Protein AF-A0A059XD28-F1 (afdb_monomer_lite)

Sequence (389 aa):
MLRVPRPDISFILRLPAQVAHELMAEKTRDIHESDLTHLEKTAAVYDDMAQLFPKDFQRIDCMRGGELLGIDTISQMLWEKIHPLLPPAPTKKPTAKAQTAKPTPESIAETTPPEEEIAPTKYLVLKNVSGLIAQKIERFAPRAKIETPDILSVYMPVQLVPHAEKDYRAKTDTLLGLYAKLVAGLAKRGIGTQEARLTAGLALPVAAACTINIEADDPNLERIVLALLNDPLTEAQTAGINLFSQALKAKSKGFKSTDKPFKNLVASGVKALANEYLSENHIGEQPPVRLTAAWPRNELDLVPEMLYVHSNLPLKTLQERVAVWPIDRKLSVFEKYVETGQPGPVLERAHYTWDIQSSYGVFRELQTQAAAEALEIQPLTPRYGFSIP

Radius of gyration: 29.38 Å; chains: 1; bounding box: 70×59×74 Å

Secondary structure (DSSP, 8-state):
---PPPPS-EEEEE--HHHHHHHTTTS---TTTS-HHHHHHHHHHHHHHHHH-TTTEEEEESEETTEEPPHHHHHHHHHHHHGGGSPPPPPP-------------------PPPP------SEEEEEEEEHHHHHHHHTT-TTPEEE--SS--B---TT--HHHHHHHHHHHHHHHHHHHHHHHHHHHTT--HHHHHHHHGGGS-TTBEEEEEEETT-TTHHHHHHHHHTSS-HHHHHHHHHHHHHHHHHT-TT--TT-------THHHHHHHHHHH----------SEEEEEEESSSGGGGHHHHHHTT-SS-HHHHHHHHHTS-HHHHHHHHHHHHHTSS--TTGGG-EEEEEE---HHHHHHHTTSGGGGG---PPP-GGG-----

Foldseek 3Di:
DPPDDDDQADEDAADQLVVQLVVCPVDDDDPQSPDSVSSNVVRVVLVVCCVVCVRHYHYDYQDDPRDGHDPVVSVVVVCVVCVVVDDDDDDDDDDDDDDDDDDDDDDDDDDDDDDDDDAQDQWQKDFFAFLVLVLLQCLQAVVKDKAQDPDKDFDQAPPDDPVRSVVVVVVLVVLVVVLVVQLVVVVVVVDDSVRSNVVSVLSHDRRITIMIIDGLARPCLLVQLLVQCQDPGPSSVVVSVSSLVSNCNNVYPPHHPPDDNDHDCPVVVVVVVCCVPVVDDDDDDDDQKDFPDKPPPDLLLLLLVLCVVVDPDDSVVSSVVSVPDDPVVSVVSVVVSVVVVDPDVSCVNIDIDMDGHDRPVVVSVVSSDPCVVVDDDDDDDCPNDDDPD

pLDDT: mean 79.46, std 17.96, range [22.89, 97.19]

Structure (mmCIF, N/CA/C/O backbone):
data_AF-A0A059XD28-F1
#
_entry.id   AF-A0A059XD28-F1
#
loop_
_atom_site.group_PDB
_atom_site.id
_atom_site.type_symbol
_atom_site.label_atom_id
_atom_site.label_alt_id
_atom_site.label_comp_id
_atom_site.label_asym_id
_atom_site.label_entity_id
_atom_site.label_seq_id
_atom_site.pdbx_PDB_ins_code
_atom_site.Cartn_x
_atom_site.Cartn_y
_atom_site.Cartn_z
_atom_site.occupancy
_atom_site.B_iso_or_equiv
_atom_site.auth_seq_id
_atom_site.auth_comp_id
_atom_site.auth_asym_id
_atom_site.auth_atom_id
_atom_site.pdbx_PDB_model_num
ATOM 1 N N . MET A 1 1 ? -3.318 -0.360 -25.789 1.00 52.44 1 MET A N 1
ATOM 2 C CA . MET A 1 1 ? -2.226 0.454 -25.198 1.00 52.44 1 MET A CA 1
ATOM 3 C C . MET A 1 1 ? -2.661 0.958 -23.819 1.00 52.44 1 MET A C 1
ATOM 5 O O . MET A 1 1 ? -3.784 1.437 -23.712 1.00 52.44 1 MET A O 1
ATOM 9 N N . LEU A 1 2 ? -1.825 0.844 -22.779 1.00 43.72 2 LEU A N 1
ATOM 10 C CA . LEU A 1 2 ? -2.166 1.021 -21.347 1.00 43.72 2 LEU A CA 1
ATOM 11 C C . LEU A 1 2 ? -2.485 2.468 -20.886 1.00 43.72 2 LEU A C 1
ATOM 13 O O . LEU A 1 2 ? -2.414 2.765 -19.701 1.00 43.72 2 LEU A O 1
ATOM 17 N N . ARG A 1 3 ? -2.861 3.377 -21.799 1.00 48.66 3 ARG A N 1
ATOM 18 C CA . ARG A 1 3 ? -3.249 4.775 -21.500 1.00 48.66 3 ARG A CA 1
ATOM 19 C C . ARG A 1 3 ? -2.244 5.558 -20.626 1.00 48.66 3 ARG A C 1
ATOM 21 O O . ARG A 1 3 ? -2.647 6.438 -19.872 1.00 48.66 3 ARG A O 1
ATOM 28 N N . VAL A 1 4 ? -0.946 5.269 -20.741 1.00 59.22 4 VAL A N 1
ATOM 29 C CA . VAL A 1 4 ? 0.110 6.042 -20.064 1.00 59.22 4 VAL A CA 1
ATOM 30 C C . VAL A 1 4 ? 0.137 7.469 -20.640 1.00 59.22 4 VAL A C 1
ATOM 32 O O . VAL A 1 4 ? 0.166 7.607 -21.869 1.00 59.22 4 VAL A O 1
ATOM 35 N N . PRO A 1 5 ? 0.105 8.523 -19.801 1.00 59.75 5 PRO A N 1
ATOM 36 C CA . PRO A 1 5 ? 0.141 9.901 -20.275 1.00 59.75 5 PRO A CA 1
ATOM 37 C C . PRO A 1 5 ? 1.461 10.180 -21.000 1.00 59.75 5 PRO A C 1
ATOM 39 O O . PRO A 1 5 ? 2.541 9.879 -20.491 1.00 59.75 5 PRO A O 1
ATOM 42 N N . ARG A 1 6 ? 1.363 10.739 -22.208 1.00 67.88 6 ARG A N 1
ATOM 43 C CA . ARG A 1 6 ? 2.513 11.213 -22.982 1.00 67.88 6 ARG A CA 1
ATOM 44 C C . ARG A 1 6 ? 2.727 12.700 -22.689 1.00 67.88 6 ARG A C 1
ATOM 46 O O . ARG A 1 6 ? 1.733 13.396 -22.500 1.00 67.88 6 ARG A O 1
ATOM 53 N N . PRO A 1 7 ? 3.979 13.183 -22.635 1.00 78.12 7 PRO A N 1
ATOM 54 C CA . PRO A 1 7 ? 4.234 14.614 -22.534 1.00 78.12 7 PRO A CA 1
ATOM 55 C C . PRO A 1 7 ? 3.638 15.336 -23.748 1.00 78.12 7 PRO A C 1
ATOM 57 O O . PRO A 1 7 ? 3.780 14.851 -24.869 1.00 78.12 7 PRO A O 1
ATOM 60 N N . ASP A 1 8 ? 3.004 16.488 -23.524 1.00 81.69 8 ASP A N 1
ATOM 61 C CA . ASP A 1 8 ? 2.456 17.317 -24.606 1.00 81.69 8 ASP A CA 1
ATOM 62 C C . ASP A 1 8 ? 3.564 17.926 -25.485 1.00 81.69 8 ASP A C 1
ATOM 64 O O . ASP A 1 8 ? 3.347 18.177 -26.666 1.00 81.69 8 ASP A O 1
ATOM 68 N N . ILE A 1 9 ? 4.757 18.155 -24.913 1.00 86.00 9 ILE A N 1
ATOM 69 C CA . ILE A 1 9 ? 5.965 18.614 -25.613 1.00 86.00 9 ILE A CA 1
ATOM 70 C C . ILE A 1 9 ? 7.231 18.296 -24.792 1.00 86.00 9 ILE A C 1
ATOM 72 O O . ILE A 1 9 ? 7.209 18.321 -23.561 1.00 86.00 9 ILE A O 1
ATOM 76 N N . SER A 1 10 ? 8.351 18.015 -25.461 1.00 89.19 10 SER A N 1
ATOM 77 C CA . SER A 1 10 ? 9.682 17.809 -24.868 1.00 89.19 10 SER A CA 1
ATOM 78 C C . SER A 1 10 ? 10.677 18.841 -25.403 1.00 89.19 10 SER A C 1
ATOM 80 O O . SER A 1 10 ? 10.769 19.057 -26.610 1.00 89.19 10 SER A O 1
ATOM 82 N N . PHE A 1 11 ? 11.465 19.467 -24.526 1.00 90.19 11 PHE A N 1
ATOM 83 C CA . PHE A 1 11 ? 12.459 20.471 -24.922 1.00 90.19 11 PHE A CA 1
ATOM 84 C C . PHE A 1 11 ?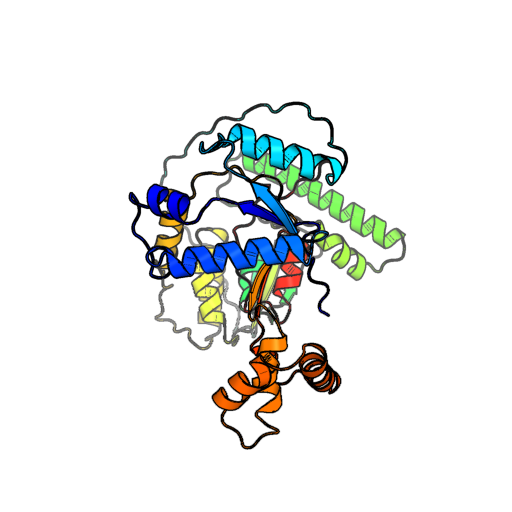 13.879 19.907 -24.899 1.00 90.19 11 PHE A C 1
ATOM 86 O O . PHE A 1 11 ? 14.293 19.284 -23.924 1.00 90.19 11 PHE A O 1
ATOM 93 N N . ILE A 1 12 ? 14.637 20.174 -25.961 1.00 90.62 12 ILE A N 1
ATOM 94 C CA . ILE A 1 12 ? 16.040 19.775 -26.099 1.00 90.62 12 ILE A CA 1
ATOM 95 C C . ILE A 1 12 ? 16.906 21.022 -25.931 1.00 90.62 12 ILE A C 1
ATOM 97 O O . ILE A 1 12 ? 16.912 21.900 -26.796 1.00 90.62 12 ILE A O 1
ATOM 101 N N . LEU A 1 13 ? 17.636 21.092 -24.817 1.00 90.88 13 LEU A N 1
ATOM 102 C CA . LEU A 1 13 ? 18.610 22.146 -24.539 1.00 90.88 13 LEU A CA 1
ATOM 103 C C . LEU A 1 13 ? 19.914 21.828 -25.272 1.00 90.88 13 LEU A C 1
ATOM 105 O O . LEU A 1 13 ? 20.676 20.951 -24.863 1.00 90.88 13 LEU A O 1
ATOM 109 N N . ARG A 1 14 ? 20.141 22.494 -26.403 1.00 88.69 14 ARG A N 1
ATOM 110 C CA . ARG A 1 14 ? 21.238 22.173 -27.310 1.00 88.69 14 ARG A CA 1
ATOM 111 C C . ARG A 1 14 ? 22.485 22.983 -26.983 1.00 88.69 14 ARG A C 1
ATOM 113 O O . ARG A 1 14 ? 22.480 24.213 -27.039 1.00 88.69 14 ARG A O 1
ATOM 120 N N . LEU A 1 15 ? 23.574 22.260 -26.732 1.00 87.38 15 LEU A N 1
ATOM 121 C CA . LEU A 1 15 ? 24.923 22.793 -26.568 1.00 87.38 15 LEU A CA 1
ATOM 122 C C . LEU A 1 15 ? 25.916 22.001 -27.434 1.00 87.38 15 LEU A C 1
ATOM 124 O O . LEU A 1 15 ? 25.797 20.775 -27.447 1.00 87.38 15 LEU A O 1
ATOM 128 N N . PRO A 1 16 ? 26.871 22.632 -28.149 1.00 87.19 16 PRO A N 1
ATOM 129 C CA . PRO A 1 16 ? 27.931 21.936 -28.883 1.00 87.19 16 PRO A CA 1
ATOM 130 C C . PRO A 1 16 ? 28.685 20.929 -28.006 1.00 87.19 16 PRO A C 1
ATOM 132 O O . PRO A 1 16 ? 28.964 21.202 -26.839 1.00 87.19 16 PRO A O 1
ATOM 135 N N . ALA A 1 17 ? 29.034 19.774 -28.578 1.00 85.00 17 ALA A N 1
ATOM 136 C CA . ALA A 1 17 ? 29.648 18.673 -27.834 1.00 85.00 17 ALA A CA 1
ATOM 137 C C . ALA A 1 17 ? 31.007 19.063 -27.233 1.00 85.00 17 ALA A C 1
ATOM 139 O O . ALA A 1 17 ? 31.320 18.653 -26.120 1.00 85.00 17 ALA A O 1
ATOM 140 N N . GLN A 1 18 ? 31.775 19.907 -27.931 1.00 83.75 18 GLN A N 1
ATOM 141 C CA . GLN A 1 18 ? 33.070 20.397 -27.458 1.00 83.75 18 GLN A CA 1
ATOM 142 C C . GLN A 1 18 ? 32.916 21.258 -26.195 1.00 83.75 18 GLN A C 1
ATOM 144 O O . GLN A 1 18 ? 33.573 21.003 -25.192 1.00 83.75 18 GLN A O 1
ATOM 149 N N . VAL A 1 19 ? 31.967 22.201 -26.201 1.00 83.38 19 VAL A N 1
ATOM 150 C CA . VAL A 1 19 ? 31.695 23.084 -25.053 1.00 83.38 19 VAL A CA 1
ATOM 151 C C . VAL A 1 19 ? 31.123 22.294 -23.873 1.00 83.38 19 VAL A C 1
ATOM 153 O O . VAL A 1 19 ? 31.511 22.518 -22.731 1.00 83.38 19 VAL A O 1
ATOM 156 N N . ALA A 1 20 ? 30.242 21.322 -24.133 1.00 80.94 20 ALA A N 1
ATOM 157 C CA . ALA A 1 20 ? 29.741 20.421 -23.095 1.00 80.94 20 ALA A CA 1
ATOM 158 C C . ALA A 1 20 ? 30.884 19.625 -22.438 1.00 80.94 20 ALA A C 1
ATOM 160 O O . ALA A 1 20 ? 30.947 19.522 -21.216 1.00 80.94 20 ALA A O 1
ATOM 161 N N . HIS A 1 21 ? 31.819 19.115 -23.241 1.00 80.94 21 HIS A N 1
ATOM 162 C CA . HIS A 1 21 ? 32.966 18.354 -22.757 1.00 80.94 21 HIS A CA 1
ATOM 163 C C . HIS A 1 21 ? 33.940 19.211 -21.924 1.00 80.94 21 HIS A C 1
ATOM 165 O O . HIS A 1 21 ? 34.473 18.739 -20.915 1.00 80.94 21 HIS A O 1
ATOM 171 N N . GLU A 1 22 ? 34.140 20.477 -22.304 1.00 82.56 22 GLU A N 1
ATOM 172 C CA . GLU A 1 22 ? 34.949 21.455 -21.562 1.00 82.56 22 GLU A CA 1
ATOM 173 C C . GLU A 1 22 ? 34.317 21.830 -20.213 1.00 82.56 22 GLU A C 1
ATOM 175 O O . GLU A 1 22 ? 34.995 21.788 -19.188 1.00 82.56 22 GLU A O 1
ATOM 180 N N . LEU A 1 23 ? 33.008 22.099 -20.176 1.00 79.56 23 LEU A N 1
ATOM 181 C CA . LEU A 1 23 ? 32.277 22.413 -18.937 1.00 79.56 23 LEU A CA 1
ATOM 182 C C . LEU A 1 23 ? 32.258 21.249 -17.934 1.00 79.56 23 LEU A C 1
ATOM 184 O O . LEU A 1 23 ? 32.079 21.455 -16.736 1.00 79.56 23 LEU A O 1
ATOM 188 N N . MET A 1 24 ? 32.449 20.019 -18.411 1.00 76.31 24 MET A N 1
ATOM 189 C CA . MET A 1 24 ? 32.480 18.805 -17.591 1.00 76.31 24 MET A CA 1
ATOM 190 C C . MET A 1 24 ? 33.899 18.410 -17.156 1.00 76.31 24 MET A C 1
ATOM 192 O O . MET A 1 24 ? 34.099 17.317 -16.627 1.00 76.31 24 MET A O 1
ATOM 196 N N . ALA A 1 25 ? 34.907 19.262 -17.377 1.00 71.69 25 ALA A N 1
ATOM 197 C CA . ALA A 1 25 ? 36.287 19.004 -16.956 1.00 71.69 25 ALA A CA 1
ATOM 198 C C . ALA A 1 25 ? 36.470 18.963 -15.426 1.00 71.69 25 ALA A C 1
ATOM 200 O O . ALA A 1 25 ? 37.362 18.272 -14.941 1.00 71.69 25 ALA A O 1
ATOM 201 N N . GLU A 1 26 ? 35.614 19.648 -14.662 1.00 67.75 26 GLU A N 1
ATOM 202 C CA . GLU A 1 26 ? 35.701 19.717 -13.193 1.00 67.75 26 GLU A CA 1
ATOM 203 C C . GLU A 1 26 ? 34.987 18.557 -12.468 1.00 67.75 26 GLU A C 1
ATOM 205 O O . GLU A 1 26 ? 35.033 18.470 -11.240 1.00 67.75 26 GLU A O 1
ATOM 210 N N . LYS A 1 27 ? 34.330 17.646 -13.201 1.00 73.06 27 LYS A N 1
ATOM 211 C CA . LYS A 1 27 ? 33.525 16.547 -12.643 1.00 73.06 27 LYS A CA 1
ATOM 212 C C . LYS A 1 27 ? 34.080 15.180 -13.057 1.00 73.06 27 LYS A C 1
ATOM 214 O O . LYS A 1 27 ? 34.657 15.027 -14.129 1.00 73.06 27 LYS A O 1
ATOM 219 N N . THR A 1 28 ? 33.891 14.163 -12.216 1.00 72.75 28 THR A N 1
ATOM 220 C CA . THR A 1 28 ? 34.190 12.765 -12.560 1.00 72.75 28 THR A CA 1
ATOM 221 C C . THR A 1 28 ? 33.310 12.319 -13.724 1.00 72.75 28 THR A C 1
ATOM 223 O O . THR A 1 28 ? 32.092 12.247 -13.577 1.00 72.75 28 THR A O 1
ATOM 226 N N . ARG A 1 29 ? 33.941 12.036 -14.868 1.00 74.69 29 ARG A N 1
ATOM 227 C CA . ARG A 1 29 ? 33.266 11.667 -16.116 1.00 74.69 29 ARG A CA 1
ATOM 228 C C . ARG A 1 29 ? 32.915 10.187 -16.128 1.00 74.69 29 ARG A C 1
ATOM 230 O O . ARG A 1 29 ? 33.736 9.353 -15.739 1.00 74.69 29 ARG A O 1
ATOM 237 N N . ASP A 1 30 ? 31.726 9.863 -16.615 1.00 75.50 30 ASP A N 1
ATOM 238 C CA . ASP A 1 30 ? 31.387 8.483 -16.950 1.00 75.50 30 ASP A CA 1
ATOM 239 C C . ASP A 1 30 ? 31.986 8.059 -18.312 1.00 75.50 30 ASP A C 1
ATOM 241 O O . ASP A 1 30 ? 32.678 8.821 -19.001 1.00 75.50 30 ASP A O 1
ATOM 245 N N . ILE A 1 31 ? 31.752 6.804 -18.699 1.00 75.19 31 ILE A N 1
ATOM 246 C CA . ILE A 1 31 ? 32.285 6.226 -19.942 1.00 75.19 31 ILE A CA 1
ATOM 247 C C . ILE A 1 31 ? 31.746 6.909 -21.212 1.00 75.19 31 ILE A C 1
ATOM 249 O O . ILE A 1 31 ? 32.424 6.894 -22.236 1.00 75.19 31 ILE A O 1
ATOM 253 N N . HIS A 1 32 ? 30.555 7.508 -21.156 1.00 75.81 32 HIS A N 1
ATOM 254 C CA . HIS A 1 32 ? 29.877 8.156 -22.280 1.00 75.81 32 HIS A CA 1
ATOM 255 C C . HIS A 1 32 ? 30.228 9.645 -22.384 1.00 75.81 32 HIS A C 1
ATOM 257 O O . HIS A 1 32 ? 30.290 10.187 -23.485 1.00 75.81 32 HIS A O 1
ATOM 263 N N . GLU A 1 33 ? 30.486 10.294 -21.252 1.00 74.50 33 GLU A N 1
ATOM 264 C CA . GLU A 1 33 ? 30.915 11.690 -21.133 1.00 74.50 33 GLU A CA 1
ATOM 265 C C . GLU A 1 33 ? 32.402 11.873 -21.483 1.00 74.50 33 GLU A C 1
ATOM 267 O O . GLU A 1 33 ? 32.838 12.956 -21.886 1.00 74.50 33 GLU A O 1
ATOM 272 N N . SER A 1 34 ? 33.188 10.801 -21.352 1.00 76.44 34 SER A N 1
ATOM 273 C CA . SER A 1 34 ? 34.611 10.771 -21.705 1.00 76.44 34 SER A CA 1
ATOM 274 C C . SER A 1 34 ? 34.865 10.641 -23.214 1.00 76.44 34 SER A C 1
ATOM 276 O O . SER A 1 34 ? 35.954 10.987 -23.670 1.00 76.44 34 SER A O 1
ATOM 278 N N . ASP A 1 35 ? 33.884 10.169 -23.992 1.00 84.50 35 ASP A N 1
ATOM 279 C CA . ASP A 1 35 ? 33.992 9.978 -25.442 1.00 84.50 35 ASP A CA 1
ATOM 280 C C . ASP A 1 35 ? 33.340 11.140 -26.212 1.00 84.50 35 ASP A C 1
ATOM 282 O O . ASP A 1 35 ? 32.118 11.241 -26.344 1.00 84.50 35 ASP A O 1
ATOM 286 N N . LEU A 1 36 ? 34.177 12.005 -26.787 1.00 83.12 36 LEU A N 1
ATOM 287 C CA . LEU A 1 36 ? 33.729 13.134 -27.604 1.00 83.12 36 LEU A CA 1
ATOM 288 C C . LEU A 1 36 ? 32.917 12.687 -28.834 1.00 83.12 36 LEU A C 1
ATOM 290 O O . LEU A 1 36 ? 31.935 13.335 -29.193 1.00 83.12 36 LEU A O 1
ATOM 294 N N . THR A 1 37 ? 33.271 11.552 -29.444 1.00 85.94 37 THR A N 1
ATOM 295 C CA . THR A 1 37 ? 32.565 11.021 -30.623 1.00 85.94 37 THR A CA 1
ATOM 296 C C . THR A 1 37 ? 31.156 10.565 -30.247 1.00 85.94 37 THR A C 1
ATOM 298 O O . THR A 1 37 ? 30.207 10.721 -31.020 1.00 85.94 37 THR A O 1
ATOM 301 N N . HIS A 1 38 ? 30.996 10.008 -29.045 1.00 84.56 38 HIS A N 1
ATOM 302 C CA . HIS A 1 38 ? 29.694 9.634 -28.504 1.00 84.56 38 HIS A CA 1
ATOM 303 C C . HIS A 1 38 ? 28.817 10.864 -28.226 1.00 84.56 38 HIS A C 1
ATOM 305 O O . HIS A 1 38 ? 27.634 10.860 -28.580 1.00 84.56 38 HIS A O 1
ATOM 311 N N . LEU A 1 39 ? 29.384 11.936 -27.662 1.00 83.25 39 LEU A N 1
ATOM 312 C CA . LEU A 1 39 ? 28.667 13.194 -27.418 1.00 83.25 39 LEU A CA 1
ATOM 313 C C . LEU A 1 39 ? 28.210 13.865 -28.722 1.00 83.25 39 LEU A C 1
ATOM 315 O O . LEU A 1 39 ? 27.072 14.326 -28.804 1.00 83.25 39 LEU A O 1
ATOM 319 N N . GLU A 1 40 ? 29.049 13.867 -29.761 1.00 87.69 40 GLU A N 1
ATOM 320 C CA . GLU A 1 40 ? 28.692 14.395 -31.085 1.00 87.69 40 GLU A CA 1
ATOM 321 C C . GLU A 1 40 ? 27.543 13.611 -31.730 1.00 87.69 40 GLU A C 1
ATOM 323 O O . GLU A 1 40 ? 26.581 14.210 -32.216 1.00 87.69 40 GLU A O 1
ATOM 328 N N . LYS A 1 41 ? 27.590 12.274 -31.677 1.00 87.44 41 LYS A N 1
ATOM 329 C CA . LYS A 1 41 ? 26.509 11.414 -32.190 1.00 87.44 41 LYS A CA 1
ATOM 330 C C . LYS A 1 41 ? 25.216 11.588 -31.404 1.00 87.44 41 LYS A C 1
ATOM 332 O O . LYS A 1 41 ? 24.149 11.679 -31.998 1.00 87.44 41 LYS A O 1
ATOM 337 N N . THR A 1 42 ? 25.308 11.662 -30.079 1.00 85.75 42 THR A N 1
ATOM 338 C CA . THR A 1 42 ? 24.151 11.872 -29.198 1.00 85.75 42 THR A CA 1
ATOM 339 C C . THR A 1 42 ? 23.473 13.201 -29.513 1.00 85.75 42 THR A C 1
ATOM 341 O O . THR A 1 42 ? 22.257 13.267 -29.675 1.00 85.75 42 THR A O 1
ATOM 344 N N . ALA A 1 43 ? 24.267 14.256 -29.668 1.00 87.81 43 ALA A N 1
ATOM 345 C CA . ALA A 1 43 ? 23.776 15.564 -30.048 1.00 87.81 43 ALA A CA 1
ATOM 346 C C . ALA A 1 43 ? 23.099 15.569 -31.432 1.00 87.81 43 ALA A C 1
ATOM 348 O O . ALA A 1 43 ? 22.030 16.159 -31.572 1.00 87.81 43 ALA A O 1
ATOM 349 N N . ALA A 1 44 ? 23.674 14.869 -32.416 1.00 89.12 44 ALA A N 1
ATOM 350 C CA . ALA A 1 44 ? 23.079 14.715 -33.743 1.00 89.12 44 ALA A CA 1
ATOM 351 C C . ALA A 1 44 ? 21.730 13.979 -33.698 1.00 89.12 44 ALA A C 1
ATOM 353 O O . ALA A 1 44 ? 20.777 14.420 -34.327 1.00 89.12 44 ALA A O 1
ATOM 354 N N . VAL A 1 45 ? 21.605 12.920 -32.890 1.00 89.00 45 VAL A N 1
ATOM 355 C CA . VAL A 1 45 ? 20.332 12.196 -32.715 1.00 89.00 45 VAL A CA 1
ATOM 356 C C . VAL A 1 45 ? 19.246 13.109 -32.143 1.00 89.00 45 VAL A C 1
ATOM 358 O O . VAL A 1 45 ? 18.105 13.067 -32.593 1.00 89.00 45 VAL A O 1
ATOM 361 N N . TYR A 1 46 ? 19.579 13.962 -31.174 1.00 89.62 46 TYR A N 1
ATOM 362 C CA . TYR A 1 46 ? 18.622 14.927 -30.633 1.00 89.62 46 TYR A CA 1
ATOM 363 C C . TYR A 1 46 ? 18.249 16.029 -31.637 1.00 89.62 46 TYR A C 1
ATOM 365 O O . TYR A 1 46 ? 17.094 16.460 -31.667 1.00 89.62 46 TYR A O 1
ATOM 373 N N . ASP A 1 47 ? 19.194 16.458 -32.478 1.00 88.19 47 ASP A N 1
ATOM 374 C CA . ASP A 1 47 ? 18.918 17.367 -33.594 1.00 88.19 47 ASP A CA 1
ATOM 375 C C . ASP A 1 47 ? 17.954 16.703 -34.610 1.00 88.19 47 ASP A C 1
ATOM 377 O O . ASP A 1 47 ? 16.945 17.309 -34.983 1.00 88.19 47 ASP A O 1
ATOM 381 N N . ASP A 1 48 ? 18.175 15.428 -34.954 1.00 89.62 48 ASP A N 1
ATOM 382 C CA . ASP A 1 48 ? 17.289 14.641 -35.824 1.00 89.62 48 ASP A CA 1
ATOM 383 C C . ASP A 1 48 ? 15.892 14.467 -35.209 1.00 89.62 48 ASP A C 1
ATOM 385 O O . ASP A 1 48 ? 14.881 14.596 -35.901 1.00 89.62 48 ASP A O 1
ATOM 389 N N . MET A 1 49 ? 15.800 14.221 -33.898 1.00 87.62 49 MET A N 1
ATOM 390 C CA . MET A 1 49 ? 14.519 14.105 -33.191 1.00 87.62 49 MET A CA 1
ATOM 391 C C . MET A 1 49 ? 13.702 15.398 -33.269 1.00 87.62 49 MET A C 1
ATOM 393 O O . MET A 1 49 ? 12.503 15.344 -33.549 1.00 87.62 49 MET A O 1
ATOM 397 N N . ALA A 1 50 ? 14.340 16.555 -33.069 1.00 88.25 50 ALA A N 1
ATOM 398 C CA . ALA A 1 50 ? 13.679 17.853 -33.198 1.00 88.25 50 ALA A CA 1
ATOM 399 C C . ALA A 1 50 ? 13.222 18.139 -34.640 1.00 88.25 50 ALA A C 1
ATOM 401 O O . ALA A 1 50 ? 12.205 18.802 -34.843 1.00 88.25 50 ALA A O 1
ATOM 402 N N . GLN A 1 51 ? 13.952 17.638 -35.643 1.00 89.38 51 GLN A N 1
ATOM 403 C CA . GLN A 1 51 ? 13.613 17.820 -37.054 1.00 89.38 51 GLN A CA 1
ATOM 404 C C . GLN A 1 51 ? 12.494 16.880 -37.526 1.00 89.38 51 GLN A C 1
ATOM 406 O O . GLN A 1 51 ? 11.603 17.305 -38.262 1.00 89.38 51 GLN A O 1
ATOM 411 N N . LEU A 1 52 ? 12.536 15.608 -37.122 1.00 87.62 52 LEU A N 1
ATOM 412 C CA . LEU A 1 52 ? 11.585 14.579 -37.551 1.00 87.62 52 LEU A CA 1
ATOM 413 C C . LEU A 1 52 ? 10.245 14.674 -36.812 1.00 87.62 52 LEU A C 1
ATOM 415 O O . LEU A 1 52 ? 9.204 14.362 -37.391 1.00 87.62 52 LEU A O 1
ATOM 419 N N . PHE A 1 53 ? 10.256 15.138 -35.559 1.00 88.62 53 PHE A N 1
ATOM 420 C CA . PHE A 1 53 ? 9.077 15.192 -34.691 1.00 88.62 53 PHE A CA 1
ATOM 421 C C . PHE A 1 53 ? 8.874 16.588 -34.068 1.00 88.62 53 PHE A C 1
ATOM 423 O O . PHE A 1 53 ? 8.813 16.715 -32.846 1.00 88.62 53 PHE A O 1
ATOM 430 N N . PRO A 1 54 ? 8.700 17.656 -34.874 1.00 86.25 54 PRO A N 1
ATOM 431 C CA . PRO A 1 54 ? 8.650 19.041 -34.385 1.00 86.25 54 PRO A CA 1
ATOM 432 C C . PRO A 1 54 ? 7.418 19.369 -33.523 1.00 86.25 54 PRO A C 1
ATOM 434 O O . PRO A 1 54 ? 7.356 20.436 -32.917 1.00 86.25 54 PRO A O 1
ATOM 437 N N . LYS A 1 55 ? 6.414 18.481 -33.502 1.00 81.50 55 LYS A N 1
ATOM 438 C CA . LYS A 1 55 ? 5.245 18.588 -32.616 1.00 81.50 55 LYS A CA 1
ATOM 439 C C . LYS A 1 55 ? 5.540 18.084 -31.204 1.00 81.50 55 LYS A C 1
ATOM 441 O O . LYS A 1 55 ? 4.990 18.629 -30.259 1.00 81.50 55 LYS A O 1
ATOM 446 N N . ASP A 1 56 ? 6.406 17.080 -31.084 1.00 84.75 56 ASP A N 1
ATOM 447 C CA . ASP A 1 56 ? 6.708 16.404 -29.821 1.00 84.75 56 ASP A CA 1
ATOM 448 C C . ASP A 1 56 ? 8.031 16.899 -29.215 1.00 84.75 56 ASP A C 1
ATOM 450 O O . ASP A 1 56 ? 8.185 16.907 -27.995 1.00 84.75 56 ASP A O 1
ATOM 454 N N . PHE A 1 57 ? 8.983 17.337 -30.049 1.00 89.88 57 PHE A N 1
ATOM 455 C CA . PHE A 1 57 ? 10.312 17.787 -29.640 1.00 89.88 57 PHE A CA 1
ATOM 456 C C . PHE A 1 57 ? 10.622 19.183 -30.164 1.00 89.88 57 PHE A C 1
ATOM 458 O O . PHE A 1 57 ? 10.510 19.458 -31.358 1.00 89.88 57 PHE A O 1
ATOM 465 N N . GLN A 1 58 ? 11.094 20.055 -29.276 1.00 88.94 58 GLN A N 1
ATOM 466 C CA . GLN A 1 58 ? 11.490 21.405 -29.639 1.00 88.94 58 GLN A CA 1
ATOM 467 C C . GLN A 1 58 ? 12.891 21.741 -29.138 1.00 88.94 58 GLN A C 1
ATOM 469 O O . GLN A 1 58 ? 13.185 21.688 -27.944 1.00 88.94 58 GLN A O 1
ATOM 474 N N . ARG A 1 59 ? 13.760 22.147 -30.066 1.00 90.06 59 ARG A N 1
ATOM 475 C CA . ARG A 1 59 ? 15.123 22.575 -29.749 1.00 90.06 59 ARG A CA 1
ATOM 476 C C . ARG A 1 59 ? 15.151 23.993 -29.176 1.00 90.06 59 ARG A C 1
ATOM 478 O O . ARG A 1 59 ? 14.419 24.884 -29.628 1.00 90.06 59 ARG A O 1
ATOM 485 N N . ILE A 1 60 ? 16.014 24.198 -28.189 1.00 88.50 60 ILE A N 1
ATOM 486 C CA . ILE A 1 60 ? 16.387 25.498 -27.633 1.00 88.50 60 ILE A CA 1
ATOM 487 C C . ILE A 1 60 ? 17.909 25.558 -27.614 1.00 88.50 60 ILE A C 1
ATOM 489 O O . ILE A 1 60 ? 18.555 24.770 -26.930 1.00 88.50 60 ILE A O 1
ATOM 493 N N . ASP A 1 61 ? 18.471 26.490 -28.375 1.00 88.19 61 ASP A N 1
ATOM 494 C CA . ASP A 1 61 ? 19.916 26.683 -28.439 1.00 88.19 61 ASP A CA 1
ATOM 495 C C . ASP A 1 61 ? 20.394 27.452 -27.204 1.00 88.19 61 ASP A C 1
ATOM 497 O O . ASP A 1 61 ? 19.972 28.583 -26.963 1.00 88.19 61 ASP A O 1
ATOM 501 N N . CYS A 1 62 ? 21.279 26.833 -26.422 1.00 86.81 62 CYS A N 1
ATOM 502 C CA . CYS A 1 62 ? 21.822 27.396 -25.182 1.00 86.81 62 CYS A CA 1
ATOM 503 C C . CYS A 1 62 ? 23.066 28.270 -25.410 1.00 86.81 62 CYS A C 1
ATOM 505 O O . CYS A 1 62 ? 23.660 28.764 -24.454 1.00 86.81 62 CYS A O 1
ATOM 507 N N . MET A 1 63 ? 23.460 28.469 -26.669 1.00 86.56 63 MET A N 1
ATOM 508 C CA . MET A 1 63 ? 24.566 29.332 -27.077 1.00 86.56 63 MET A CA 1
ATOM 509 C C . MET A 1 63 ? 24.131 30.310 -28.160 1.00 86.56 63 MET A C 1
ATOM 511 O O . MET A 1 63 ? 23.386 29.953 -29.075 1.00 86.56 63 MET A O 1
ATOM 515 N N . ARG A 1 64 ? 24.660 31.534 -28.106 1.00 82.12 64 ARG A N 1
ATOM 516 C CA . ARG A 1 64 ? 24.463 32.549 -29.145 1.00 82.12 64 ARG A CA 1
ATOM 517 C C . ARG A 1 64 ? 25.771 33.304 -29.366 1.00 82.12 64 ARG A C 1
ATOM 519 O O . ARG A 1 64 ? 26.379 33.772 -28.417 1.00 82.12 64 ARG A O 1
ATOM 526 N N . GLY A 1 65 ? 26.224 33.401 -30.618 1.00 73.44 65 GLY A N 1
ATOM 527 C CA . GLY A 1 65 ? 27.450 34.143 -30.955 1.00 73.44 65 GLY A CA 1
ATOM 528 C C . GLY A 1 65 ? 28.750 33.562 -30.380 1.00 73.44 65 GLY A C 1
ATOM 529 O O . GLY A 1 65 ? 29.732 34.284 -30.295 1.00 73.44 65 GLY A O 1
ATOM 530 N N . GLY A 1 66 ? 28.764 32.281 -29.993 1.00 75.00 66 GLY A N 1
ATOM 531 C CA . GLY A 1 66 ? 29.926 31.633 -29.370 1.00 75.00 66 GLY A CA 1
ATOM 532 C C . GLY A 1 66 ? 29.950 31.704 -27.841 1.00 75.00 66 GLY A C 1
ATOM 533 O O . GLY A 1 66 ? 30.797 31.059 -27.234 1.00 75.00 66 GLY A O 1
ATOM 534 N N . GLU A 1 67 ? 28.997 32.402 -27.217 1.00 81.88 67 GLU A N 1
ATOM 535 C CA . GLU A 1 67 ? 28.883 32.515 -25.761 1.00 81.88 67 GLU A CA 1
ATOM 536 C C . GLU A 1 67 ? 27.694 31.707 -25.219 1.00 81.88 67 GLU A C 1
ATOM 538 O O . GLU A 1 67 ? 26.651 31.569 -25.873 1.00 81.88 67 GLU A O 1
ATOM 543 N N . LEU A 1 68 ? 27.862 31.159 -24.011 1.00 85.06 68 LEU A N 1
ATOM 544 C CA . LEU A 1 68 ? 26.813 30.467 -23.261 1.00 85.06 68 LEU A CA 1
ATOM 545 C C . LEU A 1 68 ? 25.769 31.469 -22.771 1.00 85.06 68 LEU A C 1
ATOM 547 O O . LEU A 1 68 ? 26.100 32.478 -22.151 1.00 85.06 68 LEU A O 1
ATOM 551 N N . LEU A 1 69 ? 24.497 31.169 -23.012 1.00 87.56 69 LEU A N 1
ATOM 552 C CA . LEU A 1 69 ? 23.405 31.959 -22.457 1.00 87.56 69 LEU A CA 1
ATOM 553 C C . LEU A 1 69 ? 23.297 31.721 -20.945 1.00 87.56 69 LEU A C 1
ATOM 555 O O . LEU A 1 69 ? 23.481 30.604 -20.460 1.00 87.56 69 LEU A O 1
ATOM 559 N N . GLY A 1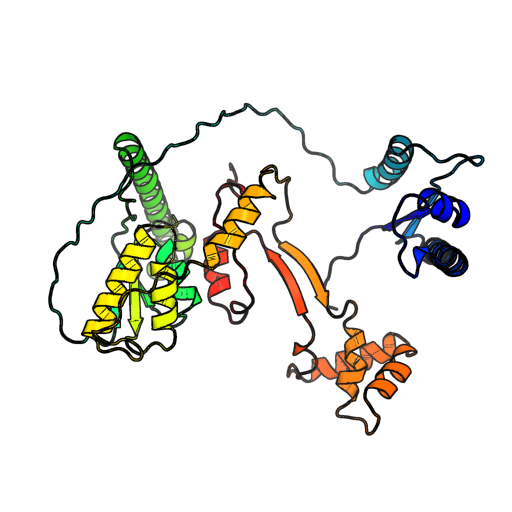 70 ? 22.955 32.773 -20.200 1.00 85.88 70 GLY A N 1
ATOM 560 C CA . GLY A 1 70 ? 22.675 32.661 -18.771 1.00 85.88 70 GLY A CA 1
ATOM 561 C C . GLY A 1 70 ? 21.451 31.783 -18.498 1.00 85.88 70 GLY A C 1
ATOM 562 O O . GLY A 1 70 ? 20.508 31.744 -19.293 1.00 85.88 70 GLY A O 1
ATOM 563 N N . ILE A 1 71 ? 21.445 31.108 -17.345 1.00 84.38 71 ILE A N 1
ATOM 564 C CA . ILE A 1 71 ? 20.351 30.216 -16.920 1.00 84.38 71 ILE A CA 1
ATOM 565 C C . ILE A 1 71 ? 19.005 30.955 -16.934 1.00 84.38 71 ILE A C 1
ATOM 567 O O . ILE A 1 71 ? 18.023 30.413 -17.435 1.00 84.38 71 ILE A O 1
ATOM 571 N N . ASP A 1 72 ? 18.968 32.206 -16.469 1.00 83.94 72 ASP A N 1
ATOM 572 C CA . ASP A 1 72 ? 17.750 33.027 -16.453 1.00 83.94 72 ASP A CA 1
ATOM 573 C C . ASP A 1 72 ? 17.220 33.307 -17.865 1.00 83.94 72 ASP A C 1
ATOM 575 O O . ASP A 1 72 ? 16.015 33.254 -18.108 1.00 83.94 72 ASP A O 1
ATOM 579 N N . THR A 1 73 ? 18.118 33.528 -18.829 1.00 84.94 73 THR A N 1
ATOM 580 C CA . THR A 1 73 ? 17.759 33.734 -20.237 1.00 84.94 73 THR A CA 1
ATOM 581 C C . THR A 1 73 ? 17.202 32.455 -20.859 1.00 84.94 73 THR A C 1
ATOM 583 O O . THR A 1 73 ? 16.178 32.498 -21.537 1.00 84.94 73 THR A O 1
ATOM 586 N N . ILE A 1 74 ? 17.828 31.303 -20.596 1.00 86.25 74 ILE A N 1
ATOM 587 C CA . ILE A 1 74 ? 17.340 29.996 -21.069 1.00 86.25 74 ILE A CA 1
ATOM 588 C C . ILE A 1 74 ? 15.977 29.677 -20.439 1.00 86.25 74 ILE A C 1
ATOM 590 O O . ILE A 1 74 ? 15.064 29.224 -21.130 1.00 86.25 74 ILE A O 1
ATOM 594 N N . SER A 1 75 ? 15.818 29.960 -19.144 1.00 85.81 75 SER A N 1
ATOM 595 C CA . SER A 1 75 ? 14.562 29.804 -18.407 1.00 85.81 75 SER A CA 1
ATOM 596 C C . SER A 1 75 ? 13.449 30.666 -19.005 1.00 85.81 75 SER A C 1
ATOM 598 O O . SER A 1 75 ? 12.345 30.177 -19.235 1.00 85.81 75 SER A O 1
ATOM 600 N N . GLN A 1 76 ? 13.748 31.918 -19.365 1.00 87.75 76 GLN A N 1
ATOM 601 C CA . GLN A 1 76 ? 12.794 32.795 -20.041 1.00 87.75 76 GLN A CA 1
ATOM 602 C C . GLN A 1 76 ? 12.402 32.260 -21.427 1.00 87.75 76 GLN A C 1
ATOM 604 O O . GLN A 1 76 ? 11.216 32.213 -21.745 1.00 87.75 76 GLN A O 1
ATOM 609 N N . MET A 1 77 ? 13.364 31.785 -22.225 1.00 86.19 77 MET A N 1
ATOM 610 C CA . MET A 1 77 ? 13.096 31.182 -23.540 1.00 86.19 77 MET A CA 1
ATOM 611 C C . MET A 1 77 ? 12.237 29.911 -23.448 1.00 86.19 77 MET A C 1
ATOM 613 O O . MET A 1 77 ? 11.403 29.659 -24.319 1.00 86.19 77 MET A O 1
ATOM 617 N N . LEU A 1 78 ? 12.433 29.101 -22.403 1.00 88.06 78 LEU A N 1
ATOM 618 C CA . LEU A 1 78 ? 11.567 27.964 -22.086 1.00 88.06 78 LEU A CA 1
ATOM 619 C C . LEU A 1 78 ? 10.166 28.442 -21.699 1.00 88.06 78 LEU A C 1
ATOM 621 O O . LEU A 1 78 ? 9.172 27.937 -22.217 1.00 88.06 78 LEU A O 1
ATOM 625 N N . TRP A 1 79 ? 10.080 29.437 -20.817 1.00 86.25 79 TRP A N 1
ATOM 626 C CA . TRP A 1 79 ? 8.813 29.956 -20.313 1.00 86.25 79 TRP A CA 1
ATOM 627 C C . TRP A 1 79 ? 7.951 30.580 -21.412 1.00 86.25 79 TRP A C 1
ATOM 629 O O . TRP A 1 79 ? 6.750 30.338 -21.445 1.00 86.25 79 TRP A O 1
ATOM 639 N N . GLU A 1 80 ? 8.548 31.299 -22.365 1.00 88.00 80 GLU A N 1
ATOM 640 C CA . GLU A 1 80 ? 7.850 31.841 -23.540 1.00 88.00 80 GLU A CA 1
ATOM 641 C C . GLU A 1 80 ? 7.168 30.749 -24.378 1.00 88.00 80 GLU A C 1
ATOM 643 O O . GLU A 1 80 ? 6.098 30.978 -24.944 1.00 88.00 80 GLU A O 1
ATOM 648 N N . LYS A 1 81 ? 7.757 29.547 -24.428 1.00 84.38 81 LYS A N 1
ATOM 649 C CA . LYS A 1 81 ? 7.216 28.395 -25.163 1.00 84.38 81 LYS A CA 1
ATOM 650 C C . LYS A 1 81 ? 6.218 27.576 -24.344 1.00 84.38 81 LYS A C 1
ATOM 652 O O . LYS A 1 81 ? 5.276 27.032 -24.910 1.00 84.38 81 LYS A O 1
ATOM 657 N N . ILE A 1 82 ? 6.411 27.497 -23.027 1.00 88.00 82 ILE A N 1
ATOM 658 C CA . ILE A 1 82 ? 5.564 26.717 -22.113 1.00 88.00 82 ILE A CA 1
ATOM 659 C C . ILE A 1 82 ? 4.296 27.485 -21.730 1.00 88.00 82 ILE A C 1
ATOM 661 O O . ILE A 1 82 ? 3.222 26.898 -21.689 1.00 88.00 82 ILE A O 1
ATOM 665 N N . HIS A 1 83 ? 4.390 28.790 -21.469 1.00 84.56 83 HIS A N 1
ATOM 666 C CA . HIS A 1 83 ? 3.282 29.603 -20.961 1.00 84.56 83 HIS A CA 1
ATOM 667 C C . HIS A 1 83 ? 1.986 29.503 -21.793 1.00 84.56 83 HIS A C 1
ATOM 669 O O . HIS A 1 83 ? 0.922 29.368 -21.192 1.00 84.56 83 HIS A O 1
ATOM 675 N N . PRO A 1 84 ? 2.017 29.502 -23.142 1.00 83.88 84 PRO A N 1
ATOM 676 C CA . PRO A 1 84 ? 0.810 29.329 -23.958 1.00 83.88 84 PRO A CA 1
ATOM 677 C C . PRO A 1 84 ? 0.151 27.948 -23.827 1.00 83.88 84 PRO A C 1
ATOM 679 O O . PRO A 1 84 ? -1.012 27.796 -24.190 1.00 83.88 84 PRO A O 1
ATOM 682 N N . LEU A 1 85 ? 0.895 26.946 -23.350 1.00 80.19 85 LEU A N 1
ATOM 683 C CA . LEU A 1 85 ? 0.436 25.567 -23.169 1.00 80.19 85 LEU A CA 1
ATOM 684 C C . LEU A 1 85 ? -0.123 25.321 -21.760 1.00 80.19 85 LEU A C 1
ATOM 686 O O . LEU A 1 85 ? -0.707 24.268 -21.508 1.00 80.19 85 LEU A O 1
ATOM 690 N N . LEU A 1 86 ? 0.050 26.271 -20.835 1.00 78.25 86 LEU A N 1
ATOM 691 C CA . LEU A 1 86 ? -0.409 26.137 -19.457 1.00 78.25 86 LEU A CA 1
ATOM 692 C C . LEU A 1 86 ? -1.865 26.611 -19.291 1.00 78.25 86 LEU A C 1
ATOM 694 O O . LEU A 1 86 ? -2.274 27.605 -19.895 1.00 78.25 86 LEU A O 1
ATOM 698 N N . PRO A 1 87 ? -2.657 25.945 -18.431 1.00 77.25 87 PRO A N 1
ATOM 699 C CA . PRO A 1 87 ? -3.982 26.426 -18.055 1.00 77.25 87 PRO A CA 1
ATOM 700 C C . PRO A 1 87 ? -3.897 27.757 -17.273 1.00 77.25 87 PRO A C 1
ATOM 702 O O . PRO A 1 87 ? -2.875 28.044 -16.645 1.00 77.25 87 PRO A O 1
ATOM 705 N N . PRO A 1 88 ? -4.962 28.585 -17.276 1.00 66.12 88 PRO A N 1
ATOM 706 C CA . PRO A 1 88 ? -4.955 29.899 -16.630 1.00 66.12 88 PRO A CA 1
ATOM 707 C C . PRO A 1 88 ? -4.705 29.803 -15.115 1.00 66.12 88 PRO A C 1
ATOM 709 O O . PRO A 1 88 ? -5.292 28.973 -14.422 1.00 66.12 88 PRO A O 1
ATOM 712 N N . ALA A 1 89 ? -3.835 30.675 -14.597 1.00 57.75 89 ALA A N 1
ATOM 713 C CA . ALA A 1 89 ? -3.379 30.636 -13.207 1.00 57.75 89 ALA A CA 1
ATOM 714 C C . ALA A 1 89 ? -4.451 31.112 -12.194 1.00 57.75 89 ALA A C 1
ATOM 716 O O . ALA A 1 89 ? -5.105 32.133 -12.429 1.00 57.75 89 ALA A O 1
ATOM 717 N N . PRO A 1 90 ? -4.594 30.450 -11.027 1.00 49.28 90 PRO A N 1
ATOM 718 C CA . PRO A 1 90 ? -5.468 30.898 -9.944 1.00 49.28 90 PRO A CA 1
ATOM 719 C C . PRO A 1 90 ? -4.819 31.987 -9.063 1.00 49.28 90 PRO A C 1
ATOM 721 O O . PRO A 1 90 ? -3.627 31.966 -8.752 1.00 49.28 90 PRO A O 1
ATOM 724 N N . THR A 1 91 ? -5.632 32.951 -8.627 1.00 36.84 91 THR A N 1
ATOM 725 C CA . THR A 1 91 ? -5.259 34.135 -7.829 1.00 36.84 91 THR A CA 1
ATOM 726 C C . THR A 1 91 ? -4.931 33.803 -6.362 1.00 36.84 91 THR A C 1
ATOM 728 O O . THR A 1 91 ? -5.772 33.246 -5.658 1.00 36.84 91 THR A O 1
ATOM 731 N N . LYS A 1 92 ? -3.744 34.192 -5.863 1.00 38.69 92 LYS A N 1
ATOM 732 C CA . LYS A 1 92 ? -3.267 33.949 -4.476 1.00 38.69 92 LYS A CA 1
ATOM 733 C C . LYS A 1 92 ? -3.551 35.102 -3.491 1.00 38.69 92 LYS A C 1
ATOM 735 O O . LYS A 1 92 ? -3.468 36.272 -3.858 1.00 38.69 92 LYS A O 1
ATOM 740 N N . LYS A 1 93 ? -3.734 34.762 -2.202 1.00 30.77 93 LYS A N 1
ATOM 741 C CA . LYS A 1 93 ? -3.553 35.632 -1.010 1.00 30.77 93 LYS A CA 1
ATOM 742 C C . LYS A 1 93 ? -2.828 34.876 0.135 1.00 30.77 93 LYS A C 1
ATOM 744 O O . LYS A 1 93 ? -2.782 33.650 0.084 1.00 30.77 93 LYS A O 1
ATOM 749 N N . PRO A 1 94 ? -2.208 35.578 1.115 1.00 36.59 94 PRO A N 1
ATOM 750 C CA . PRO A 1 94 ? -0.972 35.139 1.781 1.00 36.59 94 PRO A CA 1
ATOM 751 C C . PRO A 1 94 ? -1.129 34.491 3.173 1.00 36.59 94 PRO A C 1
ATOM 753 O O . PRO A 1 94 ? -2.071 34.753 3.914 1.00 36.59 94 PRO A O 1
ATOM 756 N N . THR A 1 95 ? -0.109 33.699 3.514 1.00 29.03 95 THR A N 1
ATOM 757 C CA . THR A 1 95 ? 0.164 32.892 4.721 1.00 29.03 95 THR A CA 1
ATOM 758 C C . THR A 1 95 ? 0.557 33.673 5.985 1.00 29.03 95 THR A C 1
ATOM 760 O O . THR A 1 95 ? 1.319 34.636 5.902 1.00 29.03 95 THR A O 1
ATOM 763 N N . ALA A 1 96 ? 0.191 33.148 7.165 1.00 28.41 96 ALA A N 1
ATOM 764 C CA . ALA A 1 96 ? 0.780 33.494 8.467 1.00 28.41 96 ALA A CA 1
ATOM 765 C C . ALA A 1 96 ? 1.463 32.267 9.116 1.00 28.41 96 ALA A C 1
ATOM 767 O O . ALA A 1 96 ? 0.959 31.149 9.044 1.00 28.41 96 ALA A O 1
ATOM 768 N N . LYS A 1 97 ? 2.644 32.503 9.706 1.00 27.12 97 LYS A N 1
ATOM 769 C CA . LYS A 1 97 ? 3.614 31.527 10.243 1.00 27.12 97 LYS A CA 1
ATOM 770 C C . LYS A 1 97 ? 3.217 30.995 11.631 1.00 27.12 97 LYS A C 1
ATOM 772 O O . LYS A 1 97 ? 2.709 31.760 12.443 1.00 27.12 97 LYS A O 1
ATOM 777 N N . ALA A 1 98 ? 3.584 29.748 11.944 1.00 24.52 98 ALA A N 1
ATOM 778 C CA . ALA A 1 98 ? 3.579 29.199 13.305 1.00 24.52 98 ALA A CA 1
ATOM 779 C C . ALA A 1 98 ? 4.981 28.696 13.696 1.00 24.52 98 ALA A C 1
ATOM 781 O O . ALA A 1 98 ? 5.669 28.060 12.898 1.00 24.52 98 ALA A O 1
ATOM 782 N N . GLN A 1 99 ? 5.396 29.034 14.919 1.00 27.62 99 GLN A N 1
ATOM 783 C CA . GLN A 1 99 ? 6.691 28.718 15.521 1.00 27.62 99 GLN A CA 1
ATOM 784 C C . GLN A 1 99 ? 6.636 27.404 16.313 1.00 27.62 99 GLN A C 1
ATOM 786 O O . GLN A 1 99 ? 5.627 27.058 16.922 1.00 27.62 99 GLN A O 1
ATOM 791 N N . THR A 1 100 ? 7.757 26.693 16.293 1.00 24.94 100 THR A N 1
ATOM 792 C CA . THR A 1 100 ? 8.034 25.397 16.923 1.00 24.94 100 THR A CA 1
ATOM 793 C C . THR A 1 100 ? 8.488 25.522 18.379 1.00 24.94 100 THR A C 1
ATOM 795 O O . THR A 1 100 ? 9.310 26.385 18.682 1.00 24.94 100 THR A O 1
ATOM 798 N N . ALA A 1 101 ? 8.100 24.569 19.234 1.00 24.69 101 ALA A N 1
ATOM 799 C CA . ALA A 1 101 ? 8.791 24.266 20.491 1.00 24.69 101 ALA A CA 1
ATOM 800 C C . ALA A 1 101 ? 9.041 22.748 20.619 1.00 24.69 101 ALA A C 1
ATOM 802 O O . ALA A 1 101 ? 8.161 21.938 20.332 1.00 24.69 101 ALA A O 1
ATOM 803 N N . LYS A 1 102 ? 10.274 22.389 21.002 1.00 26.89 102 LYS A N 1
ATOM 804 C CA . LYS A 1 102 ? 10.798 21.023 21.209 1.00 26.89 102 LYS A CA 1
ATOM 805 C C . LYS A 1 102 ? 10.398 20.465 22.590 1.00 26.89 102 LYS A C 1
ATOM 807 O O . LYS A 1 102 ? 10.369 21.251 23.534 1.00 26.89 102 LYS A O 1
ATOM 812 N N . PRO A 1 103 ? 10.204 19.141 22.749 1.00 25.78 103 PRO A N 1
ATOM 813 C CA . PRO A 1 103 ? 10.088 18.495 24.057 1.00 25.78 103 PRO A CA 1
ATOM 814 C C . PRO A 1 103 ? 11.401 17.829 24.522 1.00 25.78 103 PRO A C 1
ATOM 816 O O . PRO A 1 103 ? 12.180 17.324 23.712 1.00 25.78 103 PRO A O 1
ATOM 819 N N . THR A 1 104 ? 11.596 17.798 25.843 1.00 23.69 104 THR A N 1
ATOM 820 C CA . THR A 1 104 ? 12.646 17.065 26.583 1.00 23.69 104 THR A CA 1
ATOM 821 C C . THR A 1 104 ? 11.983 15.884 27.324 1.00 23.69 104 THR A C 1
ATOM 823 O O . THR A 1 104 ? 10.820 16.026 27.708 1.00 23.69 104 THR A O 1
ATOM 826 N N . PRO A 1 105 ? 12.640 14.719 27.499 1.00 28.92 105 PRO A N 1
ATOM 827 C CA . PRO A 1 105 ? 11.967 13.466 27.852 1.00 28.92 105 PRO A CA 1
ATOM 828 C C . PRO A 1 105 ? 12.064 13.118 29.344 1.00 28.92 105 PRO A C 1
ATOM 830 O O . PRO A 1 105 ? 13.154 13.188 29.899 1.00 28.92 105 PRO A O 1
ATOM 833 N N . GLU A 1 106 ? 10.983 12.613 29.951 1.00 24.14 106 GLU A N 1
ATOM 834 C CA . GLU A 1 106 ? 11.060 11.871 31.221 1.00 24.14 106 GLU A CA 1
ATOM 835 C C . GLU A 1 106 ? 10.104 10.660 31.279 1.00 24.14 106 GLU A C 1
ATOM 837 O O . GLU A 1 106 ? 8.899 10.772 31.075 1.00 24.14 106 GLU A O 1
ATOM 842 N N . SER A 1 107 ? 10.738 9.502 31.522 1.00 23.73 107 SER A N 1
ATOM 843 C CA . SER A 1 107 ? 10.378 8.334 32.349 1.00 23.73 107 SER A CA 1
ATOM 844 C C . SER A 1 107 ? 8.912 7.878 32.465 1.00 23.73 107 SER A C 1
ATOM 846 O O . SER A 1 107 ? 8.073 8.558 33.048 1.00 23.73 107 SER A O 1
ATOM 848 N N . ILE A 1 108 ? 8.637 6.639 32.033 1.00 27.11 108 ILE A N 1
ATOM 849 C CA . ILE A 1 108 ? 7.380 5.921 32.300 1.00 27.11 108 ILE A CA 1
ATOM 850 C C . ILE A 1 108 ? 7.688 4.686 33.150 1.00 27.11 108 ILE A C 1
ATOM 852 O O . ILE A 1 108 ? 8.455 3.816 32.737 1.00 27.11 108 ILE A O 1
ATOM 856 N N . ALA A 1 109 ? 7.060 4.630 34.325 1.00 22.89 109 ALA 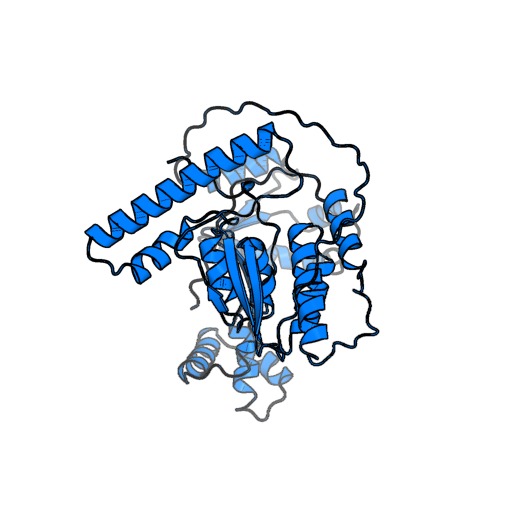A N 1
ATOM 857 C CA . ALA A 1 109 ? 7.019 3.483 35.219 1.00 22.89 109 ALA A CA 1
ATOM 858 C C . ALA A 1 109 ? 5.969 2.456 34.755 1.00 22.89 109 ALA A C 1
ATOM 860 O O . ALA A 1 109 ? 4.868 2.814 34.332 1.00 22.89 109 ALA A O 1
ATOM 861 N N . GLU A 1 110 ? 6.328 1.176 34.853 1.00 26.08 110 GLU A N 1
ATOM 862 C CA . GLU A 1 110 ? 5.483 0.014 34.570 1.00 26.08 110 GLU A CA 1
ATOM 863 C C . GLU A 1 110 ? 4.256 -0.033 35.487 1.00 26.08 110 GLU A C 1
ATOM 865 O O . GLU A 1 110 ? 4.378 -0.023 36.709 1.00 26.08 110 GLU A O 1
ATOM 870 N N . THR A 1 111 ? 3.065 -0.163 34.901 1.00 24.64 111 THR A N 1
ATOM 871 C CA . THR A 1 111 ? 1.878 -0.663 35.607 1.00 24.64 111 THR A CA 1
ATOM 872 C C . THR A 1 111 ? 1.096 -1.601 34.688 1.00 24.64 111 THR A C 1
ATOM 874 O O . THR A 1 111 ? 0.469 -1.191 33.715 1.00 24.64 111 THR A O 1
ATOM 877 N N . THR A 1 112 ? 1.170 -2.894 34.989 1.00 25.06 112 THR A N 1
ATOM 878 C CA . THR A 1 112 ? 0.330 -3.971 34.444 1.00 25.06 112 THR A CA 1
ATOM 879 C C . THR A 1 112 ? -1.059 -3.958 35.096 1.00 25.06 112 THR A C 1
ATOM 881 O O . THR A 1 112 ? -1.123 -3.990 36.326 1.00 25.06 112 THR A O 1
ATOM 884 N N . PRO A 1 113 ? -2.168 -3.981 34.330 1.00 30.05 113 PRO A N 1
ATOM 885 C CA . PRO A 1 113 ? -3.489 -4.341 34.847 1.00 30.05 113 PRO A CA 1
ATOM 886 C C . PRO A 1 113 ? -3.763 -5.861 34.761 1.00 30.05 113 PRO A C 1
ATOM 888 O O . PRO A 1 113 ? -3.076 -6.558 34.013 1.00 30.05 113 PRO A O 1
ATOM 891 N N . PRO A 1 114 ? -4.749 -6.376 35.526 1.00 29.00 114 PRO A N 1
ATOM 892 C CA . PRO A 1 114 ? -4.822 -7.771 35.969 1.00 29.00 114 PRO A CA 1
ATOM 893 C C . PRO A 1 114 ? -5.426 -8.742 34.949 1.00 29.00 114 PRO A C 1
ATOM 895 O O . PRO A 1 114 ? -6.210 -8.369 34.078 1.00 29.00 114 PRO A O 1
ATOM 898 N N . GLU A 1 115 ? -5.065 -10.012 35.121 1.00 30.17 115 GLU A N 1
ATOM 899 C CA . GLU A 1 115 ? -5.520 -11.165 34.349 1.00 30.17 115 GLU A CA 1
ATOM 900 C C . GLU A 1 115 ? -6.965 -11.567 34.673 1.00 30.17 115 GLU A C 1
ATOM 902 O O . GLU A 1 115 ? -7.297 -11.841 35.823 1.00 30.17 115 GLU A O 1
ATOM 907 N N . GLU A 1 116 ? -7.789 -11.725 33.635 1.00 31.30 116 GLU A N 1
ATOM 908 C CA . GLU A 1 116 ? -8.958 -12.610 33.666 1.00 31.30 116 GLU A CA 1
ATOM 909 C C . GLU A 1 116 ? -8.639 -13.893 32.872 1.00 31.30 116 GLU A C 1
ATOM 911 O O . GLU A 1 116 ? -8.101 -13.859 31.756 1.00 31.30 116 GLU A O 1
ATOM 916 N N . GLU A 1 117 ? -8.904 -15.046 33.493 1.00 35.41 117 GLU A N 1
ATOM 917 C CA . GLU A 1 117 ? -8.811 -16.388 32.911 1.00 35.41 117 GLU A CA 1
ATOM 918 C C . GLU A 1 117 ? -10.018 -16.668 32.010 1.00 35.41 117 GLU A C 1
ATOM 920 O O . GLU A 1 117 ? -11.161 -16.661 32.465 1.00 35.41 117 GLU A O 1
ATOM 925 N N . ILE A 1 118 ? -9.772 -16.977 30.734 1.00 36.03 118 ILE A N 1
ATOM 926 C CA . ILE A 1 118 ? -10.783 -17.513 29.816 1.00 36.03 118 ILE A CA 1
ATOM 927 C C . ILE A 1 118 ? -10.138 -18.669 29.035 1.00 36.03 118 ILE A C 1
ATOM 929 O O . ILE A 1 118 ? -8.990 -18.566 28.600 1.00 36.03 118 ILE A O 1
ATOM 933 N N . ALA A 1 119 ? -10.875 -19.781 28.924 1.00 36.53 119 ALA A N 1
ATOM 934 C CA . ALA A 1 119 ? -10.547 -21.018 28.201 1.00 36.53 119 ALA A CA 1
ATOM 935 C C . ALA A 1 119 ? -9.961 -20.767 26.790 1.00 36.53 119 ALA A C 1
ATOM 937 O O . ALA A 1 119 ? -10.236 -19.710 26.226 1.00 36.53 119 ALA A O 1
ATOM 938 N N . PRO A 1 120 ? -9.202 -21.712 26.183 1.00 48.00 120 PRO A N 1
ATOM 939 C CA . PRO A 1 120 ? -8.514 -21.482 24.911 1.00 48.00 120 PRO A CA 1
ATOM 940 C C . PRO A 1 120 ? -9.529 -21.180 23.809 1.00 48.00 120 PRO A C 1
ATOM 942 O O . PRO A 1 120 ? -10.193 -22.065 23.266 1.00 48.00 120 PRO A O 1
ATOM 945 N N . THR A 1 121 ? -9.688 -19.898 23.511 1.00 59.16 121 THR A N 1
ATOM 946 C CA . THR A 1 121 ? -10.574 -19.422 22.468 1.00 59.16 121 THR A CA 1
ATOM 947 C C . THR A 1 121 ? -9.912 -19.686 21.124 1.00 59.16 121 THR A C 1
ATOM 949 O O . THR A 1 121 ? -8.733 -19.405 20.925 1.00 59.16 121 THR A O 1
ATOM 952 N N . LYS A 1 122 ? -10.691 -20.197 20.163 1.00 80.00 122 LYS A N 1
ATOM 953 C CA . LYS A 1 122 ? -10.260 -20.322 18.758 1.00 80.00 122 LYS A CA 1
ATOM 954 C C . LYS A 1 122 ? -9.737 -18.986 18.196 1.00 80.00 122 LYS A C 1
ATOM 956 O O . LYS A 1 122 ? -8.912 -18.977 17.288 1.00 80.00 122 LYS A O 1
ATOM 961 N N . TYR A 1 123 ? -10.227 -17.877 18.748 1.00 85.88 123 TYR A N 1
ATOM 962 C CA . TYR A 1 123 ? -9.870 -16.521 18.365 1.00 85.88 123 TYR A CA 1
ATOM 963 C C . TYR A 1 123 ? -9.198 -15.777 19.519 1.00 85.88 123 TYR A C 1
ATOM 965 O O . TYR A 1 123 ? -9.644 -15.856 20.663 1.00 85.88 123 TYR A O 1
ATOM 973 N N . LEU A 1 124 ? -8.162 -15.016 19.191 1.00 90.88 124 LEU A N 1
ATOM 974 C CA . LEU A 1 124 ? -7.574 -13.983 20.032 1.00 90.88 124 LEU A CA 1
ATOM 975 C C . LEU A 1 124 ? -8.334 -12.682 19.767 1.00 90.88 124 LEU A C 1
ATOM 977 O O . LEU A 1 124 ? -8.538 -12.311 18.607 1.00 90.88 124 LEU A O 1
ATOM 981 N N . VAL A 1 125 ? -8.775 -12.007 20.827 1.00 93.06 125 VAL A N 1
ATOM 982 C CA . VAL A 1 125 ? -9.690 -10.863 20.724 1.00 93.06 125 VAL A CA 1
ATOM 983 C C . VAL A 1 125 ? -9.043 -9.608 21.285 1.00 93.06 125 VAL A C 1
ATOM 985 O O . VAL A 1 125 ? -8.763 -9.521 22.480 1.00 93.06 125 VAL A O 1
ATOM 988 N N . LEU A 1 126 ? -8.874 -8.595 20.441 1.00 91.31 126 LEU A N 1
ATOM 989 C CA . LEU A 1 126 ? -8.510 -7.245 20.862 1.00 91.31 126 LEU A CA 1
ATOM 990 C C . LEU A 1 126 ? -9.756 -6.367 20.885 1.00 91.31 126 LEU A C 1
ATOM 992 O O . LEU A 1 126 ? -10.317 -6.066 19.836 1.00 91.31 126 LEU A O 1
ATOM 996 N N . LYS A 1 127 ? -10.182 -5.948 22.078 1.00 90.19 127 LYS A N 1
ATOM 997 C CA . LYS A 1 127 ? -11.343 -5.069 22.271 1.00 90.19 127 LYS A CA 1
ATOM 998 C C . LYS A 1 127 ? -10.912 -3.609 22.378 1.00 90.19 127 LYS A C 1
ATOM 1000 O O . LYS A 1 127 ? -9.894 -3.317 23.000 1.00 90.19 127 LYS A O 1
ATOM 1005 N N . ASN A 1 128 ? -11.747 -2.706 21.863 1.00 86.94 128 ASN A N 1
ATOM 1006 C CA . ASN A 1 128 ? -11.605 -1.252 22.010 1.00 86.94 128 ASN A CA 1
ATOM 1007 C C . ASN A 1 128 ? -10.237 -0.709 21.547 1.00 86.94 128 ASN A C 1
ATOM 1009 O O . ASN A 1 128 ? -9.652 0.164 22.187 1.00 86.94 128 ASN A O 1
ATOM 1013 N N . VAL A 1 129 ? -9.725 -1.245 20.439 1.00 90.50 129 VAL A N 1
ATOM 1014 C CA . VAL A 1 129 ? -8.485 -0.779 19.801 1.00 90.50 129 VAL A CA 1
ATOM 1015 C C . VAL A 1 129 ? -8.806 0.211 18.688 1.00 90.50 129 VAL A C 1
ATOM 1017 O O . VAL A 1 129 ? -9.864 0.111 18.065 1.00 90.50 129 VAL A O 1
ATOM 1020 N N . SER A 1 130 ? -7.924 1.174 18.419 1.00 92.12 130 SER A N 1
ATOM 1021 C CA . SER A 1 130 ? -8.154 2.118 17.324 1.00 92.12 130 SER A CA 1
ATOM 1022 C C . SER A 1 130 ? -8.114 1.446 15.950 1.00 92.12 130 SER A C 1
ATOM 1024 O O . SER A 1 130 ? -7.446 0.427 15.736 1.00 92.12 130 SER A O 1
ATOM 1026 N N . GLY A 1 131 ? -8.753 2.088 14.972 1.00 89.00 131 GLY A N 1
ATOM 1027 C CA . GLY A 1 131 ? -8.609 1.748 13.557 1.00 89.00 131 GLY A CA 1
ATOM 1028 C C . GLY A 1 131 ? -7.154 1.752 13.069 1.00 89.00 131 GLY A C 1
ATOM 1029 O O . GLY A 1 131 ? -6.818 0.998 12.159 1.00 89.00 131 GLY A O 1
ATOM 1030 N N . LEU A 1 132 ? -6.251 2.513 13.707 1.00 89.75 132 LEU A N 1
ATOM 1031 C CA . LEU A 1 132 ? -4.816 2.469 13.402 1.00 89.75 132 LEU A CA 1
ATOM 1032 C C . LEU A 1 132 ? -4.194 1.104 13.724 1.00 89.75 132 LEU A C 1
ATOM 1034 O O . LEU A 1 132 ? -3.409 0.583 12.932 1.00 89.75 132 LEU A O 1
ATOM 1038 N N . ILE A 1 133 ? -4.535 0.513 14.870 1.00 92.00 133 ILE A N 1
ATOM 1039 C CA . ILE A 1 133 ? -4.060 -0.829 15.234 1.00 92.00 133 ILE A CA 1
ATOM 1040 C C . ILE A 1 133 ? -4.654 -1.869 14.296 1.00 92.00 133 ILE A C 1
ATOM 1042 O O . ILE A 1 133 ? -3.937 -2.741 13.806 1.00 92.00 133 ILE A O 1
ATOM 1046 N N . ALA A 1 134 ? -5.934 -1.717 13.970 1.00 89.94 134 ALA A N 1
ATOM 1047 C CA . ALA A 1 134 ? -6.605 -2.558 12.992 1.00 89.94 134 ALA A CA 1
ATOM 1048 C C . ALA A 1 134 ? -5.899 -2.539 11.629 1.00 89.94 134 ALA A C 1
ATOM 1050 O O . ALA A 1 134 ? -5.636 -3.586 11.044 1.00 89.94 134 ALA A O 1
ATOM 1051 N N . GLN A 1 135 ? -5.469 -1.359 11.189 1.00 87.75 135 GLN A N 1
ATOM 1052 C CA . GLN A 1 135 ? -4.700 -1.152 9.964 1.00 87.75 135 GLN A CA 1
ATOM 1053 C C . GLN A 1 135 ? -3.332 -1.821 9.973 1.00 87.75 135 GLN A C 1
ATOM 1055 O O . GLN A 1 135 ? -2.919 -2.395 8.965 1.00 87.75 135 GLN A O 1
ATOM 1060 N N . LYS A 1 136 ? -2.635 -1.798 11.107 1.00 88.62 136 LYS A N 1
ATOM 1061 C CA . LYS A 1 136 ? -1.346 -2.482 11.246 1.00 88.62 136 LYS A CA 1
ATOM 1062 C C . LYS A 1 136 ? -1.494 -4.003 11.234 1.00 88.62 136 LYS A C 1
ATOM 1064 O O . LYS A 1 136 ? -0.621 -4.680 10.697 1.00 88.62 136 LYS A O 1
ATOM 1069 N N . ILE A 1 137 ? -2.574 -4.527 11.812 1.00 89.06 137 ILE A N 1
ATOM 1070 C CA . ILE A 1 137 ? -2.825 -5.969 11.914 1.00 89.06 137 ILE A CA 1
ATOM 1071 C C . ILE A 1 137 ? -3.288 -6.550 10.577 1.00 89.06 137 ILE A C 1
ATOM 1073 O O . ILE A 1 137 ? -2.721 -7.544 10.126 1.00 89.06 137 ILE A O 1
ATOM 1077 N N . GLU A 1 138 ? -4.262 -5.924 9.913 1.00 84.56 138 GLU A N 1
ATOM 1078 C CA . GLU A 1 138 ? -4.806 -6.414 8.637 1.00 84.56 138 GLU A CA 1
ATOM 1079 C C . GLU A 1 138 ? -3.751 -6.555 7.540 1.00 84.56 138 GLU A C 1
ATOM 1081 O O . GLU A 1 138 ? -3.868 -7.446 6.703 1.00 84.56 138 GLU A O 1
ATOM 1086 N N . ARG A 1 139 ? -2.683 -5.742 7.577 1.00 79.81 139 ARG A N 1
ATOM 1087 C CA . ARG A 1 139 ? -1.538 -5.875 6.661 1.00 79.81 139 ARG A CA 1
ATOM 1088 C C . ARG A 1 139 ? -0.949 -7.290 6.664 1.00 79.81 139 ARG A C 1
ATOM 1090 O O . ARG A 1 139 ? -0.449 -7.746 5.642 1.00 79.81 139 ARG A O 1
ATOM 1097 N N . PHE A 1 140 ? -0.940 -7.949 7.818 1.00 80.69 140 PHE A N 1
ATOM 1098 C CA . PHE A 1 140 ? -0.317 -9.260 7.996 1.00 80.69 140 PHE A CA 1
ATOM 1099 C C . PHE A 1 140 ? -1.347 -10.381 8.173 1.00 80.69 140 PHE A C 1
ATOM 1101 O O . PHE A 1 140 ? -1.062 -11.516 7.807 1.00 80.69 140 PHE A O 1
ATOM 1108 N N . ALA A 1 141 ? -2.539 -10.080 8.693 1.00 82.25 141 ALA A N 1
ATOM 1109 C CA . ALA A 1 141 ? -3.640 -11.029 8.835 1.00 82.25 141 ALA A CA 1
ATOM 1110 C C . ALA A 1 141 ? -4.861 -10.570 8.022 1.00 82.25 141 ALA A C 1
ATOM 1112 O O . ALA A 1 141 ? -5.802 -10.017 8.595 1.00 82.25 141 ALA A O 1
ATOM 1113 N N . PRO A 1 142 ? -4.914 -10.853 6.707 1.00 72.75 142 PRO A N 1
ATOM 1114 C CA . PRO A 1 142 ? -6.086 -10.536 5.886 1.00 72.75 142 PRO A CA 1
ATOM 1115 C C . PRO A 1 142 ? -7.342 -11.326 6.300 1.00 72.75 142 PRO A C 1
ATOM 1117 O O . PRO A 1 142 ? -8.448 -10.996 5.886 1.00 72.75 142 PRO A O 1
ATOM 1120 N N . ARG A 1 143 ? -7.190 -12.383 7.113 1.00 77.38 143 ARG A N 1
ATOM 1121 C CA . ARG A 1 143 ? -8.297 -13.177 7.675 1.00 77.38 143 ARG A CA 1
ATOM 1122 C C . ARG A 1 143 ? -8.831 -12.634 9.000 1.00 77.38 143 ARG A C 1
ATOM 1124 O O . ARG A 1 143 ? -9.828 -13.159 9.499 1.00 77.38 143 ARG A O 1
ATOM 1131 N N . ALA A 1 144 ? -8.178 -11.628 9.584 1.00 84.62 144 ALA A N 1
ATOM 1132 C CA . ALA A 1 144 ? -8.657 -11.011 10.810 1.00 84.62 144 ALA A CA 1
ATOM 1133 C C . ALA A 1 144 ? -10.035 -10.386 10.566 1.00 84.62 144 ALA A C 1
ATOM 1135 O O . ALA A 1 144 ? -10.251 -9.681 9.582 1.00 84.62 144 ALA A O 1
ATOM 1136 N N . LYS A 1 145 ? -10.983 -10.646 11.467 1.00 86.06 145 LYS A N 1
ATOM 1137 C CA . LYS A 1 145 ? -12.317 -10.045 11.388 1.00 86.06 145 LYS A CA 1
ATOM 1138 C C . LYS A 1 145 ? -12.337 -8.778 12.220 1.00 86.06 145 LYS A C 1
ATOM 1140 O O . LYS A 1 145 ? -12.106 -8.843 13.428 1.00 86.06 145 LYS A O 1
ATOM 1145 N N . ILE A 1 146 ? -12.633 -7.652 11.578 1.00 86.56 146 ILE A N 1
ATOM 1146 C CA . ILE A 1 146 ? -12.873 -6.384 12.263 1.00 86.56 146 ILE A CA 1
ATOM 1147 C C . ILE A 1 146 ? -14.368 -6.185 12.441 1.00 86.56 146 ILE A C 1
ATOM 1149 O O . ILE A 1 146 ? -15.136 -6.186 11.481 1.00 86.56 146 ILE A O 1
ATOM 1153 N N . GLU A 1 147 ? -14.757 -5.946 13.683 1.00 85.62 147 GLU A N 1
ATOM 1154 C CA . GLU A 1 147 ? -16.116 -5.607 14.060 1.00 85.62 147 GLU A CA 1
ATOM 1155 C C . GLU A 1 147 ? -16.148 -4.174 14.585 1.00 85.62 147 GLU A C 1
ATOM 1157 O O . GLU A 1 147 ? -15.443 -3.801 15.529 1.00 85.62 147 GLU A O 1
ATOM 1162 N N . THR A 1 148 ? -16.977 -3.352 13.948 1.00 81.31 148 THR A N 1
ATOM 1163 C CA . THR A 1 148 ? -17.285 -2.011 14.435 1.00 81.31 148 THR A CA 1
ATOM 1164 C C . THR A 1 148 ? -18.436 -2.112 15.437 1.00 81.31 148 THR A C 1
ATOM 1166 O O . THR A 1 148 ? -19.477 -2.676 15.093 1.00 81.31 148 THR A O 1
ATOM 1169 N N . PRO A 1 149 ? -18.286 -1.589 16.666 1.00 81.38 149 PRO A N 1
ATOM 1170 C CA . PRO A 1 149 ? -19.344 -1.656 17.665 1.00 81.38 149 PRO A CA 1
ATOM 1171 C C . PRO A 1 149 ? -20.563 -0.827 17.239 1.00 81.38 149 PRO A C 1
ATOM 1173 O O . PRO A 1 149 ? -20.433 0.192 16.560 1.00 81.38 149 PRO A O 1
ATOM 1176 N N . ASP A 1 150 ? -21.755 -1.237 17.683 1.00 75.94 150 ASP A N 1
ATOM 1177 C CA . ASP A 1 150 ? -22.996 -0.485 17.439 1.00 75.94 150 ASP A CA 1
ATOM 1178 C C . ASP A 1 150 ? -22.960 0.912 18.065 1.00 75.94 150 ASP A C 1
ATOM 1180 O O . ASP A 1 150 ? -23.442 1.882 17.477 1.00 75.94 150 ASP A O 1
ATOM 1184 N N . ILE A 1 151 ? -22.373 1.003 19.259 1.00 80.94 151 ILE A N 1
ATOM 1185 C CA . ILE A 1 151 ? -22.083 2.261 19.938 1.00 80.94 151 ILE A CA 1
ATOM 1186 C C . ILE A 1 151 ? -20.620 2.578 19.670 1.00 80.94 151 ILE A C 1
ATOM 1188 O O . ILE A 1 151 ? -19.721 1.928 20.203 1.00 80.94 151 ILE A O 1
ATOM 1192 N N . LEU A 1 152 ? -20.395 3.578 18.825 1.00 83.31 152 LEU A N 1
ATOM 1193 C CA . LEU A 1 152 ? -19.053 4.019 18.492 1.00 83.31 152 LEU A CA 1
ATOM 1194 C C . LEU A 1 152 ? -18.410 4.726 19.681 1.00 83.31 152 LEU A C 1
ATOM 1196 O O . LEU A 1 152 ? -18.964 5.674 20.237 1.00 83.31 152 LEU A O 1
ATOM 1200 N N . SER A 1 153 ? -17.204 4.287 20.007 1.00 88.38 153 SER A N 1
ATOM 1201 C CA . SER A 1 153 ? -16.267 4.996 20.865 1.00 88.38 153 SER A CA 1
ATOM 1202 C C . SER A 1 153 ? -15.027 5.365 20.058 1.00 88.38 153 SER A C 1
ATOM 1204 O O . SER A 1 153 ? -14.797 4.876 18.949 1.00 88.38 153 SER A O 1
ATOM 1206 N N . VAL A 1 154 ? -14.220 6.259 20.614 1.00 89.88 154 VAL A N 1
ATOM 1207 C CA . VAL A 1 154 ? -12.916 6.618 20.065 1.00 89.88 154 VAL A CA 1
ATOM 1208 C C . VAL A 1 154 ? -11.857 6.244 21.091 1.00 89.88 154 VAL A C 1
ATOM 1210 O O . VAL A 1 154 ? -12.037 6.466 22.290 1.00 89.88 154 VAL A O 1
ATOM 1213 N N . TYR A 1 155 ? -10.771 5.639 20.619 1.00 89.38 155 TYR A N 1
ATOM 1214 C CA . TYR A 1 155 ? -9.625 5.322 21.454 1.00 89.38 155 TYR A CA 1
ATOM 1215 C C . TYR A 1 155 ? -9.018 6.607 22.025 1.00 89.38 155 TYR A C 1
ATOM 1217 O O . TYR A 1 155 ? -8.781 7.576 21.304 1.00 89.38 155 TYR A O 1
ATOM 1225 N N . MET A 1 156 ? -8.745 6.596 23.328 1.00 87.06 156 MET A N 1
ATOM 1226 C CA . MET A 1 156 ? -8.162 7.724 24.046 1.00 87.06 156 MET A CA 1
ATOM 1227 C C . MET A 1 156 ? -6.676 7.456 24.302 1.00 87.06 156 MET A C 1
ATOM 1229 O O . MET A 1 156 ? -6.351 6.536 25.056 1.00 87.06 156 MET A O 1
ATOM 1233 N N . PRO A 1 157 ? -5.759 8.250 23.725 1.00 84.62 157 PRO A N 1
ATOM 1234 C CA . PRO A 1 157 ? -4.342 8.123 24.028 1.00 84.62 157 PRO A CA 1
ATOM 1235 C C . PRO A 1 157 ? -4.063 8.409 25.510 1.00 84.62 157 PRO A C 1
ATOM 1237 O O . PRO A 1 157 ? -4.454 9.446 26.041 1.00 84.62 157 PRO A O 1
ATOM 1240 N N . VAL A 1 158 ? -3.333 7.503 26.160 1.00 82.50 158 VAL A N 1
ATOM 1241 C CA . VAL A 1 158 ? -3.080 7.525 27.615 1.00 82.50 158 VAL A CA 1
ATOM 1242 C C . VAL A 1 158 ? -2.206 8.713 28.059 1.00 82.50 158 VAL A C 1
ATOM 1244 O O . VAL A 1 158 ? -2.210 9.092 29.222 1.00 82.50 158 VAL A O 1
ATOM 1247 N N . GLN A 1 159 ? -1.460 9.327 27.137 1.00 84.38 159 GLN A N 1
ATOM 1248 C CA . GLN A 1 159 ? -0.452 10.362 27.421 1.00 84.38 159 GLN A CA 1
ATOM 1249 C C . GLN A 1 159 ? -0.937 11.796 27.138 1.00 84.38 159 GLN A C 1
ATOM 1251 O O . GLN A 1 159 ? -0.125 12.702 26.951 1.00 84.38 159 GLN A O 1
ATOM 1256 N N . LEU A 1 160 ? -2.250 12.022 27.047 1.00 85.00 160 LEU A N 1
ATOM 1257 C CA . LEU A 1 160 ? -2.783 13.361 26.797 1.00 85.00 160 LEU A CA 1
ATOM 1258 C C . LEU A 1 160 ? -2.748 14.219 28.064 1.00 85.00 160 LEU A C 1
ATOM 1260 O O . LEU A 1 160 ? -3.198 13.810 29.129 1.00 85.00 160 LEU A O 1
ATOM 1264 N N . VAL A 1 161 ? -2.265 15.456 27.928 1.00 91.69 161 VAL A N 1
ATOM 1265 C CA . VAL A 1 161 ? -2.425 16.471 28.978 1.00 91.69 161 VAL A CA 1
ATOM 1266 C C . VAL A 1 161 ? -3.912 16.824 29.142 1.00 91.69 161 VAL A C 1
ATOM 1268 O O . VAL A 1 161 ? -4.627 16.850 28.137 1.00 91.69 161 VAL A O 1
ATOM 1271 N N . PRO A 1 162 ? -4.399 17.174 30.350 1.00 90.62 162 PRO A N 1
ATOM 1272 C CA . PRO A 1 162 ? -5.839 17.302 30.619 1.00 90.62 162 PRO A CA 1
ATOM 1273 C C . PRO A 1 162 ? -6.606 18.237 29.668 1.00 90.62 162 PRO A C 1
ATOM 1275 O O . PRO A 1 162 ? -7.729 17.942 29.261 1.00 90.62 162 PRO A O 1
ATOM 1278 N N . HIS A 1 163 ? -5.998 19.359 29.264 1.00 90.94 163 HIS A N 1
ATOM 1279 C CA . HIS A 1 163 ? -6.607 20.270 28.287 1.00 90.94 163 HIS A CA 1
ATOM 1280 C C . HIS A 1 163 ? -6.735 19.623 26.900 1.00 90.94 163 HIS A C 1
ATOM 1282 O O . HIS A 1 163 ? -7.788 19.699 26.271 1.00 90.94 163 HIS A O 1
ATOM 1288 N N . ALA A 1 164 ? -5.674 18.961 26.432 1.00 89.69 164 ALA A N 1
ATOM 1289 C CA . ALA A 1 164 ? -5.676 18.273 25.146 1.00 89.69 164 ALA A CA 1
ATOM 1290 C C . ALA A 1 164 ? -6.652 17.091 25.148 1.00 89.69 164 ALA A C 1
ATOM 1292 O O . ALA A 1 164 ? -7.307 16.847 24.141 1.00 89.69 164 ALA A O 1
ATOM 1293 N N . GLU A 1 165 ? -6.795 16.394 26.277 1.00 89.94 165 GLU A N 1
ATOM 1294 C CA . GLU A 1 165 ? -7.784 15.331 26.443 1.00 89.94 165 GLU A CA 1
ATOM 1295 C C . GLU A 1 165 ? -9.211 15.862 26.265 1.00 89.94 165 GLU A C 1
ATOM 1297 O O . GLU A 1 165 ? -9.995 15.297 25.501 1.00 89.94 165 GLU A O 1
ATOM 1302 N N . LYS A 1 166 ? -9.539 16.984 26.917 1.00 90.88 166 LYS A N 1
ATOM 1303 C CA . LYS A 1 166 ? -10.850 17.629 26.791 1.00 90.88 166 LYS A CA 1
ATOM 1304 C C . LYS A 1 166 ? -11.138 18.055 25.350 1.00 90.88 166 LYS A C 1
ATOM 1306 O O . LYS A 1 166 ? -12.221 17.773 24.837 1.00 90.88 166 LYS A O 1
ATOM 1311 N N . ASP A 1 167 ? -10.174 18.698 24.694 1.00 90.56 167 ASP A N 1
ATOM 1312 C CA . ASP A 1 167 ? -10.310 19.132 23.299 1.00 90.56 167 ASP A CA 1
ATOM 1313 C C . ASP A 1 167 ? -10.466 17.947 22.344 1.00 90.56 167 ASP A C 1
ATOM 1315 O O . ASP A 1 167 ? -11.273 17.987 21.412 1.00 90.56 167 ASP A O 1
ATOM 1319 N N . TYR A 1 168 ? -9.693 16.886 22.575 1.00 90.44 168 TYR A N 1
ATOM 1320 C CA . TYR A 1 168 ? -9.747 15.662 21.792 1.00 90.44 168 TYR A CA 1
ATOM 1321 C C . TYR A 1 168 ? -11.122 15.002 21.902 1.00 90.44 168 TYR A C 1
ATOM 1323 O O . TYR A 1 168 ? -11.733 14.707 20.874 1.00 90.44 168 TYR A O 1
ATOM 1331 N N . ARG A 1 169 ? -11.654 14.851 23.124 1.00 90.50 169 ARG A N 1
ATOM 1332 C CA . ARG A 1 169 ? -13.012 14.331 23.364 1.00 90.50 169 ARG A CA 1
ATOM 1333 C C . ARG A 1 169 ? -14.065 15.177 22.653 1.00 90.50 169 ARG A C 1
ATOM 1335 O O . ARG A 1 169 ? -14.804 14.661 21.828 1.00 90.50 169 ARG A O 1
ATOM 1342 N N . ALA A 1 170 ? -14.054 16.495 22.852 1.00 91.00 170 ALA A N 1
ATOM 1343 C CA . ALA A 1 170 ? -15.039 17.383 22.231 1.00 91.00 170 ALA A CA 1
ATOM 1344 C C . ALA A 1 170 ? -15.042 17.295 20.689 1.00 91.00 170 ALA A C 1
ATOM 1346 O O . ALA A 1 170 ? -16.101 17.246 20.052 1.00 91.00 170 ALA A O 1
ATOM 1347 N N . LYS A 1 171 ? -13.857 17.253 20.065 1.00 90.81 171 LYS A N 1
ATOM 1348 C CA . LYS A 1 171 ? -13.732 17.125 18.605 1.00 90.81 171 LYS A CA 1
ATOM 1349 C C . LYS A 1 171 ? -14.171 15.751 18.106 1.00 90.81 171 LYS A C 1
ATOM 1351 O O . LYS A 1 171 ? -14.855 15.668 17.089 1.00 90.81 171 LYS A O 1
ATOM 1356 N N . THR A 1 172 ? -13.793 14.686 18.802 1.00 89.88 172 THR A N 1
ATOM 1357 C CA . THR A 1 172 ? -14.149 13.315 18.416 1.00 89.88 172 THR A CA 1
ATOM 1358 C C . THR A 1 172 ? -15.641 13.049 18.586 1.00 89.88 172 THR A C 1
ATOM 1360 O O . THR A 1 172 ? -16.252 12.519 17.661 1.00 89.88 172 THR A O 1
ATOM 1363 N N . ASP A 1 173 ? -16.264 13.543 19.655 1.00 90.19 173 ASP A N 1
ATOM 1364 C CA . ASP A 1 173 ? -17.719 13.504 19.847 1.00 90.19 173 ASP A CA 1
ATOM 1365 C C . ASP A 1 173 ? -18.457 14.225 18.710 1.00 90.19 173 ASP A C 1
ATOM 1367 O O . ASP A 1 173 ? -19.459 13.733 18.184 1.00 90.19 173 ASP A O 1
ATOM 1371 N N . THR A 1 174 ? -17.927 15.370 18.268 1.00 90.56 174 THR A N 1
ATOM 1372 C CA . THR A 1 174 ? -18.477 16.105 17.120 1.00 90.56 174 THR A CA 1
ATOM 1373 C C . THR A 1 174 ? -18.412 15.265 15.840 1.00 90.56 174 THR A C 1
ATOM 1375 O O . THR A 1 174 ? -19.402 15.188 15.109 1.00 90.56 174 THR A O 1
ATOM 1378 N N . LEU A 1 175 ? -17.280 14.602 15.575 1.00 88.81 175 LEU A N 1
ATOM 1379 C CA . LEU A 1 175 ? -17.112 13.724 14.411 1.00 88.81 175 LEU A CA 1
ATOM 1380 C C . LEU A 1 175 ? -18.060 12.519 14.457 1.00 88.81 175 LEU A C 1
ATOM 1382 O O . LEU A 1 175 ? -18.711 12.220 13.456 1.00 88.81 175 LEU A O 1
ATOM 1386 N N . LEU A 1 176 ? -18.203 11.872 15.616 1.00 89.69 176 LEU A N 1
ATOM 1387 C CA . LEU A 1 176 ? -19.151 10.770 15.800 1.00 89.69 176 LEU A CA 1
ATOM 1388 C C . LEU A 1 176 ? -20.601 11.230 15.593 1.00 89.69 176 LEU A C 1
ATOM 1390 O O . LEU A 1 176 ? -21.389 10.539 14.944 1.00 89.69 176 LEU A O 1
ATOM 1394 N N . GLY A 1 177 ? -20.950 12.426 16.073 1.00 89.69 177 GLY A N 1
ATOM 1395 C CA . GLY A 1 177 ? -22.260 13.031 15.843 1.00 89.69 177 GLY A CA 1
ATOM 1396 C C . GLY A 1 177 ? -22.536 13.325 14.364 1.00 89.69 177 GLY A C 1
ATOM 1397 O O . GLY A 1 177 ? -23.651 13.105 13.886 1.00 89.69 177 GLY A O 1
ATOM 1398 N N . LEU A 1 178 ? -21.532 13.794 13.613 1.00 89.94 178 LEU A N 1
ATOM 1399 C CA . LEU A 1 178 ? -21.635 13.994 12.163 1.00 89.94 178 LEU A CA 1
ATOM 1400 C C . LEU A 1 178 ? -21.801 12.667 11.418 1.00 89.94 178 LEU A C 1
ATOM 1402 O O . LEU A 1 178 ? -22.676 12.564 10.558 1.00 89.94 178 LEU A O 1
ATOM 1406 N N . TYR A 1 179 ? -21.034 11.643 11.793 1.00 90.06 179 TYR A N 1
ATOM 1407 C CA . TYR A 1 179 ? -21.188 10.292 11.258 1.00 90.06 179 TYR A CA 1
ATOM 1408 C C . TYR A 1 179 ? -22.606 9.752 11.496 1.00 90.06 179 TYR A C 1
ATOM 1410 O O . TYR A 1 179 ? -23.261 9.299 10.558 1.00 90.06 179 TYR A O 1
ATOM 1418 N N . ALA A 1 180 ? -23.136 9.876 12.717 1.00 89.69 180 ALA A N 1
ATOM 1419 C CA . ALA A 1 180 ? -24.486 9.417 13.044 1.00 89.69 180 ALA A CA 1
ATOM 1420 C C . ALA A 1 180 ? -25.560 10.128 12.199 1.00 89.69 180 ALA A C 1
ATOM 1422 O O . ALA A 1 180 ? -26.495 9.491 11.706 1.00 89.69 180 ALA A O 1
ATOM 1423 N N . LYS A 1 181 ? -25.406 11.441 11.971 1.00 91.69 181 LYS A N 1
ATOM 1424 C CA . LYS A 1 181 ? -26.276 12.210 11.065 1.00 91.69 181 LYS A CA 1
ATOM 1425 C C . LYS A 1 181 ? -26.175 11.718 9.621 1.00 91.69 181 LYS A C 1
ATOM 1427 O O . LYS A 1 181 ? -27.200 11.651 8.946 1.00 91.69 181 LYS A O 1
ATOM 1432 N N . LEU A 1 182 ? -24.976 11.368 9.157 1.00 90.69 182 LEU A N 1
ATOM 1433 C CA . LEU A 1 182 ? -24.745 10.861 7.806 1.00 90.69 182 LEU A CA 1
ATOM 1434 C C . LEU A 1 182 ? -25.411 9.495 7.608 1.00 90.69 182 LEU A C 1
ATOM 1436 O O . LEU A 1 182 ? -26.180 9.335 6.664 1.00 90.69 182 LEU A O 1
ATOM 1440 N N . VAL A 1 183 ? -25.223 8.556 8.541 1.00 90.56 183 VAL A N 1
ATOM 1441 C CA . VAL A 1 183 ? -25.893 7.241 8.521 1.00 90.56 183 VAL A CA 1
ATOM 1442 C C . VAL A 1 183 ? -27.414 7.401 8.525 1.00 90.56 183 VAL A C 1
ATOM 1444 O O . VAL A 1 183 ? -28.102 6.793 7.706 1.00 90.56 183 VAL A O 1
ATOM 1447 N N . ALA A 1 184 ? -27.954 8.261 9.394 1.00 90.81 184 ALA A N 1
ATOM 1448 C CA . ALA A 1 184 ? -29.388 8.539 9.434 1.00 90.81 184 ALA A CA 1
ATOM 1449 C C . ALA A 1 184 ? -29.896 9.186 8.131 1.00 90.81 184 ALA A C 1
ATOM 1451 O O . ALA A 1 184 ? -30.998 8.883 7.673 1.00 90.81 184 ALA A O 1
ATOM 1452 N N . GLY A 1 185 ? -29.100 10.068 7.521 1.00 93.06 185 GLY A N 1
ATOM 1453 C CA . GLY A 1 185 ? -29.403 10.700 6.239 1.00 93.06 185 GLY A CA 1
ATOM 1454 C C . GLY A 1 185 ? -29.440 9.705 5.079 1.00 93.06 185 GLY A C 1
ATOM 1455 O O . GLY A 1 185 ? -30.368 9.753 4.275 1.00 93.06 185 GLY A O 1
ATOM 1456 N N . LEU A 1 186 ? -28.480 8.778 5.016 1.00 91.88 186 LEU A N 1
ATOM 1457 C CA . LEU A 1 186 ? -28.455 7.698 4.025 1.00 91.88 186 LEU A CA 1
ATOM 1458 C C . LEU A 1 186 ? -29.639 6.740 4.211 1.00 91.88 186 LEU A C 1
ATOM 1460 O O . LEU A 1 186 ? -30.326 6.424 3.241 1.00 91.88 186 LEU A O 1
ATOM 1464 N N . ALA A 1 187 ? -29.948 6.364 5.456 1.00 90.56 187 ALA A N 1
ATOM 1465 C CA . ALA A 1 187 ? -31.096 5.514 5.766 1.00 90.56 187 ALA A CA 1
ATOM 1466 C C . ALA A 1 187 ? -32.429 6.145 5.327 1.00 90.56 187 ALA A C 1
ATOM 1468 O O . ALA A 1 187 ? -33.272 5.479 4.729 1.00 90.56 187 ALA A O 1
ATOM 1469 N N . LYS A 1 188 ? -32.602 7.461 5.527 1.00 93.12 188 LYS A N 1
ATOM 1470 C CA . LYS A 1 188 ? -33.777 8.205 5.031 1.00 93.12 188 LYS A CA 1
ATOM 1471 C C . LYS A 1 188 ? -33.918 8.184 3.506 1.00 93.12 188 LYS A C 1
ATOM 1473 O O . LYS A 1 188 ? -35.021 8.379 3.007 1.00 93.12 188 LYS A O 1
ATOM 1478 N N . ARG A 1 189 ? -32.827 7.966 2.767 1.00 93.19 189 ARG A N 1
ATOM 1479 C CA . ARG A 1 189 ? -32.818 7.861 1.298 1.00 93.19 189 ARG A CA 1
ATOM 1480 C C . ARG A 1 189 ? -33.026 6.424 0.802 1.00 93.19 189 ARG A C 1
ATOM 1482 O O . ARG A 1 189 ? -32.909 6.192 -0.394 1.00 93.19 189 ARG A O 1
ATOM 1489 N N . GLY A 1 190 ? -33.352 5.489 1.698 1.00 91.56 190 GLY A N 1
ATOM 1490 C CA . GLY A 1 190 ? -33.679 4.102 1.361 1.00 91.56 190 GLY A CA 1
ATOM 1491 C C . GLY A 1 190 ? -32.493 3.136 1.372 1.00 91.56 190 GLY A C 1
ATOM 1492 O O . GLY A 1 190 ? -32.666 1.985 0.989 1.00 91.56 190 GLY A O 1
ATOM 1493 N N . ILE A 1 191 ? -31.308 3.571 1.813 1.00 91.62 191 ILE A N 1
ATOM 1494 C CA . ILE A 1 191 ? -30.134 2.696 1.952 1.00 91.62 191 ILE A CA 1
ATOM 1495 C C . ILE A 1 191 ? -30.273 1.880 3.245 1.00 91.62 191 ILE A C 1
ATOM 1497 O O . ILE A 1 191 ? -30.594 2.433 4.300 1.00 91.62 191 ILE A O 1
ATOM 1501 N N . GLY A 1 192 ? -30.027 0.568 3.184 1.00 90.81 192 GLY A N 1
ATOM 1502 C CA . GLY A 1 192 ? -30.095 -0.302 4.362 1.00 90.81 192 GLY A CA 1
ATOM 1503 C C . GLY A 1 192 ? -29.114 0.143 5.454 1.00 90.81 192 GLY A C 1
ATOM 1504 O O . GLY A 1 192 ? -28.035 0.642 5.160 1.00 90.81 192 GLY A O 1
ATOM 1505 N N . THR A 1 193 ? -29.449 -0.037 6.735 1.00 85.81 193 THR A N 1
ATOM 1506 C CA . THR A 1 193 ? -28.633 0.498 7.846 1.00 85.81 193 THR A CA 1
ATOM 1507 C C . THR A 1 193 ? -27.186 -0.004 7.839 1.00 85.81 193 THR A C 1
ATOM 1509 O O . THR A 1 193 ? -26.277 0.766 8.136 1.00 85.81 193 THR A O 1
ATOM 1512 N N . GLN A 1 194 ? -26.957 -1.272 7.485 1.00 85.00 194 GLN A N 1
ATOM 1513 C CA . GLN A 1 194 ? -25.603 -1.823 7.366 1.00 85.00 194 GLN A CA 1
ATOM 1514 C C . GLN A 1 194 ? -24.828 -1.185 6.211 1.00 85.00 194 GLN A C 1
ATOM 1516 O O . GLN A 1 194 ? -23.703 -0.739 6.408 1.00 85.00 194 GLN A O 1
ATOM 1521 N N . GLU A 1 195 ? -25.447 -1.075 5.038 1.00 86.88 195 GLU A N 1
ATOM 1522 C CA . GLU A 1 195 ? -24.846 -0.436 3.866 1.00 86.88 195 GLU A CA 1
ATOM 1523 C C . GLU A 1 195 ? -24.549 1.045 4.135 1.00 86.88 195 GLU A C 1
ATOM 1525 O O . GLU A 1 195 ? -23.442 1.510 3.889 1.00 86.88 195 GLU A O 1
ATOM 1530 N N . ALA A 1 196 ? -25.474 1.760 4.780 1.00 87.88 196 ALA A N 1
ATOM 1531 C CA . ALA A 1 196 ? -25.283 3.145 5.192 1.00 87.88 196 ALA A CA 1
ATOM 1532 C C . ALA A 1 196 ? -24.095 3.312 6.153 1.00 87.88 196 ALA A C 1
ATOM 1534 O O . ALA A 1 196 ? -23.347 4.278 6.024 1.00 87.88 196 ALA A O 1
ATOM 1535 N N . ARG A 1 197 ? -23.899 2.383 7.101 1.00 85.56 197 ARG A N 1
ATOM 1536 C CA . ARG A 1 197 ? -22.734 2.383 8.004 1.00 85.56 197 ARG A CA 1
ATOM 1537 C C . ARG A 1 197 ? -21.432 2.109 7.253 1.00 85.56 197 ARG A C 1
ATOM 1539 O O . ARG A 1 197 ? -20.452 2.797 7.508 1.00 85.56 197 ARG A O 1
ATOM 1546 N N . LEU A 1 198 ? -21.428 1.160 6.316 1.00 81.94 198 LEU A N 1
ATOM 1547 C CA . LEU A 1 198 ? -20.257 0.871 5.482 1.00 81.94 198 LEU A CA 1
ATOM 1548 C C . LEU A 1 198 ? -19.870 2.089 4.633 1.00 81.94 198 LEU A C 1
ATOM 1550 O O . LEU A 1 198 ? -18.722 2.522 4.677 1.00 81.94 198 LEU A O 1
ATOM 1554 N N . THR A 1 199 ? -20.832 2.712 3.944 1.00 83.44 199 THR A N 1
ATOM 1555 C CA . THR A 1 199 ? -20.592 3.923 3.142 1.00 83.44 199 THR A CA 1
ATOM 1556 C C . THR A 1 199 ? -20.126 5.098 4.003 1.00 83.44 199 THR A C 1
ATOM 1558 O O . THR A 1 199 ? -19.203 5.823 3.637 1.00 83.44 199 THR A O 1
ATOM 1561 N N . ALA A 1 200 ? -20.745 5.291 5.170 1.00 85.25 200 ALA A N 1
ATOM 1562 C CA . ALA A 1 200 ? -20.371 6.343 6.107 1.00 85.25 200 ALA A CA 1
ATOM 1563 C C . ALA A 1 200 ? -19.025 6.082 6.803 1.00 85.25 200 ALA A C 1
ATOM 1565 O O . ALA A 1 200 ? -18.433 7.018 7.342 1.00 85.25 200 ALA A O 1
ATOM 1566 N N . GLY A 1 201 ? -18.542 4.836 6.804 1.00 80.62 201 GLY A N 1
ATOM 1567 C CA . GLY A 1 201 ? -17.323 4.414 7.493 1.00 80.62 201 GLY A CA 1
ATOM 1568 C C . GLY A 1 201 ? -16.078 5.180 7.048 1.00 80.62 201 GLY A C 1
ATOM 1569 O O . GLY A 1 201 ? -15.196 5.434 7.861 1.00 80.62 201 GLY A O 1
ATOM 1570 N N . LEU A 1 202 ? -16.050 5.657 5.799 1.00 77.19 202 LEU A N 1
ATOM 1571 C CA . LEU A 1 202 ? -14.976 6.501 5.261 1.00 77.19 202 LEU A CA 1
ATOM 1572 C C . LEU A 1 202 ? -14.823 7.845 5.996 1.00 77.19 202 LEU A C 1
ATOM 1574 O O . LEU A 1 202 ? -13.757 8.454 5.941 1.00 77.19 202 LEU A O 1
ATOM 1578 N N . ALA A 1 203 ? -15.877 8.314 6.671 1.00 80.50 203 ALA A N 1
ATOM 1579 C CA . ALA A 1 203 ? -15.870 9.550 7.449 1.00 80.50 203 ALA A CA 1
ATOM 1580 C C . ALA A 1 203 ? -15.480 9.340 8.923 1.00 80.50 203 ALA A C 1
ATOM 1582 O O . ALA A 1 203 ? -15.377 10.316 9.670 1.00 80.50 203 ALA A O 1
ATOM 1583 N N . LEU A 1 204 ? -15.284 8.092 9.368 1.00 85.06 204 LEU A N 1
ATOM 1584 C CA . LEU A 1 204 ? -14.867 7.820 10.739 1.00 85.06 204 LEU A CA 1
ATOM 1585 C C . LEU A 1 204 ? -13.415 8.260 10.965 1.00 85.06 204 LEU A C 1
ATOM 1587 O O . LEU A 1 204 ? -12.559 8.076 10.095 1.00 85.06 204 LEU A O 1
ATOM 1591 N N . PRO A 1 205 ? -13.099 8.820 12.147 1.00 86.44 205 PRO A N 1
ATOM 1592 C CA . PRO A 1 205 ? -11.718 9.104 12.493 1.00 86.44 205 PRO A CA 1
ATOM 1593 C C . PRO A 1 205 ? -10.921 7.800 12.593 1.00 86.44 205 PRO A C 1
ATOM 1595 O O . PRO A 1 205 ? -11.436 6.779 13.038 1.00 86.44 205 PRO A O 1
ATOM 1598 N N . VAL A 1 206 ? -9.623 7.862 12.289 1.00 88.25 206 VAL A N 1
ATOM 1599 C CA . VAL A 1 206 ? -8.689 6.725 12.432 1.00 88.25 206 VAL A CA 1
ATOM 1600 C C . VAL A 1 206 ? -8.704 6.137 13.852 1.00 88.25 206 VAL A C 1
ATOM 1602 O O . VAL A 1 206 ? -8.480 4.947 14.049 1.00 88.25 206 VAL A O 1
ATOM 1605 N N . ALA A 1 207 ? -8.989 6.972 14.850 1.00 89.56 207 ALA A N 1
ATOM 1606 C CA . ALA A 1 207 ? -9.073 6.571 16.246 1.00 89.56 207 ALA A CA 1
ATOM 1607 C C . ALA A 1 207 ? -10.404 5.898 16.634 1.00 89.56 207 ALA A C 1
ATOM 1609 O O . ALA A 1 207 ? -10.548 5.494 17.786 1.00 89.56 207 ALA A O 1
ATOM 1610 N N . ALA A 1 208 ? -11.375 5.778 15.719 1.00 90.19 208 ALA A N 1
ATOM 1611 C CA . ALA A 1 208 ? -12.614 5.051 15.977 1.00 90.19 208 ALA A CA 1
ATOM 1612 C C . ALA A 1 208 ? -12.292 3.633 16.461 1.00 90.19 208 ALA A C 1
ATOM 1614 O O . ALA A 1 208 ? -11.465 2.933 15.871 1.00 90.19 208 ALA A O 1
ATOM 1615 N N . ALA A 1 209 ? -12.906 3.251 17.575 1.00 91.06 209 ALA A N 1
ATOM 1616 C CA . ALA A 1 209 ? -12.632 1.987 18.219 1.00 91.06 209 ALA A CA 1
ATOM 1617 C C . ALA A 1 209 ? -13.285 0.836 17.452 1.00 91.06 209 ALA A C 1
ATOM 1619 O O . ALA A 1 209 ? -14.409 0.935 16.955 1.00 91.06 209 ALA A O 1
ATOM 1620 N N . CYS A 1 210 ? -12.580 -0.283 17.405 1.00 89.94 210 CYS A N 1
ATOM 1621 C CA . CYS A 1 210 ? -13.040 -1.523 16.813 1.00 89.94 210 CYS A CA 1
ATOM 1622 C C . CYS A 1 210 ? -12.624 -2.712 17.681 1.00 89.94 210 CYS A C 1
ATOM 1624 O O . CYS A 1 210 ? -11.845 -2.586 18.635 1.00 89.94 210 CYS A O 1
ATOM 1626 N N . THR A 1 211 ? -13.195 -3.868 17.362 1.00 92.06 211 THR A N 1
ATOM 1627 C CA . THR A 1 211 ? -12.794 -5.153 17.925 1.00 92.06 211 THR A CA 1
ATOM 1628 C C . THR A 1 211 ? -12.201 -6.001 16.812 1.00 92.06 211 THR A C 1
ATOM 1630 O O . THR A 1 211 ? -12.764 -6.067 15.722 1.00 92.06 211 THR A O 1
ATOM 1633 N N . ILE A 1 212 ? -11.057 -6.624 17.077 1.00 92.19 212 ILE A N 1
ATOM 1634 C CA . ILE A 1 212 ? -10.334 -7.440 16.101 1.00 92.19 212 ILE A CA 1
ATOM 1635 C C . ILE A 1 212 ? -10.282 -8.869 16.618 1.00 92.19 212 ILE A C 1
ATOM 1637 O O . ILE A 1 212 ? -9.805 -9.110 17.729 1.00 92.19 212 ILE A O 1
ATOM 1641 N N . ASN A 1 213 ? -10.739 -9.801 15.790 1.00 92.38 213 ASN A N 1
ATOM 1642 C CA . ASN A 1 213 ? -10.684 -11.232 16.049 1.00 92.38 213 ASN A CA 1
ATOM 1643 C C . ASN A 1 213 ? -9.648 -11.872 15.117 1.00 92.38 213 ASN A C 1
ATOM 1645 O O . ASN A 1 213 ? -9.807 -11.836 13.894 1.00 92.38 213 ASN A O 1
ATOM 1649 N N . ILE A 1 214 ? -8.601 -12.463 15.693 1.00 91.25 214 ILE A N 1
ATOM 1650 C CA . ILE A 1 214 ? -7.505 -13.132 14.974 1.00 91.25 214 ILE A CA 1
ATOM 1651 C C . ILE A 1 214 ? -7.552 -14.623 15.301 1.00 91.25 214 ILE A C 1
ATOM 1653 O O . ILE A 1 214 ? -7.767 -14.986 16.453 1.00 91.25 214 ILE A O 1
ATOM 1657 N N . GLU A 1 215 ? -7.374 -15.500 14.317 1.00 89.88 215 GLU A N 1
ATOM 1658 C CA . GLU A 1 215 ? -7.311 -16.946 14.569 1.00 89.88 215 GLU A CA 1
ATOM 1659 C C . GLU A 1 215 ? -6.054 -17.299 15.375 1.00 89.88 215 GLU A C 1
ATOM 1661 O O . GLU A 1 215 ? -4.963 -16.798 15.105 1.00 89.88 215 GLU A O 1
ATOM 1666 N N . ALA A 1 216 ? -6.197 -18.149 16.395 1.00 87.44 216 ALA A N 1
ATOM 1667 C CA . ALA A 1 216 ? -5.080 -18.512 17.267 1.00 87.44 216 ALA A CA 1
ATOM 1668 C C . ALA A 1 216 ? -3.961 -19.273 16.526 1.00 87.44 216 ALA A C 1
ATOM 1670 O O . ALA A 1 216 ? -2.824 -19.299 16.993 1.00 87.44 216 ALA A O 1
ATOM 1671 N N . ASP A 1 217 ? -4.269 -19.888 15.386 1.00 85.88 217 ASP A N 1
ATOM 1672 C CA . ASP A 1 217 ? -3.358 -20.613 14.501 1.00 85.88 217 ASP A CA 1
ATOM 1673 C C . ASP A 1 217 ? -2.979 -19.827 13.231 1.00 85.88 217 ASP A C 1
ATOM 1675 O O . ASP A 1 217 ? -2.419 -20.410 12.299 1.00 85.88 217 ASP A O 1
ATOM 1679 N N . ASP A 1 218 ? -3.237 -18.512 13.193 1.00 86.62 218 ASP A N 1
ATOM 1680 C CA . ASP A 1 218 ? -2.860 -17.662 12.061 1.00 86.62 218 ASP A CA 1
ATOM 1681 C C . ASP A 1 218 ? -1.339 -17.752 11.794 1.00 86.62 218 ASP A C 1
ATOM 1683 O O . ASP A 1 218 ? -0.529 -17.537 12.706 1.00 86.62 218 ASP A O 1
ATOM 1687 N N . PRO A 1 219 ? -0.913 -18.065 10.553 1.00 86.75 219 PRO A N 1
ATOM 1688 C CA . PRO A 1 219 ? 0.498 -18.262 10.225 1.00 86.75 219 PRO A CA 1
ATOM 1689 C C . PRO A 1 219 ? 1.354 -17.001 10.415 1.00 86.75 219 PRO A C 1
ATOM 1691 O O . PRO A 1 219 ? 2.569 -17.114 10.564 1.00 86.75 219 PRO A O 1
ATOM 1694 N N . ASN A 1 220 ? 0.745 -15.813 10.426 1.00 87.88 220 ASN A N 1
ATOM 1695 C CA . ASN A 1 220 ? 1.419 -14.528 10.583 1.00 87.88 220 ASN A CA 1
ATOM 1696 C C . ASN A 1 220 ? 1.319 -13.963 12.011 1.00 87.88 220 ASN A C 1
ATOM 1698 O O . ASN A 1 220 ? 1.810 -12.858 12.254 1.00 87.88 220 ASN A O 1
ATOM 1702 N N . LEU A 1 221 ? 0.738 -14.697 12.969 1.00 88.75 221 LEU A N 1
ATOM 1703 C CA . LEU A 1 221 ? 0.525 -14.223 14.342 1.00 88.75 221 LEU A CA 1
ATOM 1704 C C . LEU A 1 221 ? 1.819 -13.751 15.027 1.00 88.75 221 LEU A C 1
ATOM 1706 O O . LEU A 1 221 ? 1.846 -12.678 15.631 1.00 88.75 221 LEU A O 1
ATOM 1710 N N . GLU A 1 222 ? 2.909 -14.511 14.892 1.00 87.06 222 GLU A N 1
ATOM 1711 C CA . GLU A 1 222 ? 4.223 -14.143 15.440 1.00 87.06 222 GLU A CA 1
ATOM 1712 C C . GLU A 1 222 ? 4.720 -12.812 14.862 1.00 87.06 222 GLU A C 1
ATOM 1714 O O . GLU A 1 222 ? 5.131 -11.913 15.598 1.00 87.06 222 GLU A O 1
ATOM 1719 N N . ARG A 1 223 ? 4.594 -12.638 13.541 1.00 86.06 223 ARG A N 1
ATOM 1720 C CA . ARG A 1 223 ? 4.976 -11.405 12.845 1.00 86.06 223 ARG A CA 1
ATOM 1721 C C . ARG A 1 223 ? 4.145 -10.209 13.307 1.00 86.06 223 ARG A C 1
ATOM 1723 O O . ARG A 1 223 ? 4.707 -9.131 13.483 1.00 86.06 223 ARG A O 1
ATOM 1730 N N . ILE A 1 224 ? 2.840 -10.389 13.525 1.00 89.62 224 ILE A N 1
ATOM 1731 C CA . ILE A 1 224 ? 1.935 -9.338 14.021 1.00 89.62 224 ILE A CA 1
ATOM 1732 C C . ILE A 1 224 ? 2.358 -8.885 15.413 1.00 89.62 224 ILE A C 1
ATOM 1734 O O . ILE A 1 224 ? 2.546 -7.692 15.649 1.00 89.62 224 ILE A O 1
ATOM 1738 N N . VAL A 1 225 ? 2.542 -9.837 16.326 1.00 89.81 225 VAL A N 1
ATOM 1739 C CA . VAL A 1 225 ? 2.920 -9.555 17.712 1.00 89.81 225 VAL A CA 1
ATOM 1740 C C . VAL A 1 225 ? 4.278 -8.856 17.763 1.00 89.81 225 VAL A C 1
ATOM 1742 O O . VAL A 1 225 ? 4.407 -7.819 18.412 1.00 89.81 225 VAL A O 1
ATOM 1745 N N . LEU A 1 226 ? 5.270 -9.349 17.014 1.00 86.31 226 LEU A N 1
ATOM 1746 C CA . LEU A 1 226 ? 6.581 -8.708 16.916 1.00 86.31 226 LEU A CA 1
ATOM 1747 C C . LEU A 1 226 ? 6.499 -7.299 16.316 1.00 86.31 226 LEU A C 1
ATOM 1749 O O . LEU A 1 226 ? 7.177 -6.400 16.810 1.00 86.31 226 LEU A O 1
ATOM 1753 N N . ALA A 1 227 ? 5.684 -7.079 15.282 1.00 86.88 227 ALA A N 1
ATOM 1754 C CA . ALA A 1 227 ? 5.515 -5.756 14.684 1.00 86.88 227 ALA A CA 1
ATOM 1755 C C . ALA A 1 227 ? 4.899 -4.757 15.677 1.00 86.88 227 ALA A C 1
ATOM 1757 O O . ALA A 1 227 ? 5.386 -3.636 15.793 1.00 86.88 227 ALA A O 1
ATOM 1758 N N . LEU A 1 228 ? 3.874 -5.174 16.426 1.00 90.06 228 LEU A N 1
ATOM 1759 C CA . LEU A 1 228 ? 3.194 -4.343 17.421 1.00 90.06 228 LEU A CA 1
ATOM 1760 C C . LEU A 1 228 ? 4.080 -4.023 18.634 1.00 90.06 228 LEU A C 1
ATOM 1762 O O . LEU A 1 228 ? 4.130 -2.877 19.073 1.00 90.06 228 LEU A O 1
ATOM 1766 N N . LEU A 1 229 ? 4.824 -5.007 19.147 1.00 89.12 229 LEU A N 1
ATOM 1767 C CA . LEU A 1 229 ? 5.746 -4.822 20.277 1.00 89.12 229 LEU A CA 1
ATOM 1768 C C . LEU A 1 229 ? 6.914 -3.879 19.956 1.00 89.12 229 LEU A C 1
ATOM 1770 O O . LEU A 1 229 ? 7.464 -3.252 20.862 1.00 89.12 229 LEU A O 1
ATOM 1774 N N . ASN A 1 230 ? 7.301 -3.798 18.682 1.00 84.44 230 ASN A N 1
ATOM 1775 C CA . ASN A 1 230 ? 8.399 -2.959 18.201 1.00 84.44 230 ASN A CA 1
ATOM 1776 C C . ASN A 1 230 ? 7.934 -1.623 17.609 1.00 84.44 230 ASN A C 1
ATOM 1778 O O . ASN A 1 230 ? 8.752 -0.841 17.123 1.00 84.44 230 ASN A O 1
ATOM 1782 N N . ASP A 1 231 ? 6.634 -1.343 17.655 1.00 86.62 231 ASP A N 1
ATOM 1783 C CA . ASP A 1 231 ? 6.090 -0.069 17.217 1.00 86.62 231 ASP A CA 1
ATOM 1784 C C . ASP A 1 231 ? 6.401 1.032 18.253 1.00 86.62 231 ASP A C 1
ATOM 1786 O O . ASP A 1 231 ? 6.368 0.773 19.460 1.00 86.62 231 ASP A O 1
ATOM 1790 N N . PRO A 1 232 ? 6.711 2.274 17.836 1.00 84.25 232 PRO A N 1
ATOM 1791 C CA . PRO A 1 232 ? 6.920 3.380 18.772 1.00 84.25 232 PRO A CA 1
ATOM 1792 C C . PRO A 1 232 ? 5.657 3.786 19.549 1.00 84.25 232 PRO A C 1
ATOM 1794 O O . PRO A 1 232 ? 5.774 4.473 20.562 1.00 84.25 232 PRO A O 1
ATOM 1797 N N . LEU A 1 233 ? 4.458 3.422 19.082 1.00 87.12 233 LEU A N 1
ATOM 1798 C CA . LEU A 1 233 ? 3.204 3.783 19.736 1.00 87.12 233 LEU A CA 1
ATOM 1799 C C . LEU A 1 233 ? 2.922 2.881 20.940 1.00 87.12 233 LEU A C 1
ATOM 1801 O O . LEU A 1 233 ? 2.887 1.656 20.831 1.00 87.12 233 LEU A O 1
ATOM 1805 N N . THR A 1 234 ? 2.613 3.495 22.081 1.00 88.50 234 THR A N 1
ATOM 1806 C CA . THR A 1 234 ? 2.244 2.779 23.314 1.00 88.50 234 THR A CA 1
ATOM 1807 C C . THR A 1 234 ? 0.980 1.941 23.156 1.00 88.50 234 THR A C 1
ATOM 1809 O O . THR A 1 234 ? 0.899 0.839 23.696 1.00 88.50 234 THR A O 1
ATOM 1812 N N . GLU A 1 235 ? 0.014 2.421 22.371 1.00 90.81 235 GLU A N 1
ATOM 1813 C CA . GLU A 1 235 ? -1.191 1.665 22.019 1.00 90.81 235 GLU A CA 1
ATOM 1814 C C . GLU A 1 235 ? -0.838 0.352 21.307 1.00 90.81 235 GLU A C 1
ATOM 1816 O O . GLU A 1 235 ? -1.326 -0.713 21.685 1.00 90.81 235 GLU A O 1
ATOM 1821 N N . ALA A 1 236 ? 0.055 0.414 20.314 1.00 91.19 236 ALA A N 1
ATOM 1822 C CA . ALA A 1 236 ? 0.479 -0.755 19.553 1.00 91.19 236 ALA A CA 1
ATOM 1823 C C . ALA A 1 236 ? 1.249 -1.740 20.435 1.00 91.19 236 ALA A C 1
ATOM 1825 O O . ALA A 1 236 ? 0.948 -2.931 20.414 1.00 91.19 236 ALA A O 1
ATOM 1826 N N . GLN A 1 237 ? 2.154 -1.249 21.283 1.00 90.06 237 GLN A N 1
ATOM 1827 C CA . GLN A 1 237 ? 2.861 -2.089 22.252 1.00 90.06 237 GLN A CA 1
ATOM 1828 C C . GLN A 1 237 ? 1.890 -2.790 23.209 1.00 90.06 237 GLN A C 1
ATOM 1830 O O . GLN A 1 237 ? 2.015 -3.992 23.432 1.00 90.06 237 GLN A O 1
ATOM 1835 N N . THR A 1 238 ? 0.886 -2.074 23.722 1.00 90.50 238 THR A N 1
ATOM 1836 C CA . THR A 1 238 ? -0.140 -2.637 24.617 1.00 90.50 238 THR A CA 1
ATOM 1837 C C . THR A 1 238 ? -0.963 -3.714 23.912 1.00 90.50 238 THR A C 1
ATOM 1839 O O . THR A 1 238 ? -1.172 -4.793 24.468 1.00 90.50 238 THR A O 1
ATOM 1842 N N . ALA A 1 239 ? -1.379 -3.466 22.665 1.00 92.19 239 ALA A N 1
ATOM 1843 C CA . ALA A 1 239 ? -2.066 -4.459 21.842 1.00 92.19 239 ALA A CA 1
ATOM 1844 C C . ALA A 1 239 ? -1.181 -5.689 21.569 1.00 92.19 239 ALA A C 1
ATOM 1846 O O . ALA A 1 239 ? -1.660 -6.819 21.648 1.00 92.19 239 ALA A O 1
ATOM 1847 N N . GLY A 1 240 ? 0.115 -5.484 21.314 1.00 91.06 240 GLY A N 1
ATOM 1848 C CA . GLY A 1 240 ? 1.100 -6.549 21.127 1.00 91.06 240 GLY A CA 1
ATOM 1849 C C . GLY A 1 240 ? 1.297 -7.408 22.378 1.00 91.06 240 GLY A C 1
ATOM 1850 O O . GLY A 1 240 ? 1.282 -8.631 22.277 1.00 91.06 240 GLY A O 1
ATOM 1851 N N . ILE A 1 241 ? 1.414 -6.792 23.560 1.00 90.25 241 ILE A N 1
ATOM 1852 C CA . ILE A 1 241 ? 1.509 -7.498 24.853 1.00 90.25 241 ILE A CA 1
ATOM 1853 C C . ILE A 1 241 ? 0.237 -8.311 25.107 1.00 90.25 241 ILE A C 1
ATOM 1855 O O . ILE A 1 241 ? 0.311 -9.477 25.497 1.00 90.25 241 ILE A O 1
ATOM 1859 N N . ASN A 1 242 ? -0.928 -7.714 24.852 1.00 92.19 242 ASN A N 1
ATOM 1860 C CA . ASN A 1 242 ? -2.210 -8.383 25.016 1.00 92.19 242 ASN A CA 1
ATOM 1861 C C . ASN A 1 242 ? -2.313 -9.614 24.093 1.00 92.19 242 ASN A C 1
ATOM 1863 O O . ASN A 1 242 ? -2.523 -10.722 24.588 1.00 92.19 242 ASN A O 1
ATOM 1867 N N . LEU A 1 243 ? -2.048 -9.463 22.789 1.00 91.25 243 LEU A N 1
ATOM 1868 C CA . LEU A 1 243 ? -2.028 -10.590 21.848 1.00 91.25 243 LEU A CA 1
ATOM 1869 C C . LEU A 1 243 ? -1.009 -11.663 22.233 1.00 91.25 243 LEU A C 1
ATOM 1871 O O . LEU A 1 243 ? -1.337 -12.844 22.180 1.00 91.25 243 LEU A O 1
ATOM 1875 N N . PHE A 1 244 ? 0.195 -11.272 22.657 1.00 90.50 244 PHE A N 1
ATOM 1876 C CA . PHE A 1 244 ? 1.223 -12.203 23.124 1.00 90.50 244 PHE A CA 1
ATOM 1877 C C . PHE A 1 244 ? 0.716 -13.046 24.303 1.00 90.50 244 PHE A C 1
ATOM 1879 O O . PHE A 1 244 ? 0.821 -14.271 24.288 1.00 90.50 244 PHE A O 1
ATOM 1886 N N . SER A 1 245 ? 0.097 -12.402 25.299 1.00 89.38 245 SER A N 1
ATOM 1887 C CA . SER A 1 245 ? -0.465 -13.090 26.466 1.00 89.38 245 SER A CA 1
ATOM 1888 C C . SER A 1 245 ? -1.586 -14.066 26.089 1.00 89.38 245 SER A C 1
ATOM 1890 O O . SER A 1 245 ? -1.612 -15.194 26.585 1.00 89.38 245 SER A O 1
ATOM 1892 N N . GLN A 1 246 ? -2.478 -13.680 25.169 1.00 91.69 246 GLN A N 1
ATOM 1893 C CA . GLN A 1 246 ? -3.550 -14.558 24.701 1.00 91.69 246 GLN A CA 1
ATOM 1894 C C . GLN A 1 246 ? -2.994 -15.727 23.875 1.00 91.69 246 GLN A C 1
ATOM 1896 O O . GLN A 1 246 ? -3.445 -16.855 24.054 1.00 91.69 246 GLN A O 1
ATOM 1901 N N . ALA A 1 247 ? -1.985 -15.492 23.030 1.00 88.88 247 ALA A N 1
ATOM 1902 C CA . ALA A 1 247 ? -1.329 -16.526 22.229 1.00 88.88 247 ALA A CA 1
ATOM 1903 C C . ALA A 1 247 ? -0.631 -17.583 23.105 1.00 88.88 247 ALA A C 1
ATOM 1905 O O . ALA A 1 247 ? -0.734 -18.782 22.837 1.00 88.88 247 ALA A O 1
ATOM 1906 N N . LEU A 1 248 ? 0.015 -17.160 24.201 1.00 88.50 248 LEU A N 1
ATOM 1907 C CA . LEU A 1 248 ? 0.580 -18.074 25.200 1.00 88.50 248 LEU A CA 1
ATOM 1908 C C . LEU A 1 248 ? -0.500 -18.923 25.882 1.00 88.50 248 LEU A C 1
ATOM 1910 O O . LEU A 1 248 ? -0.340 -20.140 25.994 1.00 88.50 248 LEU A O 1
ATOM 1914 N N . LYS A 1 249 ? -1.614 -18.302 26.295 1.00 88.56 249 LYS A N 1
ATOM 1915 C CA . LYS A 1 249 ? -2.758 -19.004 26.908 1.00 88.56 249 LYS A CA 1
ATOM 1916 C C . LYS A 1 249 ? -3.404 -20.000 25.935 1.00 88.56 249 LYS A C 1
ATOM 1918 O O . LYS A 1 249 ? -3.721 -21.123 26.325 1.00 88.56 249 LYS A O 1
ATOM 1923 N N . ALA A 1 250 ? -3.542 -19.619 24.666 1.00 87.12 250 ALA A N 1
ATOM 1924 C CA . ALA A 1 250 ? -4.110 -20.446 23.604 1.00 87.12 250 ALA A CA 1
ATOM 1925 C C . ALA A 1 250 ? -3.152 -21.537 23.082 1.00 87.12 250 ALA A C 1
ATOM 1927 O O . ALA A 1 250 ? -3.583 -22.404 22.324 1.00 87.12 250 ALA A O 1
ATOM 1928 N N . LYS A 1 251 ? -1.875 -21.528 23.499 1.00 84.69 251 LYS A N 1
ATOM 1929 C CA . LYS A 1 251 ? -0.812 -22.428 23.009 1.00 84.69 251 LYS A CA 1
ATOM 1930 C C . LYS A 1 251 ? -0.658 -22.375 21.484 1.00 84.69 251 LYS A C 1
ATOM 1932 O O . LYS A 1 251 ? -0.489 -23.404 20.826 1.00 84.69 251 LYS A O 1
ATOM 1937 N N . SER A 1 252 ? -0.725 -21.166 20.934 1.00 83.56 252 SER A N 1
ATOM 1938 C CA . SER A 1 252 ? -0.552 -20.895 19.509 1.00 83.56 252 SER A CA 1
ATOM 1939 C C . SER A 1 252 ? 0.799 -21.394 18.985 1.00 83.56 252 SER A C 1
ATOM 1941 O O . SER A 1 252 ? 1.814 -21.389 19.686 1.00 83.56 252 SER A O 1
ATOM 1943 N N . LYS A 1 253 ? 0.836 -21.813 17.716 1.00 81.44 253 LYS A N 1
ATOM 1944 C CA . LYS A 1 253 ? 2.061 -22.302 17.068 1.00 81.44 253 LYS A CA 1
ATOM 1945 C C . LYS A 1 253 ? 3.130 -21.201 17.060 1.00 81.44 253 LYS A C 1
ATOM 1947 O O . LYS A 1 253 ? 2.854 -20.083 16.649 1.00 81.44 253 LYS A O 1
ATOM 1952 N N . GLY A 1 254 ? 4.346 -21.532 17.495 1.00 75.44 254 GLY A N 1
ATOM 1953 C CA . GLY A 1 254 ? 5.466 -20.582 17.569 1.00 75.44 254 GLY A CA 1
ATOM 1954 C C . GLY A 1 254 ? 5.593 -19.842 18.904 1.00 75.44 254 GLY A C 1
ATOM 1955 O O . GLY A 1 254 ? 6.637 -19.256 19.148 1.00 75.44 254 GLY A O 1
ATOM 1956 N N . PHE A 1 255 ? 4.604 -19.943 19.799 1.00 79.00 255 PHE A N 1
ATOM 1957 C CA . PHE A 1 255 ? 4.639 -19.300 21.113 1.00 79.00 255 PHE A CA 1
ATOM 1958 C C . PHE A 1 255 ? 4.865 -20.332 22.222 1.00 79.00 255 PHE A C 1
ATOM 1960 O O . PHE A 1 255 ? 4.079 -21.266 22.400 1.00 79.00 255 PHE A O 1
ATOM 1967 N N . LYS A 1 256 ? 5.941 -20.170 22.995 1.00 73.94 256 LYS A N 1
ATOM 1968 C CA . LYS A 1 256 ? 6.245 -20.974 24.184 1.00 73.94 256 LYS A CA 1
ATOM 1969 C C . LYS A 1 256 ? 6.208 -20.095 25.426 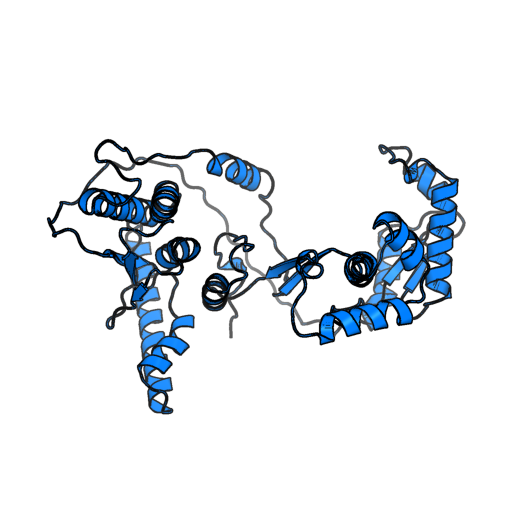1.00 73.94 256 LYS A C 1
ATOM 1971 O O . LYS A 1 256 ? 6.649 -18.955 25.412 1.00 73.94 256 LYS A O 1
ATOM 1976 N N . SER A 1 257 ? 5.776 -20.664 26.553 1.00 62.44 257 SER A N 1
ATOM 1977 C CA . SER A 1 257 ? 5.708 -19.956 27.848 1.00 62.44 257 SER A CA 1
ATOM 1978 C C . SER A 1 257 ? 7.053 -19.399 28.343 1.00 62.44 257 SER A C 1
ATOM 1980 O O . SER A 1 257 ? 7.073 -18.613 29.285 1.00 62.44 257 SER A O 1
ATOM 1982 N N . THR A 1 258 ? 8.168 -19.823 27.747 1.00 59.22 258 THR A N 1
ATOM 1983 C CA . THR A 1 258 ? 9.526 -19.344 28.032 1.00 59.22 258 THR A CA 1
ATOM 1984 C C . THR A 1 258 ? 9.923 -18.107 27.230 1.00 59.22 258 THR A C 1
ATOM 1986 O O . THR A 1 258 ? 10.972 -17.523 27.502 1.00 59.22 258 THR A O 1
ATOM 1989 N N . ASP A 1 259 ? 9.133 -17.729 26.228 1.00 64.81 259 ASP A N 1
ATOM 1990 C CA . ASP A 1 259 ? 9.483 -16.655 25.313 1.00 64.81 259 ASP A CA 1
ATOM 1991 C C . ASP A 1 259 ? 9.259 -15.304 25.994 1.00 64.81 259 ASP A C 1
ATOM 1993 O O . ASP A 1 259 ? 8.234 -15.053 26.629 1.00 64.81 259 ASP A O 1
ATOM 1997 N N . LYS A 1 260 ? 10.246 -14.416 25.877 1.00 63.31 260 LYS A N 1
ATOM 1998 C CA . LYS A 1 260 ? 10.091 -13.008 26.249 1.00 63.31 260 LYS A CA 1
ATOM 1999 C C . LYS A 1 260 ? 9.740 -12.207 25.000 1.00 63.31 260 LYS A C 1
ATOM 2001 O O . LYS A 1 260 ? 10.256 -12.533 23.929 1.00 63.31 260 LYS A O 1
ATOM 2006 N N . PRO A 1 261 ? 8.929 -11.141 25.121 1.00 61.69 261 PRO A N 1
ATOM 2007 C CA . PRO A 1 261 ? 8.648 -10.254 24.001 1.00 61.69 261 PRO A CA 1
ATOM 2008 C C . PRO A 1 261 ? 9.968 -9.706 23.439 1.00 61.69 261 PRO A C 1
ATOM 2010 O O . PRO A 1 261 ? 10.679 -8.949 24.103 1.00 61.69 261 PRO A O 1
ATOM 2013 N N . PHE A 1 262 ? 10.331 -10.144 22.233 1.00 61.47 262 PHE A N 1
ATOM 2014 C CA . PHE A 1 262 ? 11.599 -9.790 21.608 1.00 61.47 262 PHE A CA 1
ATOM 2015 C C . PHE A 1 262 ? 11.514 -8.387 21.000 1.00 61.47 262 PHE A C 1
ATOM 2017 O O . PHE A 1 262 ? 10.715 -8.130 20.092 1.00 61.47 262 PHE A O 1
ATOM 2024 N N . LYS A 1 263 ? 12.349 -7.468 21.501 1.00 57.66 263 LYS A N 1
ATOM 2025 C CA . LYS A 1 263 ? 12.484 -6.120 20.943 1.00 57.66 263 LYS A CA 1
ATOM 2026 C C . LYS A 1 263 ? 13.555 -6.109 19.847 1.00 57.66 263 LYS A C 1
ATOM 2028 O O . LYS A 1 263 ? 14.743 -6.207 20.138 1.00 57.66 263 LYS A O 1
ATOM 2033 N N . ASN A 1 264 ? 13.141 -5.982 18.592 1.00 56.09 264 ASN A N 1
ATOM 2034 C CA . ASN A 1 264 ? 14.015 -5.827 17.432 1.00 56.09 264 ASN A CA 1
ATOM 2035 C C . ASN A 1 264 ? 14.384 -4.344 17.232 1.00 56.09 264 ASN A C 1
ATOM 2037 O O . ASN A 1 264 ? 13.541 -3.544 16.834 1.00 56.09 264 ASN A O 1
ATOM 2041 N N . LEU A 1 265 ? 15.653 -3.970 17.450 1.00 54.34 265 LEU A N 1
ATOM 2042 C CA . LEU A 1 265 ? 16.132 -2.581 17.306 1.00 54.34 265 LEU A CA 1
ATOM 2043 C C . LEU A 1 265 ? 16.436 -2.137 15.856 1.00 54.34 265 LEU A C 1
ATOM 2045 O O . LEU A 1 265 ? 16.649 -0.948 15.624 1.00 54.34 265 LEU A O 1
ATOM 2049 N N . VAL A 1 266 ? 16.470 -3.041 14.869 1.00 52.34 266 VAL A N 1
ATOM 2050 C CA . VAL A 1 266 ? 17.046 -2.758 13.532 1.00 52.34 266 VAL A CA 1
ATOM 2051 C C . VAL A 1 266 ? 16.267 -1.693 12.742 1.00 52.34 266 VAL A C 1
ATOM 2053 O O . VAL A 1 266 ? 16.875 -0.856 12.077 1.00 52.34 266 VAL A O 1
ATOM 2056 N N . ALA A 1 267 ? 14.937 -1.641 12.869 1.00 56.22 267 ALA A N 1
ATOM 2057 C CA . ALA A 1 267 ? 14.107 -0.652 12.168 1.00 56.22 267 ALA A CA 1
ATOM 2058 C C . ALA A 1 267 ? 14.361 0.806 12.615 1.00 56.22 267 ALA A C 1
ATOM 2060 O O . ALA A 1 267 ? 13.954 1.745 11.931 1.00 56.22 267 ALA A O 1
ATOM 2061 N N . SER A 1 268 ? 15.045 1.018 13.746 1.00 61.94 268 SER A N 1
ATOM 2062 C CA . SER A 1 268 ? 15.302 2.360 14.278 1.00 61.94 268 SER A CA 1
ATOM 2063 C C . SER A 1 268 ? 16.377 3.139 13.503 1.00 61.94 268 SER A C 1
ATOM 2065 O O . SER A 1 268 ? 16.286 4.364 13.421 1.00 61.94 268 SER A O 1
ATOM 2067 N N . GLY A 1 269 ? 17.346 2.455 12.876 1.00 76.31 269 GLY A N 1
ATOM 2068 C CA . GLY A 1 269 ? 18.505 3.098 12.242 1.00 76.31 269 GLY A CA 1
ATOM 2069 C C . GLY A 1 269 ? 18.158 3.915 10.995 1.00 76.31 269 GLY A C 1
ATOM 2070 O O . GLY A 1 269 ? 18.504 5.089 10.904 1.00 76.31 269 GLY A O 1
ATOM 2071 N N . VAL A 1 270 ? 17.405 3.332 10.056 1.00 81.75 270 VAL A N 1
ATOM 2072 C CA . VAL A 1 270 ? 17.006 4.024 8.813 1.00 81.75 270 VAL A CA 1
ATOM 2073 C C . VAL A 1 270 ? 16.094 5.212 9.111 1.00 81.75 270 VAL A C 1
ATOM 2075 O O . VAL A 1 270 ? 16.232 6.263 8.495 1.00 81.75 270 VAL A O 1
ATOM 2078 N N . LYS A 1 271 ? 15.198 5.087 10.098 1.00 80.19 271 LYS A N 1
ATOM 2079 C CA . LYS A 1 271 ? 14.336 6.194 10.532 1.00 80.19 271 LYS A CA 1
ATOM 2080 C C . LYS A 1 271 ? 15.146 7.356 11.113 1.00 80.19 271 LYS A C 1
ATOM 2082 O O . LYS A 1 271 ? 14.803 8.508 10.862 1.00 80.19 271 LYS A O 1
ATOM 2087 N N . ALA A 1 272 ? 16.204 7.069 11.874 1.00 82.75 272 ALA A N 1
ATOM 2088 C CA . ALA A 1 272 ? 17.101 8.099 12.392 1.00 82.75 272 ALA A CA 1
ATOM 2089 C C . ALA A 1 272 ? 17.808 8.846 11.249 1.00 82.75 272 ALA A C 1
ATOM 2091 O O . ALA A 1 272 ? 17.740 10.071 11.206 1.00 82.75 272 ALA A O 1
ATOM 2092 N N . LEU A 1 273 ? 18.369 8.113 10.281 1.00 87.94 273 LEU A N 1
ATOM 2093 C CA . LEU A 1 273 ? 19.012 8.700 9.098 1.00 87.94 273 LEU A CA 1
ATOM 2094 C C . LEU A 1 273 ? 18.029 9.500 8.233 1.00 87.94 273 LEU A C 1
ATOM 2096 O O . LEU A 1 273 ? 18.358 10.584 7.765 1.00 87.94 273 LEU A O 1
ATOM 2100 N N . ALA A 1 274 ? 16.802 9.006 8.051 1.00 85.50 274 ALA A N 1
ATOM 2101 C CA . ALA A 1 274 ? 15.764 9.730 7.325 1.00 85.50 274 ALA A CA 1
ATOM 2102 C C . ALA A 1 274 ? 15.426 11.062 8.012 1.00 85.50 274 ALA A C 1
ATOM 2104 O O . ALA A 1 274 ? 15.341 12.087 7.347 1.00 85.50 274 ALA A O 1
ATOM 2105 N N . ASN A 1 275 ? 15.292 11.074 9.342 1.00 84.12 275 ASN A N 1
ATOM 2106 C CA . ASN A 1 275 ? 15.050 12.310 10.090 1.00 84.12 275 ASN A CA 1
ATOM 2107 C C . ASN A 1 275 ? 16.230 13.294 10.013 1.00 84.12 275 ASN A C 1
ATOM 2109 O O . ASN A 1 275 ? 16.012 14.503 10.038 1.00 84.12 275 ASN A O 1
ATOM 2113 N N . GLU A 1 276 ? 17.460 12.784 9.949 1.00 88.12 276 GLU A N 1
ATOM 2114 C CA . GLU A 1 276 ? 18.678 13.588 9.840 1.00 88.12 276 GLU A CA 1
ATOM 2115 C C . GLU A 1 276 ? 18.812 14.227 8.449 1.00 88.12 276 GLU A C 1
ATOM 2117 O O . GLU A 1 276 ? 18.986 15.441 8.339 1.00 88.12 276 GLU A O 1
ATOM 2122 N N . TYR A 1 277 ? 18.680 13.429 7.386 1.00 88.81 277 TYR A N 1
ATOM 2123 C CA . TYR A 1 277 ? 18.954 13.864 6.013 1.00 88.81 277 TYR A CA 1
ATOM 2124 C C . TYR A 1 277 ? 17.747 14.467 5.287 1.00 88.81 277 TYR A C 1
ATOM 2126 O O . TYR A 1 277 ? 17.931 15.227 4.342 1.00 88.81 277 TYR A O 1
ATOM 2134 N N . LEU A 1 278 ? 16.516 14.168 5.715 1.00 82.31 278 LEU A N 1
ATOM 2135 C CA . LEU A 1 278 ? 15.275 14.608 5.056 1.00 82.31 278 LEU A CA 1
ATOM 2136 C C . LEU A 1 278 ? 14.468 15.571 5.943 1.00 82.31 278 LEU A C 1
ATOM 2138 O O . LEU A 1 278 ? 13.243 15.492 6.029 1.00 82.31 278 LEU A O 1
ATOM 2142 N N . SER A 1 279 ? 15.155 16.478 6.642 1.00 68.69 279 SER A N 1
ATOM 2143 C CA . SER A 1 279 ? 14.532 17.420 7.588 1.00 68.69 279 SER A CA 1
ATOM 2144 C C . SER A 1 279 ? 13.694 18.525 6.921 1.00 68.69 279 SER A C 1
ATOM 2146 O O . SER A 1 279 ? 12.862 19.166 7.581 1.00 68.69 279 SER A O 1
ATOM 2148 N N . GLU A 1 280 ? 13.855 18.734 5.612 1.00 68.19 280 GLU A N 1
ATOM 2149 C CA . GLU A 1 280 ? 13.054 19.682 4.842 1.00 68.19 280 GLU A CA 1
ATOM 2150 C C . GLU A 1 280 ? 11.617 19.183 4.644 1.00 68.19 280 GLU A C 1
ATOM 2152 O O . GLU A 1 280 ? 11.348 18.092 4.154 1.00 68.19 280 GLU A O 1
ATOM 2157 N N . ASN A 1 281 ? 10.663 20.018 5.055 1.00 61.09 281 ASN A N 1
ATOM 2158 C CA . ASN A 1 281 ? 9.259 19.646 5.219 1.00 61.09 281 ASN A CA 1
ATOM 2159 C C . ASN A 1 281 ? 8.295 20.414 4.296 1.00 61.09 281 ASN A C 1
ATOM 2161 O O . ASN A 1 281 ? 7.080 20.360 4.494 1.00 61.09 281 ASN A O 1
ATOM 2165 N N . HIS A 1 282 ? 8.808 21.139 3.301 1.00 58.53 282 HIS A N 1
ATOM 2166 C CA . HIS A 1 282 ? 7.971 21.874 2.354 1.00 58.53 282 HIS A CA 1
ATOM 2167 C C . HIS A 1 282 ? 7.747 21.037 1.101 1.00 58.53 282 HIS A C 1
ATOM 2169 O O . HIS A 1 282 ? 8.632 20.895 0.266 1.00 58.53 282 HIS A O 1
ATOM 2175 N N . ILE A 1 283 ? 6.541 20.491 0.984 1.00 63.09 283 ILE A N 1
ATOM 2176 C CA . ILE A 1 283 ? 6.099 19.754 -0.196 1.00 63.09 283 ILE A CA 1
ATOM 2177 C C . ILE A 1 283 ? 5.114 20.662 -0.933 1.00 63.09 283 ILE A C 1
ATOM 2179 O O . ILE A 1 283 ? 4.125 21.104 -0.347 1.00 63.09 283 ILE A O 1
ATOM 2183 N N . GLY A 1 284 ? 5.420 20.998 -2.188 1.00 65.56 284 GLY A N 1
ATOM 2184 C CA . GLY A 1 284 ? 4.461 21.645 -3.089 1.00 65.56 284 GLY A CA 1
ATOM 2185 C C . GLY A 1 284 ? 3.362 20.668 -3.510 1.00 65.56 284 GLY A C 1
ATOM 2186 O O . GLY A 1 284 ? 3.521 19.463 -3.325 1.00 65.56 284 GLY A O 1
ATOM 2187 N N . GLU A 1 285 ? 2.262 21.162 -4.082 1.00 70.31 285 GLU A N 1
ATOM 2188 C CA . GLU A 1 285 ? 1.167 20.304 -4.565 1.00 70.31 285 GLU A CA 1
ATOM 2189 C C . GLU A 1 285 ? 1.703 19.159 -5.437 1.00 70.31 285 GLU A C 1
ATOM 2191 O O . GLU A 1 285 ? 2.451 19.385 -6.390 1.00 70.31 285 GLU A O 1
ATOM 2196 N N . GLN A 1 286 ? 1.354 17.924 -5.074 1.00 74.75 286 GLN A N 1
ATOM 2197 C CA . GLN A 1 286 ? 1.679 16.727 -5.843 1.00 74.75 286 GLN A CA 1
ATOM 2198 C C . GLN A 1 286 ? 0.398 16.169 -6.464 1.00 74.75 286 GLN A C 1
ATOM 2200 O O . GLN A 1 286 ? -0.672 16.265 -5.853 1.00 74.75 286 GLN A O 1
ATOM 2205 N N . PRO A 1 287 ? 0.479 15.571 -7.663 1.00 84.94 287 PRO A N 1
ATOM 2206 C CA . PRO A 1 287 ? -0.648 14.830 -8.199 1.00 84.94 287 PRO A CA 1
ATOM 2207 C C . PRO A 1 287 ? -0.970 13.637 -7.278 1.00 84.94 287 PRO A C 1
ATOM 2209 O O . PRO A 1 287 ? -0.048 12.974 -6.804 1.00 84.94 287 PRO A O 1
ATOM 2212 N N . PRO A 1 288 ? -2.258 13.318 -7.052 1.00 85.69 288 PRO A N 1
ATOM 2213 C CA . PRO A 1 288 ? -2.658 12.253 -6.131 1.00 85.69 288 PRO A CA 1
ATOM 2214 C C . PRO A 1 288 ? -2.222 10.853 -6.583 1.00 85.69 288 PRO A C 1
ATOM 2216 O O . PRO A 1 288 ? -2.145 9.937 -5.773 1.00 85.69 288 PRO A O 1
ATOM 2219 N N . VAL A 1 289 ? -1.947 10.668 -7.873 1.00 90.62 289 VAL A N 1
ATOM 2220 C CA . VAL A 1 289 ? -1.444 9.413 -8.435 1.00 90.62 289 VAL A CA 1
ATOM 2221 C C . VAL A 1 289 ? -0.334 9.746 -9.420 1.00 90.62 289 VAL A C 1
ATOM 2223 O O . VAL A 1 289 ? -0.530 10.559 -10.327 1.00 90.62 289 VAL A O 1
ATOM 2226 N N . ARG A 1 290 ? 0.823 9.104 -9.266 1.00 91.06 290 ARG A N 1
ATOM 2227 C CA . ARG A 1 290 ? 1.983 9.291 -10.138 1.00 91.06 290 ARG A CA 1
ATOM 2228 C C . ARG A 1 290 ? 2.638 7.956 -10.461 1.00 91.06 290 ARG A C 1
ATOM 2230 O O . ARG A 1 290 ? 3.010 7.214 -9.562 1.00 91.06 290 ARG A O 1
ATOM 2237 N N . LEU A 1 291 ? 2.848 7.681 -11.745 1.00 91.94 291 LEU A N 1
ATOM 2238 C CA . LEU A 1 291 ? 3.735 6.600 -12.173 1.00 91.94 291 LEU A CA 1
ATOM 2239 C C . LEU A 1 291 ? 5.185 7.052 -11.951 1.00 91.94 291 LEU A C 1
ATOM 2241 O O . LEU A 1 291 ? 5.622 8.041 -12.542 1.00 91.94 291 LEU A O 1
ATOM 2245 N N . THR A 1 292 ? 5.917 6.365 -11.078 1.00 91.62 292 THR A N 1
ATOM 2246 C CA . THR A 1 292 ? 7.308 6.702 -10.736 1.00 91.62 292 THR A CA 1
ATOM 2247 C C . THR A 1 292 ? 8.312 5.860 -11.507 1.00 91.62 292 THR A C 1
ATOM 2249 O O . THR A 1 292 ? 9.383 6.359 -11.852 1.00 91.62 292 THR A O 1
ATOM 2252 N N . ALA A 1 293 ? 7.964 4.614 -11.831 1.00 91.06 293 ALA A N 1
ATOM 2253 C CA . ALA A 1 293 ? 8.794 3.738 -12.646 1.00 91.06 293 ALA A CA 1
ATOM 2254 C C . ALA A 1 293 ? 7.948 2.751 -13.458 1.00 91.06 293 ALA A C 1
ATOM 2256 O O . ALA A 1 293 ? 6.868 2.343 -13.035 1.00 91.06 293 ALA A O 1
ATOM 2257 N N . ALA A 1 294 ? 8.473 2.349 -14.614 1.00 92.56 294 ALA A N 1
ATOM 2258 C CA . ALA A 1 294 ? 7.937 1.274 -15.438 1.00 92.56 294 ALA A CA 1
ATOM 2259 C C . ALA A 1 294 ? 9.098 0.445 -15.999 1.00 92.56 294 ALA A C 1
ATOM 2261 O O . ALA A 1 294 ? 10.079 1.002 -16.506 1.00 92.56 294 ALA A O 1
ATOM 2262 N N . TRP A 1 295 ? 8.994 -0.876 -15.890 1.00 91.25 295 TRP A N 1
ATOM 2263 C CA . TRP A 1 295 ? 9.930 -1.823 -16.481 1.00 91.25 295 TRP A CA 1
ATOM 2264 C C . TRP A 1 295 ? 9.152 -2.970 -17.156 1.00 91.25 295 TRP A C 1
ATOM 2266 O O . TRP A 1 295 ? 8.318 -3.577 -16.495 1.00 91.25 295 TRP A O 1
ATOM 2276 N N . PRO A 1 296 ? 9.405 -3.297 -18.436 1.00 92.31 296 PRO A N 1
ATOM 2277 C CA . PRO A 1 296 ? 10.261 -2.563 -19.354 1.00 92.31 296 PRO A CA 1
ATOM 2278 C C . PRO A 1 296 ? 9.781 -1.145 -19.663 1.00 92.31 296 PRO A C 1
ATOM 2280 O O . PRO A 1 296 ? 8.612 -0.822 -19.477 1.00 92.31 296 PRO A O 1
ATOM 2283 N N . ARG A 1 297 ? 10.694 -0.277 -20.128 1.00 87.31 297 ARG A N 1
ATOM 2284 C CA . ARG A 1 297 ? 10.309 1.068 -20.606 1.00 87.31 297 ARG A CA 1
ATOM 2285 C C . ARG A 1 297 ? 9.376 0.993 -21.816 1.00 87.31 297 ARG A C 1
ATOM 2287 O O . ARG A 1 297 ? 8.630 1.934 -22.068 1.00 87.31 297 ARG A O 1
ATOM 2294 N N . ASN A 1 298 ? 9.456 -0.104 -22.563 1.00 90.00 298 ASN A N 1
ATOM 2295 C CA . ASN A 1 298 ? 8.572 -0.438 -23.660 1.00 90.00 298 ASN A CA 1
ATOM 2296 C C . ASN A 1 298 ? 8.108 -1.885 -23.486 1.00 90.00 298 ASN A C 1
ATOM 2298 O O . ASN A 1 298 ? 8.920 -2.804 -23.499 1.00 90.00 298 ASN A O 1
ATOM 2302 N N . GLU A 1 299 ? 6.805 -2.114 -23.356 1.00 91.06 299 GLU A N 1
ATOM 2303 C CA . GLU A 1 299 ? 6.236 -3.451 -23.167 1.00 91.06 299 GLU A CA 1
ATOM 2304 C C . GLU A 1 299 ? 6.536 -4.398 -24.339 1.00 91.06 299 GLU A C 1
ATOM 2306 O O . GLU A 1 299 ? 6.561 -5.617 -24.166 1.00 91.06 299 GLU A O 1
ATOM 2311 N N . LEU A 1 300 ? 6.835 -3.853 -25.524 1.00 93.31 300 LEU A N 1
ATOM 2312 C CA . LEU A 1 300 ? 7.262 -4.639 -26.682 1.00 93.31 300 LEU A CA 1
ATOM 2313 C C . LEU A 1 300 ? 8.637 -5.297 -26.491 1.00 93.31 300 LEU A C 1
ATOM 2315 O O . LEU A 1 300 ? 8.970 -6.218 -27.237 1.00 93.31 300 LEU A O 1
ATOM 2319 N N . ASP A 1 301 ? 9.411 -4.880 -25.487 1.00 93.38 301 ASP A N 1
ATOM 2320 C CA . ASP A 1 301 ? 10.670 -5.532 -25.121 1.00 93.38 301 ASP A CA 1
ATOM 2321 C C . ASP A 1 301 ? 10.442 -6.932 -24.525 1.00 93.38 301 ASP A C 1
ATOM 2323 O O . ASP A 1 301 ? 11.387 -7.707 -24.446 1.00 93.38 301 ASP A O 1
ATOM 2327 N N . LEU A 1 302 ? 9.197 -7.284 -24.171 1.00 94.25 302 LEU A N 1
ATOM 2328 C CA . LEU A 1 302 ? 8.799 -8.624 -23.716 1.00 94.25 302 LEU A CA 1
ATOM 2329 C C . LEU A 1 302 ? 8.497 -9.600 -24.862 1.00 94.25 302 LEU A C 1
ATOM 2331 O O . LEU A 1 302 ? 8.333 -10.800 -24.636 1.00 94.25 302 LEU A O 1
ATOM 2335 N N . VAL A 1 303 ? 8.378 -9.111 -26.100 1.00 95.31 303 VAL A N 1
ATOM 2336 C CA . VAL A 1 303 ? 8.034 -9.939 -27.268 1.00 95.31 303 VAL A CA 1
ATOM 2337 C C . VAL A 1 303 ? 9.001 -11.119 -27.484 1.00 95.31 303 VAL A C 1
ATOM 2339 O O . VAL A 1 303 ? 8.518 -12.204 -27.820 1.00 95.31 303 VAL A O 1
ATOM 2342 N N . PRO A 1 304 ? 10.330 -10.995 -27.287 1.00 95.94 304 PRO A N 1
ATOM 2343 C CA . PRO A 1 304 ? 11.241 -12.137 -27.372 1.00 95.94 304 PRO A CA 1
ATOM 2344 C C . PRO A 1 304 ? 10.867 -13.273 -26.410 1.00 95.94 304 PRO A C 1
ATOM 2346 O O . PRO A 1 304 ? 10.849 -14.435 -26.812 1.00 95.94 304 PRO A O 1
ATOM 2349 N N . GLU A 1 305 ? 10.526 -12.946 -25.165 1.00 94.31 305 GLU A N 1
ATOM 2350 C CA . GLU A 1 305 ? 10.084 -13.893 -24.144 1.00 94.31 305 GLU A CA 1
ATOM 2351 C C . GLU A 1 305 ? 8.719 -14.502 -24.487 1.00 94.31 305 GLU A C 1
ATOM 2353 O O . GLU A 1 305 ? 8.534 -15.706 -24.310 1.00 94.31 305 GLU A O 1
ATOM 2358 N N . MET A 1 306 ? 7.788 -13.713 -25.039 1.00 93.19 306 MET A N 1
ATOM 2359 C CA . MET A 1 306 ? 6.491 -14.215 -25.522 1.00 93.19 306 MET A CA 1
ATOM 2360 C C . MET A 1 306 ? 6.661 -15.252 -26.638 1.00 93.19 306 MET A C 1
ATOM 2362 O O . MET A 1 306 ? 5.928 -16.237 -26.692 1.00 93.19 306 MET A O 1
ATOM 2366 N N . LEU A 1 307 ? 7.649 -15.060 -27.516 1.00 94.12 307 LEU A N 1
ATOM 2367 C CA . LEU A 1 307 ? 7.958 -15.978 -28.615 1.00 94.12 307 LEU A CA 1
ATOM 2368 C C . LEU A 1 307 ? 8.777 -17.197 -28.181 1.00 94.12 307 LEU A C 1
ATOM 2370 O O . LEU A 1 307 ? 8.825 -18.178 -28.923 1.00 94.12 307 LEU A O 1
ATOM 2374 N N . TYR A 1 308 ? 9.432 -17.150 -27.018 1.00 94.38 308 TYR A N 1
ATOM 2375 C CA . TYR A 1 308 ? 10.409 -18.159 -26.606 1.00 94.38 308 TYR A CA 1
ATOM 2376 C C . TYR A 1 308 ? 9.809 -19.567 -26.532 1.00 94.38 308 TYR A C 1
ATOM 2378 O O . TYR A 1 308 ? 10.381 -20.503 -27.076 1.00 94.38 308 TYR A O 1
ATOM 2386 N N . VAL A 1 309 ? 8.612 -19.711 -25.954 1.00 91.12 309 VAL A N 1
ATOM 2387 C CA . VAL A 1 309 ? 7.912 -21.010 -25.841 1.00 91.12 309 VAL A CA 1
ATOM 2388 C C . VAL A 1 309 ? 7.426 -21.535 -27.204 1.00 91.12 309 VAL A C 1
ATOM 2390 O O . VAL A 1 309 ? 7.137 -22.719 -27.355 1.00 91.12 309 VAL A O 1
ATOM 2393 N N . HIS A 1 310 ? 7.377 -20.674 -28.222 1.00 92.19 310 HIS A N 1
ATOM 2394 C CA . HIS A 1 310 ? 6.948 -21.002 -29.584 1.00 92.19 310 HIS A CA 1
ATOM 2395 C C . HIS A 1 310 ? 8.122 -21.095 -30.570 1.00 92.19 310 HIS A C 1
ATOM 2397 O O . HIS A 1 310 ? 7.920 -21.106 -31.786 1.00 92.19 310 HIS A O 1
ATOM 2403 N N . SER A 1 311 ? 9.354 -21.139 -30.063 1.00 94.12 311 SER A N 1
ATOM 2404 C CA . SER A 1 311 ? 10.579 -21.090 -30.850 1.00 94.12 311 SER A CA 1
ATOM 2405 C C . SER A 1 311 ? 11.601 -22.104 -30.343 1.00 94.12 311 SER A C 1
ATOM 2407 O O . SER A 1 311 ? 11.685 -22.387 -29.155 1.00 94.12 311 SER A O 1
ATOM 2409 N N . ASN A 1 312 ? 12.444 -22.599 -31.250 1.00 95.75 312 ASN A N 1
ATOM 2410 C CA . ASN A 1 312 ? 13.611 -23.423 -30.910 1.00 95.75 312 ASN A CA 1
ATOM 2411 C C . ASN A 1 312 ? 14.903 -22.588 -30.800 1.00 95.75 312 ASN A C 1
ATOM 2413 O O . ASN A 1 312 ? 16.001 -23.138 -30.747 1.00 95.75 312 ASN A O 1
ATOM 2417 N N . LEU A 1 313 ? 14.796 -21.255 -30.854 1.00 96.25 313 LEU A N 1
ATOM 2418 C CA . LEU A 1 313 ? 15.939 -20.342 -30.820 1.00 96.25 313 LEU A CA 1
ATOM 2419 C C . LEU A 1 313 ? 16.285 -19.931 -29.381 1.00 96.25 313 LEU A C 1
ATOM 2421 O O . LEU A 1 313 ? 15.373 -19.673 -28.593 1.00 96.25 313 LEU A O 1
ATOM 2425 N N . PRO A 1 314 ? 17.580 -19.758 -29.052 1.00 97.19 314 PRO A N 1
ATOM 2426 C CA . PRO A 1 314 ? 17.990 -19.170 -27.781 1.00 97.19 314 PRO A CA 1
ATOM 2427 C C . PRO A 1 314 ? 17.399 -17.768 -27.578 1.00 97.19 314 PRO A C 1
ATOM 2429 O O . PRO A 1 314 ? 17.302 -16.986 -28.528 1.00 97.19 314 PRO A O 1
ATOM 2432 N N . LEU A 1 315 ? 17.078 -17.417 -26.325 1.00 95.50 315 LEU A N 1
ATOM 2433 C CA . LEU A 1 315 ? 16.433 -16.141 -25.987 1.00 95.50 315 LEU A CA 1
ATOM 2434 C C . LEU A 1 315 ? 17.223 -14.932 -26.505 1.00 95.50 315 LEU A C 1
ATOM 2436 O O . LEU A 1 315 ? 16.642 -14.029 -27.095 1.00 95.50 315 LEU A O 1
ATOM 2440 N N . LYS A 1 316 ? 18.553 -14.947 -26.370 1.00 97.00 316 LYS A N 1
ATOM 2441 C CA . LYS A 1 316 ? 19.418 -13.868 -26.867 1.00 97.00 316 LYS A CA 1
ATOM 2442 C C . LYS A 1 316 ? 19.280 -13.660 -28.382 1.00 97.00 316 LYS A C 1
ATOM 2444 O O . LYS A 1 316 ? 19.169 -12.532 -28.847 1.00 97.00 316 LYS A O 1
ATOM 2449 N N . THR A 1 317 ? 19.196 -14.746 -29.150 1.00 97.12 317 THR A N 1
ATOM 2450 C CA . THR A 1 317 ? 18.979 -14.684 -30.603 1.00 97.12 317 THR A CA 1
ATOM 2451 C C . THR A 1 317 ? 17.590 -14.149 -30.945 1.00 97.12 317 THR A C 1
ATOM 2453 O O . THR A 1 317 ? 17.437 -13.426 -31.929 1.00 97.12 317 THR A O 1
ATOM 2456 N N . LEU A 1 318 ? 16.566 -14.480 -30.152 1.00 96.75 318 LEU A N 1
ATOM 2457 C CA . LEU A 1 318 ? 15.240 -13.879 -30.310 1.00 96.75 318 LEU A CA 1
ATOM 2458 C C . LEU A 1 318 ? 15.273 -12.381 -30.021 1.00 96.75 318 LEU A C 1
ATOM 2460 O O . LEU A 1 318 ? 14.738 -11.621 -30.819 1.00 96.75 318 LEU A O 1
ATOM 2464 N N . GLN A 1 319 ? 15.939 -11.952 -28.948 1.00 95.94 319 GLN A N 1
ATOM 2465 C CA . GLN A 1 319 ? 16.089 -10.536 -28.608 1.00 95.94 319 GLN A CA 1
ATOM 2466 C C . GLN A 1 319 ? 16.762 -9.760 -29.748 1.00 95.94 319 GLN A C 1
ATOM 2468 O O . GLN A 1 319 ? 16.217 -8.761 -30.207 1.00 95.94 319 GLN A O 1
ATOM 2473 N N . GLU A 1 320 ? 17.879 -10.264 -30.280 1.00 96.75 320 GLU A N 1
ATOM 2474 C CA . GLU A 1 320 ? 18.597 -9.651 -31.407 1.00 96.75 320 GLU A CA 1
ATOM 2475 C C . GLU A 1 320 ? 17.737 -9.575 -32.683 1.00 96.75 320 GLU A C 1
ATOM 2477 O O . GLU A 1 320 ? 17.695 -8.541 -33.351 1.00 96.75 320 GLU A O 1
ATOM 2482 N N . ARG A 1 321 ? 16.999 -10.645 -33.017 1.00 96.25 321 ARG A N 1
ATOM 2483 C CA . ARG A 1 321 ? 16.121 -10.673 -34.202 1.00 96.25 321 ARG A CA 1
ATOM 2484 C C . ARG A 1 321 ? 14.914 -9.759 -34.060 1.00 96.25 321 ARG A C 1
ATOM 2486 O O . ARG A 1 321 ? 14.539 -9.097 -35.023 1.00 96.25 321 ARG A O 1
ATOM 2493 N N . VAL A 1 322 ? 14.284 -9.760 -32.890 1.00 96.44 322 VAL A N 1
ATOM 2494 C CA . VAL A 1 322 ? 13.097 -8.951 -32.610 1.00 96.44 322 VAL A CA 1
ATOM 2495 C C . VAL A 1 322 ? 13.482 -7.481 -32.494 1.00 96.44 322 VAL A C 1
ATOM 2497 O O . VAL A 1 322 ? 12.701 -6.642 -32.923 1.00 96.44 322 VAL A O 1
ATOM 2500 N N . ALA A 1 323 ? 14.678 -7.134 -32.004 1.00 94.44 323 ALA A N 1
ATOM 2501 C CA . ALA A 1 323 ? 15.122 -5.744 -31.866 1.00 94.44 323 ALA A CA 1
ATOM 2502 C C . ALA A 1 323 ? 14.925 -4.932 -33.159 1.00 94.44 323 ALA A C 1
ATOM 2504 O O . ALA A 1 323 ? 14.354 -3.842 -33.102 1.00 94.44 323 ALA A O 1
ATOM 2505 N N . VAL A 1 324 ? 15.277 -5.514 -34.312 1.00 96.38 324 VAL A N 1
ATOM 2506 C CA . VAL A 1 324 ? 15.174 -4.892 -35.647 1.00 96.38 324 VAL A CA 1
ATOM 2507 C C . VAL A 1 324 ? 13.792 -5.004 -36.307 1.00 96.38 324 VAL A C 1
ATOM 2509 O O . VAL A 1 324 ? 13.609 -4.537 -37.431 1.00 96.38 324 VAL A O 1
ATOM 2512 N N . TRP A 1 325 ? 12.803 -5.636 -35.665 1.00 96.81 325 TRP A N 1
ATOM 2513 C CA . TRP A 1 325 ? 11.457 -5.735 -36.236 1.00 96.81 325 TRP A CA 1
ATOM 2514 C C . TRP A 1 325 ? 10.732 -4.383 -36.250 1.00 96.81 325 TRP A C 1
ATOM 2516 O O . TRP A 1 325 ? 10.832 -3.630 -35.276 1.00 96.81 325 TRP A O 1
ATOM 2526 N N . PRO A 1 326 ? 9.908 -4.123 -37.285 1.00 96.00 326 PRO A N 1
ATOM 2527 C CA . PRO A 1 326 ? 8.939 -3.035 -37.261 1.00 96.00 326 PRO A CA 1
ATOM 2528 C C . PRO A 1 326 ? 7.997 -3.146 -36.058 1.00 96.00 326 PRO A C 1
ATOM 2530 O O . PRO A 1 326 ? 7.639 -4.251 -35.635 1.00 96.00 326 PRO A O 1
ATOM 2533 N N . ILE A 1 327 ? 7.563 -1.994 -35.543 1.00 93.69 327 ILE A N 1
ATOM 2534 C CA . ILE A 1 327 ? 6.688 -1.899 -34.365 1.00 93.69 327 ILE A CA 1
ATOM 2535 C C . ILE A 1 327 ? 5.397 -2.696 -34.572 1.00 93.69 327 ILE A C 1
ATOM 2537 O O . ILE A 1 327 ? 5.049 -3.491 -33.704 1.00 93.69 327 ILE A O 1
ATOM 2541 N N . ASP A 1 328 ? 4.752 -2.581 -35.735 1.00 96.12 328 ASP A N 1
ATOM 2542 C CA . ASP A 1 328 ? 3.486 -3.271 -36.033 1.00 96.12 328 ASP A CA 1
ATOM 2543 C C . ASP A 1 328 ? 3.599 -4.793 -35.893 1.00 96.12 328 ASP A C 1
ATOM 2545 O O . ASP A 1 328 ? 2.689 -5.466 -35.410 1.00 96.12 328 ASP A O 1
ATOM 2549 N N . ARG A 1 329 ? 4.761 -5.355 -36.251 1.00 96.56 329 ARG A N 1
ATOM 2550 C CA . ARG A 1 329 ? 5.011 -6.791 -36.118 1.00 96.56 329 ARG A CA 1
ATOM 2551 C C . ARG A 1 329 ? 5.148 -7.198 -34.655 1.00 96.56 329 ARG A C 1
ATOM 2553 O O . ARG A 1 329 ? 4.530 -8.179 -34.249 1.00 96.56 329 ARG A O 1
ATOM 2560 N N . LYS A 1 330 ? 5.926 -6.448 -33.866 1.00 96.25 330 LYS A N 1
ATOM 2561 C CA . LYS A 1 330 ? 6.042 -6.662 -32.411 1.00 96.25 330 LYS A CA 1
ATOM 2562 C C . LYS A 1 330 ? 4.667 -6.577 -31.745 1.00 96.25 330 LYS A C 1
ATOM 2564 O O . LYS A 1 330 ? 4.318 -7.431 -30.937 1.00 96.25 330 LYS A O 1
ATOM 2569 N N . LEU A 1 331 ? 3.883 -5.582 -32.148 1.00 94.94 331 LEU A N 1
ATOM 2570 C CA . LEU A 1 331 ? 2.553 -5.304 -31.628 1.00 94.94 331 LEU A CA 1
ATOM 2571 C C . LEU A 1 331 ? 1.571 -6.435 -31.952 1.00 94.94 331 LEU A C 1
ATOM 2573 O O . LEU A 1 331 ? 0.900 -6.905 -31.045 1.00 94.94 331 LEU A O 1
ATOM 2577 N N . SER A 1 332 ? 1.585 -6.974 -33.176 1.00 95.44 332 SER A N 1
ATOM 2578 C CA . SER A 1 332 ? 0.740 -8.125 -33.538 1.00 95.44 332 SER A CA 1
ATOM 2579 C C . SER A 1 332 ? 0.997 -9.366 -32.672 1.00 95.44 332 SER A C 1
ATOM 2581 O O . SER A 1 332 ? 0.060 -10.066 -32.295 1.00 95.44 332 SER A O 1
ATOM 2583 N N . VAL A 1 333 ? 2.261 -9.628 -32.310 1.00 94.00 333 VAL A N 1
ATOM 2584 C CA . VAL A 1 333 ? 2.615 -10.736 -31.409 1.00 94.00 333 VAL A CA 1
ATOM 2585 C C . VAL A 1 333 ? 2.125 -10.448 -29.997 1.00 94.00 333 VAL A C 1
ATOM 2587 O O . VAL A 1 333 ? 1.512 -11.313 -29.376 1.00 94.00 333 VAL A O 1
ATOM 2590 N N . PHE A 1 334 ? 2.378 -9.237 -29.503 1.00 92.94 334 PHE A N 1
ATOM 2591 C CA . PHE A 1 334 ? 1.973 -8.821 -28.166 1.00 92.94 334 PHE A CA 1
ATOM 2592 C C . PHE A 1 334 ? 0.450 -8.879 -27.989 1.00 92.94 334 PHE A C 1
ATOM 2594 O O . PHE A 1 334 ? -0.041 -9.471 -27.032 1.00 92.94 334 PHE A O 1
ATOM 2601 N N . GLU A 1 335 ? -0.310 -8.312 -28.927 1.00 92.38 335 GLU A N 1
ATOM 2602 C CA . GLU A 1 335 ? -1.774 -8.353 -28.914 1.00 92.38 335 GLU A CA 1
ATOM 2603 C C . GLU A 1 335 ? -2.271 -9.793 -28.936 1.00 92.38 335 GLU A C 1
ATOM 2605 O O . GLU A 1 335 ? -3.115 -10.158 -28.117 1.00 92.38 335 GLU A O 1
ATOM 2610 N N . LYS A 1 336 ? -1.676 -10.645 -29.782 1.00 91.62 336 LYS A N 1
ATOM 2611 C CA . LYS A 1 336 ? -2.077 -12.048 -29.844 1.00 91.62 336 LYS A CA 1
ATOM 2612 C C . LYS A 1 336 ? -1.804 -12.804 -28.550 1.00 91.62 336 LYS A C 1
ATOM 2614 O O . LYS A 1 336 ? -2.592 -13.669 -28.179 1.00 91.62 336 LYS A O 1
ATOM 2619 N N . TYR A 1 337 ? -0.713 -12.469 -27.865 1.00 89.31 337 TYR A N 1
ATOM 2620 C CA . TYR A 1 337 ? -0.379 -13.027 -26.560 1.00 89.31 337 TYR A CA 1
ATOM 2621 C C . TYR A 1 337 ? -1.424 -12.633 -25.505 1.00 89.31 337 TYR A C 1
ATOM 2623 O O . TYR A 1 337 ? -1.919 -13.494 -24.779 1.00 89.31 337 TYR A O 1
ATOM 2631 N N . VAL A 1 338 ? -1.820 -11.356 -25.461 1.00 88.75 338 VAL A N 1
ATOM 2632 C CA . VAL A 1 338 ? -2.795 -10.829 -24.488 1.00 88.75 338 VAL A CA 1
ATOM 2633 C C . VAL A 1 338 ? -4.227 -11.310 -24.765 1.00 88.75 338 VAL A C 1
ATOM 2635 O O . VAL A 1 338 ? -4.968 -11.593 -23.824 1.00 88.75 338 VAL A O 1
ATOM 2638 N N . GLU A 1 339 ? -4.620 -11.466 -26.033 1.00 86.25 339 GLU A N 1
ATOM 2639 C CA . GLU A 1 339 ? -5.947 -11.967 -26.440 1.00 86.25 339 GLU A CA 1
ATOM 2640 C C . GLU A 1 339 ? -6.291 -13.348 -25.870 1.00 86.25 339 GLU A C 1
ATOM 2642 O O . GLU A 1 339 ? -7.468 -13.677 -25.727 1.00 86.25 339 GLU A O 1
ATOM 2647 N N . THR A 1 340 ? -5.286 -14.162 -25.533 1.00 74.44 340 THR A N 1
ATOM 2648 C CA . THR A 1 340 ? -5.500 -15.507 -24.974 1.00 74.44 340 THR A CA 1
ATOM 2649 C C . THR A 1 340 ? -6.205 -15.496 -23.613 1.00 74.44 340 THR A C 1
ATOM 2651 O O . THR A 1 340 ? -6.651 -16.544 -23.148 1.00 74.44 340 THR A O 1
ATOM 2654 N N . GLY A 1 341 ? -6.347 -14.325 -22.978 1.00 62.81 341 GLY A N 1
ATOM 2655 C CA . GLY A 1 341 ? -7.142 -14.121 -21.765 1.00 62.81 341 GLY A CA 1
ATOM 2656 C C . GLY A 1 341 ? -6.502 -14.670 -20.489 1.00 62.81 341 GLY A C 1
ATOM 2657 O O . GLY A 1 341 ? -7.003 -14.404 -19.398 1.00 62.81 341 GLY A O 1
ATOM 2658 N N . GLN A 1 342 ? -5.387 -15.395 -20.602 1.00 62.56 342 GLN A N 1
ATOM 2659 C CA . GLN A 1 342 ? -4.579 -15.824 -19.469 1.00 62.56 342 GLN A CA 1
ATOM 2660 C C . GLN A 1 342 ? -3.301 -14.985 -19.426 1.00 62.56 342 GLN A C 1
ATOM 2662 O O . GLN A 1 342 ? -2.534 -15.008 -20.391 1.00 62.56 342 GLN A O 1
ATOM 2667 N N . PRO A 1 343 ? -3.047 -14.234 -18.338 1.00 65.25 343 PRO A N 1
ATOM 2668 C CA . PRO A 1 343 ? -1.776 -13.551 -18.176 1.00 65.25 343 PRO A CA 1
ATOM 2669 C C . PRO A 1 343 ? -0.683 -14.615 -18.074 1.00 65.25 343 PRO A C 1
ATOM 2671 O O . PRO A 1 343 ? -0.569 -15.316 -17.074 1.00 65.25 343 PRO A O 1
ATOM 2674 N N . GLY A 1 344 ? 0.076 -14.799 -19.151 1.00 77.19 344 GLY A N 1
ATOM 2675 C CA . GLY A 1 344 ? 1.208 -15.711 -19.128 1.00 77.19 344 GLY A CA 1
ATOM 2676 C C . GLY A 1 344 ? 2.367 -15.144 -18.294 1.00 77.19 344 GLY A C 1
ATOM 2677 O O . GLY A 1 344 ? 2.428 -13.932 -18.060 1.00 77.19 344 GLY A O 1
ATOM 2678 N N . PRO A 1 345 ? 3.339 -15.987 -17.898 1.00 85.31 345 PRO A N 1
ATOM 2679 C CA . PRO A 1 345 ? 4.422 -15.621 -16.973 1.00 85.31 345 PRO A CA 1
ATOM 2680 C C . PRO A 1 345 ? 5.329 -14.499 -17.498 1.00 85.31 345 PRO A C 1
ATOM 2682 O O . PRO A 1 345 ? 6.095 -13.894 -16.756 1.00 85.31 345 PRO A O 1
ATOM 2685 N N . VAL A 1 346 ? 5.260 -14.197 -18.797 1.00 90.69 346 VAL A N 1
ATOM 2686 C CA . VAL A 1 346 ? 6.007 -13.088 -19.391 1.00 90.69 346 VAL A CA 1
ATOM 2687 C C . VAL A 1 346 ? 5.471 -11.736 -18.914 1.00 90.69 346 VAL A C 1
ATOM 2689 O O . VAL A 1 346 ? 6.265 -10.825 -18.691 1.00 90.69 346 VAL A O 1
ATOM 2692 N N . LEU A 1 347 ? 4.155 -11.603 -18.707 1.00 89.12 347 LEU A N 1
ATOM 2693 C CA . LEU A 1 347 ? 3.552 -10.355 -18.226 1.00 89.12 347 LEU A CA 1
ATOM 2694 C C . LEU A 1 347 ? 3.858 -10.088 -16.748 1.00 89.12 347 LEU A C 1
ATOM 2696 O O . LEU A 1 347 ? 3.896 -8.930 -16.351 1.00 89.12 347 LEU A O 1
ATOM 2700 N N . GLU A 1 348 ? 4.160 -11.118 -15.956 1.00 87.19 348 GLU A N 1
ATOM 2701 C 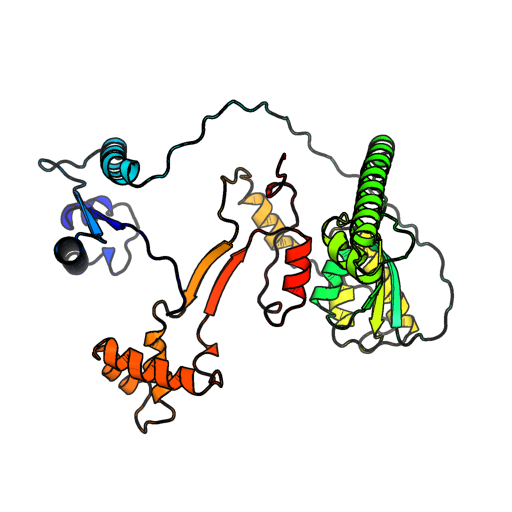CA . GLU A 1 348 ? 4.589 -10.962 -14.555 1.00 87.19 348 GLU A CA 1
ATOM 2702 C C . GLU A 1 348 ? 5.948 -10.256 -14.423 1.00 87.19 348 GLU A C 1
ATOM 2704 O O . GLU A 1 348 ? 6.274 -9.731 -13.363 1.00 87.19 348 GLU A O 1
ATOM 2709 N N . ARG A 1 349 ? 6.737 -10.211 -15.506 1.00 88.75 349 ARG A N 1
ATOM 2710 C CA . ARG A 1 349 ? 8.013 -9.478 -15.567 1.00 88.75 349 ARG A CA 1
ATOM 2711 C C . ARG A 1 349 ? 7.822 -7.976 -15.780 1.00 88.75 349 ARG A C 1
ATOM 2713 O O . ARG A 1 349 ? 8.792 -7.229 -15.655 1.00 88.75 349 ARG A O 1
ATOM 2720 N N . ALA A 1 350 ? 6.617 -7.546 -16.161 1.00 90.31 350 ALA A N 1
ATOM 2721 C CA . ALA A 1 350 ? 6.282 -6.137 -16.268 1.00 90.31 350 ALA A CA 1
ATOM 2722 C C . ALA A 1 350 ? 5.965 -5.582 -14.874 1.00 90.31 350 ALA A C 1
ATOM 2724 O O . ALA A 1 350 ? 5.076 -6.073 -14.178 1.00 90.31 350 ALA A O 1
ATOM 2725 N N . HIS A 1 351 ? 6.673 -4.533 -14.473 1.00 89.56 351 HIS A N 1
ATOM 2726 C CA . HIS A 1 351 ? 6.522 -3.895 -13.176 1.00 89.56 351 HIS A CA 1
ATOM 2727 C C . HIS A 1 351 ? 6.252 -2.405 -13.349 1.00 89.56 351 HIS A C 1
ATOM 2729 O O . HIS A 1 351 ? 6.992 -1.695 -14.032 1.00 89.56 351 HIS A O 1
ATOM 2735 N N . TYR A 1 352 ? 5.207 -1.932 -12.678 1.00 89.75 352 TYR A N 1
ATOM 2736 C CA . TYR A 1 352 ? 4.852 -0.522 -12.612 1.00 89.75 352 TYR A CA 1
ATOM 2737 C C . TYR A 1 352 ? 4.877 -0.088 -11.154 1.00 89.75 352 TYR A C 1
ATOM 2739 O O . TYR A 1 352 ? 4.218 -0.696 -10.311 1.00 89.75 352 TYR A O 1
ATOM 2747 N N . THR A 1 353 ? 5.616 0.977 -10.872 1.00 91.12 353 THR A N 1
ATOM 2748 C CA . THR A 1 353 ? 5.693 1.568 -9.540 1.00 91.12 353 THR A CA 1
ATOM 2749 C C . THR A 1 353 ? 4.886 2.849 -9.529 1.00 91.12 353 THR A C 1
ATOM 2751 O O . THR A 1 353 ? 5.105 3.744 -10.350 1.00 91.12 353 THR A O 1
ATOM 2754 N N . TRP A 1 354 ? 3.961 2.936 -8.582 1.00 91.06 354 TRP A N 1
ATOM 2755 C CA . TRP A 1 354 ? 3.076 4.075 -8.409 1.00 91.06 354 TRP A CA 1
ATOM 2756 C C . TRP A 1 354 ? 3.322 4.717 -7.051 1.00 91.06 354 TRP A C 1
ATOM 2758 O O . TRP A 1 354 ? 3.505 4.022 -6.055 1.00 91.06 354 TRP A O 1
ATOM 2768 N N . ASP A 1 355 ? 3.300 6.041 -7.027 1.00 90.69 355 ASP A N 1
ATOM 2769 C CA . ASP A 1 355 ? 3.151 6.830 -5.813 1.00 90.69 355 ASP A CA 1
ATOM 2770 C C . ASP A 1 355 ? 1.700 7.319 -5.740 1.00 90.69 355 ASP A C 1
ATOM 2772 O O . ASP A 1 355 ? 1.167 7.859 -6.717 1.00 90.69 355 ASP A O 1
ATOM 2776 N N . ILE A 1 356 ? 1.034 7.043 -4.619 1.00 89.00 356 ILE A N 1
ATOM 2777 C CA . ILE A 1 356 ? -0.405 7.253 -4.443 1.00 89.00 356 ILE A CA 1
ATOM 2778 C C . ILE A 1 356 ? -0.641 8.017 -3.143 1.00 89.00 356 ILE A C 1
ATOM 2780 O O . ILE A 1 356 ? -0.486 7.486 -2.043 1.00 89.00 356 ILE A O 1
ATOM 2784 N N . GLN A 1 357 ? -1.121 9.246 -3.279 1.00 88.88 357 GLN A N 1
ATOM 2785 C CA . GLN A 1 357 ? -1.670 10.050 -2.198 1.00 88.88 357 GLN A CA 1
ATOM 2786 C C . GLN A 1 357 ? -3.195 9.902 -2.205 1.00 88.88 357 GLN A C 1
ATOM 2788 O O . GLN A 1 357 ? -3.883 10.319 -3.136 1.00 88.88 357 GLN A O 1
ATOM 2793 N N . SER A 1 358 ? -3.740 9.308 -1.146 1.00 85.81 358 SER A N 1
ATOM 2794 C CA . SER A 1 358 ? -5.176 9.042 -1.023 1.00 85.81 358 SER A CA 1
ATOM 2795 C C . SER A 1 358 ? -5.699 9.326 0.386 1.00 85.81 358 SER A C 1
ATOM 2797 O O . SER A 1 358 ? -4.937 9.603 1.316 1.00 85.81 358 SER A O 1
ATOM 2799 N N . SER A 1 359 ? -7.024 9.293 0.540 1.00 83.81 359 SER A N 1
ATOM 2800 C CA . SER A 1 359 ? -7.658 9.349 1.856 1.00 83.81 359 SER A CA 1
ATOM 2801 C C . SER A 1 359 ? -7.390 8.061 2.637 1.00 83.81 359 SER A C 1
ATOM 2803 O O . SER A 1 359 ? -7.161 6.996 2.063 1.00 83.81 359 SER A O 1
ATOM 2805 N N . TYR A 1 360 ? -7.477 8.138 3.966 1.00 83.50 360 TYR A N 1
ATOM 2806 C CA . TYR A 1 360 ? -7.261 6.970 4.820 1.00 83.50 360 TYR A CA 1
ATOM 2807 C C . TYR A 1 360 ? -8.213 5.806 4.498 1.00 83.50 360 TYR A C 1
ATOM 2809 O O . TYR A 1 360 ? -7.795 4.653 4.515 1.00 83.50 360 TYR A O 1
ATOM 2817 N N . GLY A 1 361 ? -9.475 6.098 4.168 1.00 80.62 361 GLY A N 1
ATOM 2818 C CA . GLY A 1 361 ? -10.452 5.072 3.802 1.00 80.62 361 GLY A CA 1
ATOM 2819 C C . GLY A 1 361 ? -10.085 4.324 2.516 1.00 80.62 361 GLY A C 1
ATOM 2820 O O . GLY A 1 361 ? -10.073 3.099 2.509 1.00 80.62 361 GLY A O 1
ATOM 2821 N N . VAL A 1 362 ? -9.681 5.045 1.464 1.00 82.69 362 VAL A N 1
ATOM 2822 C CA . VAL A 1 362 ? -9.221 4.427 0.204 1.00 82.69 362 VAL A CA 1
ATOM 2823 C C . VAL A 1 362 ? -7.951 3.612 0.432 1.00 82.69 362 VAL A C 1
ATOM 2825 O O . VAL A 1 362 ? -7.826 2.493 -0.057 1.00 82.69 362 VAL A O 1
ATOM 2828 N N . PHE A 1 363 ? -7.020 4.141 1.226 1.00 85.50 363 PHE A N 1
ATOM 2829 C CA . PHE A 1 363 ? -5.819 3.414 1.618 1.00 85.50 363 PHE A CA 1
ATOM 2830 C C . PHE A 1 363 ? -6.147 2.077 2.304 1.00 85.50 363 PHE A C 1
ATOM 2832 O O . PHE A 1 363 ? -5.564 1.054 1.951 1.00 85.50 363 PHE A O 1
ATOM 2839 N N . ARG A 1 364 ? -7.106 2.062 3.238 1.00 82.00 364 ARG A N 1
ATOM 2840 C CA . ARG A 1 364 ? -7.566 0.841 3.920 1.00 82.00 364 ARG A CA 1
ATOM 2841 C C . ARG A 1 364 ? -8.107 -0.195 2.936 1.00 82.00 364 ARG A C 1
ATOM 2843 O O . ARG A 1 364 ? -7.774 -1.366 3.057 1.00 82.00 364 ARG A O 1
ATOM 2850 N N . GLU A 1 365 ? -8.886 0.233 1.946 1.00 79.56 365 GLU A N 1
ATOM 2851 C CA . GLU A 1 365 ? -9.397 -0.660 0.900 1.00 79.56 365 GLU A CA 1
ATOM 2852 C C . GLU A 1 365 ? -8.262 -1.245 0.048 1.00 79.56 365 GLU A C 1
ATOM 2854 O O . GLU A 1 365 ? -8.215 -2.459 -0.158 1.00 79.56 365 GLU A O 1
ATOM 2859 N N . LEU A 1 366 ? -7.301 -0.420 -0.384 1.00 81.12 366 LEU A N 1
ATOM 2860 C CA . LEU A 1 366 ? -6.152 -0.866 -1.185 1.00 81.12 366 LEU A CA 1
ATOM 2861 C C . LEU A 1 366 ? -5.316 -1.940 -0.476 1.00 81.12 366 LEU A C 1
ATOM 2863 O O . LEU A 1 366 ? -4.853 -2.880 -1.120 1.00 81.12 366 LEU A O 1
ATOM 2867 N N . GLN A 1 367 ? -5.160 -1.845 0.846 1.00 78.69 367 GLN A N 1
ATOM 2868 C CA . GLN A 1 367 ? -4.418 -2.834 1.635 1.00 78.69 367 GLN A CA 1
ATOM 2869 C C . GLN A 1 367 ? -5.051 -4.228 1.654 1.00 78.69 367 GLN A C 1
ATOM 2871 O O . GLN A 1 367 ? -4.363 -5.196 1.964 1.00 78.69 367 GLN A O 1
ATOM 2876 N N . THR A 1 368 ? -6.341 -4.345 1.342 1.00 72.56 368 THR A N 1
ATOM 2877 C CA . THR A 1 368 ? -7.042 -5.638 1.325 1.00 72.56 368 THR A CA 1
ATOM 2878 C C . THR A 1 368 ? -6.970 -6.349 -0.027 1.00 72.56 368 THR A C 1
ATOM 2880 O O . THR A 1 368 ? -7.370 -7.507 -0.137 1.00 72.56 368 THR A O 1
ATOM 2883 N N . GLN A 1 369 ? -6.468 -5.681 -1.069 1.00 75.06 369 GLN A N 1
ATOM 2884 C CA . GLN A 1 369 ? -6.398 -6.241 -2.417 1.00 75.06 369 GLN A CA 1
ATOM 2885 C C . GLN A 1 369 ? -5.112 -7.048 -2.641 1.00 75.06 369 GLN A C 1
ATOM 2887 O O . GLN A 1 369 ? -4.103 -6.832 -1.979 1.00 75.06 369 GLN A O 1
ATOM 2892 N N . ALA A 1 370 ? -5.115 -7.953 -3.626 1.00 58.28 370 ALA A N 1
ATOM 2893 C CA . ALA A 1 370 ? -3.984 -8.842 -3.932 1.00 58.28 370 ALA A CA 1
ATOM 2894 C C . ALA A 1 370 ? -2.657 -8.109 -4.244 1.00 58.28 370 ALA A C 1
ATOM 2896 O O . ALA A 1 370 ? -1.587 -8.683 -4.082 1.00 58.28 370 ALA A O 1
ATOM 2897 N N . ALA A 1 371 ? -2.706 -6.830 -4.638 1.00 59.06 371 ALA A N 1
ATOM 2898 C CA . ALA A 1 371 ? -1.524 -5.988 -4.852 1.00 59.06 371 ALA A CA 1
ATOM 2899 C C . ALA A 1 371 ? -0.876 -5.463 -3.548 1.00 59.06 371 ALA A C 1
ATOM 2901 O O . ALA A 1 371 ? 0.149 -4.782 -3.603 1.00 59.06 371 ALA A O 1
ATOM 2902 N N . ALA A 1 372 ? -1.446 -5.766 -2.376 1.00 60.81 372 ALA A N 1
ATOM 2903 C CA . ALA A 1 372 ? -0.977 -5.263 -1.085 1.00 60.81 372 ALA A CA 1
ATOM 2904 C C . ALA A 1 372 ? 0.428 -5.749 -0.695 1.00 60.81 372 ALA A C 1
ATOM 2906 O O . ALA A 1 372 ? 1.091 -5.103 0.117 1.00 60.81 372 ALA A O 1
ATOM 2907 N N . GLU A 1 373 ? 0.911 -6.849 -1.282 1.00 63.16 373 GLU A N 1
ATOM 2908 C CA . GLU A 1 373 ? 2.247 -7.388 -0.999 1.00 63.16 373 GLU A CA 1
ATOM 2909 C C . GLU A 1 373 ? 3.380 -6.441 -1.429 1.00 63.16 373 GLU A C 1
ATOM 2911 O O . GLU A 1 373 ? 4.436 -6.436 -0.800 1.00 63.16 373 GLU A O 1
ATOM 2916 N N . ALA A 1 374 ? 3.145 -5.597 -2.441 1.00 72.44 374 ALA A N 1
ATOM 2917 C CA . ALA A 1 374 ? 4.110 -4.616 -2.946 1.00 72.44 374 ALA A CA 1
ATOM 2918 C C . ALA A 1 374 ? 3.881 -3.190 -2.402 1.00 72.44 374 ALA A C 1
ATOM 2920 O O . ALA A 1 374 ? 4.498 -2.237 -2.881 1.00 72.44 374 ALA A O 1
ATOM 2921 N N . LEU A 1 375 ? 2.978 -3.019 -1.429 1.00 81.00 375 LEU A N 1
ATOM 2922 C CA . LEU A 1 375 ? 2.629 -1.705 -0.896 1.00 81.00 375 LEU A CA 1
ATOM 2923 C C . LEU A 1 375 ? 3.599 -1.275 0.213 1.00 81.00 375 LEU A C 1
ATOM 2925 O O . LEU A 1 375 ? 3.579 -1.807 1.329 1.00 81.00 375 LEU A O 1
ATOM 2929 N N . GLU A 1 376 ? 4.381 -0.238 -0.072 1.00 85.25 376 GLU A N 1
ATOM 2930 C CA . GLU A 1 376 ? 5.153 0.494 0.931 1.00 85.25 376 GLU A CA 1
ATOM 2931 C C . GLU A 1 376 ? 4.393 1.731 1.412 1.00 85.25 376 GLU A C 1
ATOM 2933 O O . GLU A 1 376 ? 3.730 2.423 0.642 1.00 85.25 376 GLU A O 1
ATOM 2938 N N . ILE A 1 377 ? 4.447 1.987 2.721 1.00 85.00 377 ILE A N 1
ATOM 2939 C CA . ILE A 1 377 ? 3.511 2.896 3.395 1.00 85.00 377 ILE A CA 1
ATOM 2940 C C . ILE A 1 377 ? 4.288 3.972 4.142 1.00 85.00 377 ILE A C 1
ATOM 2942 O O . ILE A 1 377 ? 5.051 3.678 5.065 1.00 85.00 377 ILE A O 1
ATOM 2946 N N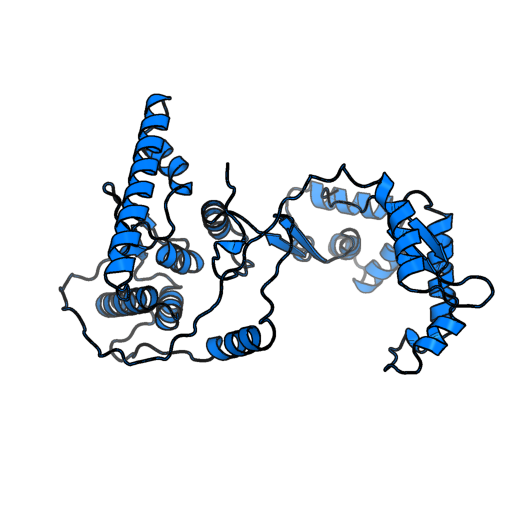 . GLN A 1 378 ? 4.038 5.232 3.792 1.00 84.56 378 GLN A N 1
ATOM 2947 C CA . GLN A 1 378 ? 4.501 6.364 4.588 1.00 84.56 378 GLN A CA 1
ATOM 2948 C C . GLN A 1 378 ? 3.632 6.561 5.843 1.00 84.56 378 GLN A C 1
ATOM 2950 O O . GLN A 1 378 ? 2.453 6.196 5.850 1.00 84.56 378 GLN A O 1
ATOM 2955 N N . PRO A 1 379 ? 4.173 7.167 6.916 1.00 81.12 379 PRO A N 1
ATOM 2956 C CA . PRO A 1 379 ? 3.374 7.543 8.075 1.00 81.12 379 PRO A CA 1
ATOM 2957 C C . PRO A 1 379 ? 2.170 8.406 7.684 1.00 81.12 379 PRO A C 1
ATOM 2959 O O . PRO A 1 379 ? 2.296 9.351 6.903 1.00 81.12 379 PRO A O 1
ATOM 2962 N N . LEU A 1 380 ? 1.010 8.111 8.274 1.00 81.25 380 LEU A N 1
ATOM 2963 C CA . LEU A 1 380 ? -0.192 8.920 8.088 1.00 81.25 380 LEU A CA 1
ATOM 2964 C C . LEU A 1 380 ? 0.077 10.359 8.533 1.00 81.25 380 LEU A C 1
ATOM 2966 O O . LEU A 1 380 ? 0.621 10.594 9.614 1.00 81.25 380 LEU A O 1
ATOM 2970 N N . THR A 1 381 ? -0.331 11.325 7.716 1.00 78.12 381 THR A N 1
ATOM 2971 C CA . THR A 1 381 ? -0.121 12.742 8.004 1.00 78.12 381 THR A CA 1
ATOM 2972 C C . THR A 1 381 ? -1.304 13.581 7.527 1.00 78.12 381 THR A C 1
ATOM 2974 O O . THR A 1 381 ? -1.814 13.350 6.430 1.00 78.12 381 THR A O 1
ATOM 2977 N N . PRO A 1 382 ? -1.733 14.592 8.304 1.00 74.62 382 PRO A N 1
ATOM 2978 C CA . PRO A 1 382 ? -2.757 15.535 7.859 1.00 74.62 382 PRO A CA 1
ATOM 2979 C C . PRO A 1 382 ? -2.239 16.508 6.783 1.00 74.62 382 PRO A C 1
ATOM 2981 O O . PRO A 1 382 ? -3.017 17.283 6.236 1.00 74.62 382 PRO A O 1
ATOM 2984 N N . ARG A 1 383 ? -0.931 16.496 6.474 1.00 74.44 383 ARG A N 1
ATOM 2985 C CA . ARG A 1 383 ? -0.288 17.437 5.538 1.00 74.44 383 ARG A CA 1
ATOM 2986 C C . ARG A 1 383 ? -0.872 17.382 4.123 1.00 74.44 383 ARG A C 1
ATOM 2988 O O . ARG A 1 383 ? -0.907 18.400 3.446 1.00 74.44 383 ARG A O 1
ATOM 2995 N N . TYR A 1 384 ? -1.319 16.206 3.696 1.00 73.00 384 TYR A N 1
ATOM 2996 C CA . TYR A 1 384 ? -1.755 15.927 2.326 1.00 73.00 384 TYR A CA 1
ATOM 2997 C C . TYR A 1 384 ? -3.248 16.153 2.077 1.00 73.00 384 TYR A C 1
ATOM 2999 O O . TYR A 1 384 ? -3.741 15.875 0.985 1.00 73.00 384 TYR A O 1
ATOM 3007 N N . GLY A 1 385 ? -3.992 16.620 3.078 1.00 59.41 385 GLY A N 1
ATOM 3008 C CA . GLY A 1 385 ? -5.431 16.733 2.935 1.00 59.41 385 GLY A CA 1
ATOM 3009 C C . GLY A 1 385 ? -6.097 17.347 4.147 1.00 59.41 385 GLY A C 1
ATOM 3010 O O . GLY A 1 385 ? -6.533 16.650 5.057 1.00 59.41 385 GLY A O 1
ATOM 3011 N N . PHE A 1 386 ? -6.291 18.654 4.082 1.00 50.41 386 PHE A N 1
ATOM 3012 C CA . PHE A 1 386 ? -7.616 19.178 4.353 1.00 50.41 386 PHE A CA 1
ATOM 3013 C C . PHE A 1 386 ? -8.103 19.831 3.055 1.00 50.41 386 PHE A C 1
ATOM 3015 O O . PHE A 1 386 ? -7.427 20.691 2.499 1.00 50.41 386 PHE A O 1
ATOM 3022 N N . SER A 1 387 ? -9.253 19.409 2.535 1.00 42.34 387 SER A N 1
ATOM 3023 C CA . SER A 1 387 ? -10.008 20.247 1.606 1.00 42.34 387 SER A CA 1
ATOM 3024 C C . SER A 1 387 ? -10.872 21.152 2.475 1.00 42.34 387 SER A C 1
ATOM 3026 O O . SER A 1 387 ? -11.797 20.659 3.124 1.00 42.34 387 SER A O 1
ATOM 3028 N N . ILE A 1 388 ? -10.549 22.444 2.563 1.00 33.47 388 ILE A N 1
ATOM 3029 C CA . ILE A 1 388 ? -11.536 23.405 3.073 1.00 33.47 388 ILE A CA 1
ATOM 3030 C C . ILE A 1 388 ? -12.624 23.480 1.990 1.00 33.47 388 ILE A C 1
ATOM 3032 O O . ILE A 1 388 ? -12.256 23.722 0.839 1.00 33.47 388 ILE A O 1
ATOM 3036 N N . PRO A 1 389 ? -13.897 23.187 2.320 1.00 35.78 389 PRO A N 1
ATOM 3037 C CA . PRO A 1 389 ? -15.009 23.296 1.379 1.00 35.78 389 PRO A CA 1
ATOM 3038 C C . PRO A 1 389 ? -15.111 24.668 0.715 1.00 35.78 389 PRO A C 1
ATOM 3040 O O . PRO A 1 389 ? -14.819 25.677 1.403 1.00 35.78 389 PRO A O 1
#